Protein 2DEY (pdb70)

Radius of gyration: 33.56 Å; Cα contacts (8 Å, |Δi|>4): 1581; chains: 2; bounding box: 72×55×105 Å

Structure (mmCIF, N/CA/C/O backbone):
data_2DEY
#
_entry.id   2DEY
#
_cell.length_a   146.192
_cell.length_b   60.611
_cell.length_c   115.203
_cell.angle_alpha   90.00
_cell.angle_beta   124.18
_cell.angle_gamma   90.00
#
_symmetry.space_group_name_H-M   'C 1 2 1'
#
loop_
_entity.id
_entity.type
_entity.pdbx_description
1 polymer 'Protein-arginine deiminase type IV'
2 polymer '10-mer peptide from histone H4'
3 non-polymer 'CALCIUM ION'
4 non-polymer 'SULFATE ION'
5 water water
#
loop_
_atom_site.group_PDB
_atom_site.id
_atom_site.type_symbol
_atom_site.label_atom_id
_atom_site.label_alt_id
_atom_site.label_comp_id
_atom_site.label_asym_id
_atom_site.label_entity_id
_atom_site.label_seq_id
_atom_site.pdbx_PDB_ins_code
_atom_site.Cartn_x
_atom_site.Cartn_y
_atom_site.Cartn_z
_atom_site.occupancy
_atom_site.B_iso_or_equiv
_atom_site.auth_seq_id
_atom_site.auth_comp_id
_atom_site.auth_asym_id
_atom_site.auth_atom_id
_atom_site.pdbx_PDB_model_num
ATOM 1 N N . GLY A 1 12 ? -4.669 23.250 -27.189 1.00 74.58 4 GLY X N 1
ATOM 2 C CA . GLY A 1 12 ? -5.940 22.692 -27.782 1.00 74.80 4 GLY X CA 1
ATOM 3 C C . GLY A 1 12 ? -6.659 23.562 -28.823 1.00 74.49 4 GLY X C 1
ATOM 4 O O . GLY A 1 12 ? -7.069 24.700 -28.501 1.00 74.89 4 GLY X O 1
ATOM 5 N N . THR A 1 13 ? -6.833 23.030 -30.047 1.00 73.67 5 THR X N 1
ATOM 6 C CA . THR A 1 13 ? -7.591 23.713 -31.122 1.00 73.00 5 THR X CA 1
ATOM 7 C C . THR A 1 13 ? -8.553 22.811 -31.902 1.00 72.68 5 THR X C 1
ATOM 8 O O . THR A 1 13 ? -8.211 21.693 -32.296 1.00 72.35 5 THR X O 1
ATOM 12 N N . LEU A 1 14 ? -9.765 23.323 -32.116 1.00 72.43 6 LEU X N 1
ATOM 13 C CA . LEU A 1 14 ? -10.775 22.666 -32.957 1.00 72.39 6 LEU X CA 1
ATOM 14 C C . LEU A 1 14 ? -10.841 23.419 -34.298 1.00 72.14 6 LEU X C 1
ATOM 15 O O . LEU A 1 14 ? -11.135 24.624 -34.338 1.00 72.32 6 LEU X O 1
ATOM 20 N N . ILE A 1 15 ? -10.494 22.713 -35.372 1.00 71.68 7 ILE X N 1
ATOM 21 C CA . ILE A 1 15 ? -10.596 23.239 -36.719 1.00 71.28 7 ILE X CA 1
ATOM 22 C C . ILE A 1 15 ? -11.877 22.680 -37.317 1.00 71.70 7 ILE X C 1
ATOM 23 O O . ILE A 1 15 ? -12.149 21.472 -37.240 1.00 70.45 7 ILE X O 1
ATOM 28 N N . ARG A 1 16 ? -12.675 23.584 -37.878 1.00 72.51 8 ARG X N 1
ATOM 29 C CA . ARG A 1 16 ? -13.908 23.205 -38.533 1.00 73.93 8 ARG X CA 1
ATOM 30 C C . ARG A 1 16 ? -13.683 23.182 -40.024 1.00 73.69 8 ARG X C 1
ATOM 31 O O . ARG A 1 16 ? -13.273 24.177 -40.622 1.00 73.18 8 ARG X O 1
ATOM 39 N N . VAL A 1 17 ? -13.966 22.027 -40.603 1.00 74.21 9 VAL X N 1
ATOM 40 C CA . VAL A 1 17 ? -13.759 21.785 -42.022 1.00 74.77 9 VAL X CA 1
ATOM 41 C C . VAL A 1 17 ? -15.106 21.830 -42.742 1.00 75.38 9 VAL X C 1
ATOM 42 O O . VAL A 1 17 ? -16.155 21.551 -42.140 1.00 75.02 9 VAL X O 1
ATOM 46 N N . THR A 1 18 ? -15.066 22.167 -44.034 1.00 76.33 10 THR X N 1
ATOM 47 C CA . THR A 1 18 ? -16.275 22.474 -44.807 1.00 77.02 10 THR X CA 1
ATOM 48 C C . THR A 1 18 ? -16.166 22.058 -46.271 1.00 77.18 10 THR X C 1
ATOM 49 O O . THR A 1 18 ? -15.223 22.437 -46.941 1.00 77.58 10 THR X O 1
ATOM 53 N N . PRO A 1 19 ? -17.125 21.277 -46.782 1.00 77.57 11 PRO X N 1
ATOM 54 C CA . PRO A 1 19 ? -17.085 21.056 -48.231 1.00 78.10 11 PRO X CA 1
ATOM 55 C C . PRO A 1 19 ? -17.324 22.347 -49.026 1.00 78.49 11 PRO X C 1
ATOM 56 O O . PRO A 1 19 ? -16.796 22.499 -50.131 1.00 78.78 11 PRO X O 1
ATOM 60 N N . GLU A 1 20 ? -18.107 23.266 -48.468 1.00 78.92 12 GLU X N 1
ATOM 61 C CA . GLU A 1 20 ? -18.316 24.572 -49.101 1.00 79.30 12 GLU X CA 1
ATOM 62 C C . GLU A 1 20 ? -16.979 25.270 -49.436 1.00 79.07 12 GLU X C 1
ATOM 63 O O . GLU A 1 20 ? -16.772 25.725 -50.561 1.00 79.13 12 GLU X O 1
ATOM 69 N N . GLN A 1 21 ? -16.059 25.283 -48.477 1.00 79.13 13 GLN X N 1
ATOM 70 C CA . GLN A 1 21 ? -14.805 26.051 -48.567 1.00 78.89 13 GLN X CA 1
ATOM 71 C C . GLN A 1 21 ? -13.555 25.245 -48.132 1.00 77.99 13 GLN X C 1
ATOM 72 O O . GLN A 1 21 ? -13.621 24.489 -47.156 1.00 78.05 13 GLN X O 1
ATOM 78 N N . PRO A 1 22 ? -12.403 25.430 -48.817 1.00 76.79 14 PRO X N 1
ATOM 79 C CA . PRO A 1 22 ? -11.151 24.982 -48.195 1.00 75.78 14 PRO X CA 1
ATOM 80 C C . PRO A 1 22 ? -10.815 25.763 -46.905 1.00 74.55 14 PRO X C 1
ATOM 81 O O . PRO A 1 22 ? -11.119 26.958 -46.775 1.00 74.64 14 PRO X O 1
ATOM 85 N N . THR A 1 23 ? -10.210 25.078 -45.948 1.00 72.78 15 THR X N 1
ATOM 86 C CA . THR A 1 23 ? -9.764 25.720 -44.723 1.00 71.02 15 THR X CA 1
ATOM 87 C C . THR A 1 23 ? -8.236 25.775 -44.724 1.00 69.24 15 THR X C 1
ATOM 88 O O . THR A 1 23 ? -7.572 24.855 -45.196 1.00 68.92 15 THR X O 1
ATOM 92 N N . HIS A 1 24 ? -7.714 26.905 -44.256 1.00 67.92 16 HIS X N 1
ATOM 93 C CA . HIS A 1 24 ? -6.292 27.119 -44.011 1.00 66.94 16 HIS X CA 1
ATOM 94 C C . HIS A 1 24 ? -6.057 27.318 -42.516 1.00 65.80 16 HIS X C 1
ATOM 95 O O . HIS A 1 24 ? -6.824 27.997 -41.849 1.00 64.99 16 HIS X O 1
ATOM 102 N N . ALA A 1 25 ? -4.983 26.727 -42.002 1.00 64.47 17 ALA X N 1
ATOM 103 C CA . ALA A 1 25 ? -4.718 26.726 -40.580 1.00 63.33 17 ALA X CA 1
ATOM 104 C C . ALA A 1 25 ? -3.237 26.457 -40.265 1.00 62.54 17 ALA X C 1
ATOM 105 O O . ALA A 1 25 ? -2.574 25.712 -40.970 1.00 61.55 17 ALA X O 1
ATOM 107 N N . VAL A 1 26 ? -2.749 27.078 -39.189 1.00 62.13 18 VAL X N 1
ATOM 108 C CA . VAL A 1 26 ? -1.416 26.858 -38.630 1.00 61.49 18 VAL X CA 1
ATOM 109 C C . VAL A 1 26 ? -1.489 25.821 -37.502 1.00 61.26 18 VAL X C 1
ATOM 110 O O . VAL A 1 26 ? -2.448 25.792 -36.753 1.00 60.20 18 VAL X O 1
ATOM 114 N N . CYS A 1 27 ? -0.458 24.982 -37.385 1.00 61.22 19 CYS X N 1
ATOM 115 C CA . CYS A 1 27 ? -0.343 24.010 -36.297 1.00 61.09 19 CYS X CA 1
ATOM 116 C C . CYS A 1 27 ? 1.009 24.107 -35.622 1.00 60.59 19 CYS X C 1
ATOM 117 O O . CYS A 1 27 ? 2.016 23.735 -36.194 1.00 60.15 19 CYS X O 1
ATOM 120 N N . VAL A 1 28 ? 1.012 24.588 -34.384 1.00 60.31 20 VAL X N 1
ATOM 121 C CA . VAL A 1 28 ? 2.241 24.721 -33.617 1.00 60.13 20 VAL X CA 1
ATOM 122 C C . VAL A 1 28 ? 2.557 23.355 -33.046 1.00 60.32 20 VAL X C 1
ATOM 123 O O . VAL A 1 28 ? 1.698 22.729 -32.432 1.00 60.77 20 VAL X O 1
ATOM 127 N N . LEU A 1 29 ? 3.784 22.898 -33.247 1.00 60.44 21 LEU X N 1
ATOM 128 C CA . LEU A 1 29 ? 4.177 21.569 -32.829 1.00 60.51 21 LEU X CA 1
ATOM 129 C C . LEU A 1 29 ? 4.159 21.422 -31.324 1.00 61.29 21 LEU X C 1
ATOM 130 O O . LEU A 1 29 ? 4.602 22.321 -30.604 1.00 61.66 21 LEU X O 1
ATOM 135 N N . GLY A 1 30 ? 3.674 20.268 -30.860 1.00 61.95 22 GLY X N 1
ATOM 136 C CA . GLY A 1 30 ? 3.498 19.982 -29.434 1.00 62.35 22 GLY X CA 1
ATOM 137 C C . GLY A 1 30 ? 2.139 20.448 -28.934 1.00 62.85 22 GLY X C 1
ATOM 138 O O . GLY A 1 30 ? 1.929 20.663 -27.739 1.00 63.66 22 GLY X O 1
ATOM 139 N N . THR A 1 31 ? 1.201 20.573 -29.847 1.00 62.74 23 THR X N 1
ATOM 140 C CA . THR A 1 31 ? -0.092 21.122 -29.546 1.00 63.10 23 THR X CA 1
ATOM 141 C C . THR A 1 31 ? -1.116 20.076 -29.990 1.00 63.01 23 THR X C 1
ATOM 142 O O . THR A 1 31 ? -0.826 19.242 -30.839 1.00 63.05 23 THR X O 1
ATOM 146 N N . LEU A 1 32 ? -2.288 20.094 -29.378 1.00 63.34 24 LEU X N 1
ATOM 147 C CA . LEU A 1 32 ? -3.391 19.201 -29.744 1.00 63.32 24 LEU X CA 1
ATOM 148 C C . LEU A 1 32 ? -4.291 19.937 -30.725 1.00 63.22 24 LEU X C 1
ATOM 149 O O . LEU A 1 32 ? -4.857 20.987 -30.393 1.00 62.88 24 LEU X O 1
ATOM 154 N N . THR A 1 33 ? -4.381 19.408 -31.943 1.00 63.31 25 THR X N 1
ATOM 155 C CA . THR A 1 33 ? -5.281 19.934 -32.952 1.00 62.96 25 THR X CA 1
ATOM 156 C C . THR A 1 33 ? -6.320 18.856 -33.250 1.00 63.50 25 THR X C 1
ATOM 157 O O . THR A 1 33 ? -5.980 17.690 -33.368 1.00 62.53 25 THR X O 1
ATOM 161 N N . GLN A 1 34 ? -7.591 19.250 -33.310 1.00 64.55 26 GLN X N 1
ATOM 162 C CA . GLN A 1 34 ? -8.680 18.347 -33.697 1.00 65.33 26 GLN X CA 1
ATOM 163 C C . GLN A 1 34 ? -9.572 18.923 -34.782 1.00 65.55 26 GLN X C 1
ATOM 164 O O . GLN A 1 34 ? -9.606 20.133 -35.015 1.00 64.89 26 GLN X O 1
ATOM 170 N N . LEU A 1 35 ? -10.329 18.026 -35.406 1.00 66.21 27 LEU X N 1
ATOM 171 C CA . LEU A 1 35 ? -11.254 18.391 -36.454 1.00 66.75 27 LEU X CA 1
ATOM 172 C C . LEU A 1 35 ? -12.700 18.262 -36.048 1.00 67.38 27 LEU X C 1
ATOM 173 O O . LEU A 1 35 ? -13.124 17.234 -35.524 1.00 66.91 27 LEU X O 1
ATOM 178 N N . ASP A 1 36 ? -13.453 19.311 -36.343 1.00 68.51 28 ASP X N 1
ATOM 179 C CA . ASP A 1 36 ? -14.893 19.216 -36.389 1.00 69.76 28 ASP X CA 1
ATOM 180 C C . ASP A 1 36 ? -15.294 18.917 -37.825 1.00 70.17 28 ASP X C 1
ATOM 181 O O . ASP A 1 36 ? -15.198 19.769 -38.701 1.00 69.92 28 ASP X O 1
ATOM 186 N N . ILE A 1 37 ? -15.763 17.696 -38.022 1.00 71.10 29 ILE X N 1
ATOM 187 C CA . ILE A 1 37 ? -16.102 17.167 -39.324 1.00 72.17 29 ILE X CA 1
ATOM 188 C C . ILE A 1 37 ? -17.620 17.138 -39.501 1.00 73.14 29 ILE X C 1
ATOM 189 O O . ILE A 1 37 ? -18.112 17.084 -40.638 1.00 72.92 29 ILE X O 1
ATOM 194 N N . CYS A 1 38 ? -18.363 17.211 -38.391 1.00 73.97 30 CYS X N 1
ATOM 195 C CA . CYS A 1 38 ? -19.826 17.110 -38.456 1.00 74.81 30 CYS X CA 1
ATOM 196 C C . CYS A 1 38 ? -20.553 18.432 -38.704 1.00 75.31 30 CYS X C 1
ATOM 197 O O . CYS A 1 38 ? -21.448 18.492 -39.538 1.00 75.65 30 CYS X O 1
ATOM 200 N N . SER A 1 39 ? -20.146 19.491 -38.013 1.00 76.05 31 SER X N 1
ATOM 201 C CA . SER A 1 39 ? -20.883 20.769 -38.012 1.00 76.55 31 SER X CA 1
ATOM 202 C C . SER A 1 39 ? -21.261 21.330 -39.381 1.00 77.18 31 SER X C 1
ATOM 203 O O . SER A 1 39 ? -22.282 22.010 -39.502 1.00 77.73 31 SER X O 1
ATOM 206 N N . SER A 1 40 ? -20.453 21.052 -40.401 1.00 77.51 32 SER X N 1
ATOM 207 C CA . SER A 1 40 ? -20.698 21.569 -41.746 1.00 77.59 32 SER X CA 1
ATOM 208 C C . SER A 1 40 ? -20.740 20.464 -42.804 1.00 77.58 32 SER X C 1
ATOM 209 O O . SER A 1 40 ? -20.542 20.727 -43.988 1.00 77.15 32 SER X O 1
ATOM 212 N N . ALA A 1 41 ? -21.026 19.239 -42.368 1.00 77.90 33 ALA X N 1
ATOM 213 C CA . ALA A 1 41 ? -21.107 18.082 -43.261 1.00 78.27 33 ALA X CA 1
ATOM 214 C C . ALA A 1 41 ? -22.328 18.157 -44.184 1.00 78.78 33 ALA X C 1
ATOM 215 O O . ALA A 1 41 ? -23.364 18.709 -43.794 1.00 79.16 33 ALA X O 1
ATOM 217 N N . PRO A 1 42 ? -22.219 17.597 -45.406 1.00 78.94 34 PRO X N 1
ATOM 218 C CA . PRO A 1 42 ? -23.363 17.552 -46.314 1.00 79.10 34 PRO X CA 1
ATOM 219 C C . PRO A 1 42 ? -24.160 16.246 -46.184 1.00 79.05 34 PRO X C 1
ATOM 220 O O . PRO A 1 42 ? -25.269 16.237 -45.636 1.00 79.02 34 PRO X O 1
ATOM 224 N N . CYS A 1 45 ? -25.486 12.094 -47.026 1.00 72.27 37 CYS X N 1
ATOM 225 C CA . CYS A 1 45 ? -24.180 11.767 -46.438 1.00 72.26 37 CYS X CA 1
ATOM 226 C C . CYS A 1 45 ? -24.222 11.336 -44.975 1.00 71.76 37 CYS X C 1
ATOM 227 O O . CYS A 1 45 ? -24.616 12.101 -44.097 1.00 71.64 37 CYS X O 1
ATOM 230 N N . THR A 1 46 ? -23.757 10.108 -44.751 1.00 71.41 38 THR X N 1
ATOM 231 C CA . THR A 1 46 ? -23.819 9.411 -43.465 1.00 71.09 38 THR X CA 1
ATOM 232 C C . THR A 1 46 ? -22.448 8.977 -42.911 1.00 70.50 38 THR X C 1
ATOM 233 O O . THR A 1 46 ? -22.334 8.656 -41.721 1.00 70.69 38 THR X O 1
ATOM 237 N N . SER A 1 47 ? -21.428 8.954 -43.778 1.00 69.70 39 SER X N 1
ATOM 238 C CA . SER A 1 47 ? -20.085 8.446 -43.451 1.00 68.75 39 SER X CA 1
ATOM 239 C C . SER A 1 47 ? -19.017 9.359 -44.039 1.00 68.01 39 SER X C 1
ATOM 240 O O . SER A 1 47 ? -19.301 10.154 -44.948 1.00 67.81 39 SER X O 1
ATOM 243 N N . PHE A 1 48 ? -17.794 9.238 -43.521 1.00 67.07 40 PHE X N 1
ATOM 244 C CA . PHE A 1 48 ? -16.644 9.964 -44.070 1.00 66.35 40 PHE X CA 1
ATOM 245 C C . PHE A 1 48 ? -15.348 9.154 -44.005 1.00 65.83 40 PHE X C 1
ATOM 246 O O . PHE A 1 48 ? -15.221 8.221 -43.201 1.00 65.66 40 PHE X O 1
ATOM 254 N N . SER A 1 49 ? -14.389 9.541 -44.849 1.00 65.17 41 SER X N 1
ATOM 255 C CA . SER A 1 49 ? -13.018 9.021 -44.796 1.00 64.54 41 SER X CA 1
ATOM 256 C C . SER A 1 49 ? -12.032 10.184 -44.765 1.00 64.13 41 SER X C 1
ATOM 257 O O . SER A 1 49 ? -12.307 11.251 -45.301 1.00 63.64 41 SER X O 1
ATOM 260 N N . ILE A 1 50 ? -10.897 9.981 -44.105 1.00 63.89 42 ILE X N 1
ATOM 261 C CA . ILE A 1 50 ? -9.836 10.981 -44.084 1.00 63.85 42 ILE X CA 1
ATOM 262 C C . ILE A 1 50 ? -8.585 10.456 -44.774 1.00 63.35 42 ILE X C 1
ATOM 263 O O . ILE A 1 50 ? -8.184 9.317 -44.577 1.00 62.61 42 ILE X O 1
ATOM 268 N N . ASN A 1 51 ? -7.996 11.324 -45.590 1.00 63.05 43 ASN X N 1
ATOM 269 C CA . ASN A 1 51 ? -6.765 11.056 -46.297 1.00 62.92 43 ASN X CA 1
ATOM 270 C C . ASN A 1 51 ? -5.898 12.300 -46.154 1.00 62.54 43 ASN X C 1
ATOM 271 O O . ASN A 1 51 ? -6.348 13.402 -46.450 1.00 62.77 43 ASN X O 1
ATOM 276 N N . ALA A 1 52 ? -4.669 12.127 -45.685 1.00 62.15 44 ALA X N 1
ATOM 277 C CA . ALA A 1 52 ? -3.782 13.249 -45.418 1.00 61.90 44 ALA X CA 1
ATOM 278 C C . ALA A 1 52 ? -2.400 12.982 -45.977 1.00 61.88 44 ALA X C 1
ATOM 279 O O . ALA A 1 52 ? -2.033 11.833 -46.194 1.00 61.72 44 ALA X O 1
ATOM 281 N N . SER A 1 53 ? -1.633 14.056 -46.174 1.00 62.06 45 SER X N 1
ATOM 282 C CA . SER A 1 53 ? -0.244 13.962 -46.610 1.00 61.72 45 SER X CA 1
ATOM 283 C C . SER A 1 53 ? 0.669 13.388 -45.509 1.00 62.39 45 SER X C 1
ATOM 284 O O . SER A 1 53 ? 0.310 13.409 -44.320 1.00 61.61 45 SER X O 1
ATOM 287 N N . PRO A 1 54 ? 1.842 12.840 -45.913 1.00 63.29 46 PRO X N 1
ATOM 288 C CA . PRO A 1 54 ? 2.691 12.042 -45.017 1.00 64.08 46 PRO X CA 1
ATOM 289 C C . PRO A 1 54 ? 3.190 12.715 -43.736 1.00 64.92 46 PRO X C 1
ATOM 290 O O . PRO A 1 54 ? 3.583 12.014 -42.795 1.00 65.29 46 PRO X O 1
ATOM 294 N N . GLY A 1 55 ? 3.192 14.045 -43.695 1.00 66.15 47 GLY X N 1
ATOM 295 C CA . GLY A 1 55 ? 3.651 14.772 -42.500 1.00 67.13 47 GLY X CA 1
ATOM 296 C C . GLY A 1 55 ? 2.585 14.985 -41.433 1.00 68.06 47 GLY X C 1
ATOM 297 O O . GLY A 1 55 ? 2.888 15.413 -40.318 1.00 67.82 47 GLY X O 1
ATOM 298 N N . VAL A 1 56 ? 1.333 14.716 -41.806 1.00 69.34 48 VAL X N 1
ATOM 299 C CA . VAL A 1 56 ? 0.185 14.767 -40.901 1.00 69.84 48 VAL X CA 1
ATOM 300 C C . VAL A 1 56 ? -0.090 13.342 -40.389 1.00 70.78 48 VAL X C 1
ATOM 301 O O . VAL A 1 56 ? -0.182 12.406 -41.178 1.00 70.57 48 VAL X O 1
ATOM 305 N N . VAL A 1 57 ? -0.203 13.183 -39.075 1.00 72.16 49 VAL X N 1
ATOM 306 C CA . VAL A 1 57 ? -0.670 11.922 -38.500 1.00 73.38 49 VAL X CA 1
ATOM 307 C C . VAL A 1 57 ? -2.092 12.075 -37.980 1.00 74.10 49 VAL X C 1
ATOM 308 O O . VAL A 1 57 ? -2.327 12.688 -36.943 1.00 74.18 49 VAL X O 1
ATOM 312 N N . VAL A 1 58 ? -3.032 11.508 -38.725 1.00 75.16 50 VAL X N 1
ATOM 313 C CA . VAL A 1 58 ? -4.432 11.512 -38.349 1.00 75.89 50 VAL X CA 1
ATOM 314 C C . VAL A 1 58 ? -4.652 10.351 -37.398 1.00 76.49 50 VAL X C 1
ATOM 315 O O . VAL A 1 58 ? -4.478 9.198 -37.787 1.00 76.69 50 VAL X O 1
ATOM 319 N N . ASP A 1 59 ? -5.026 10.665 -36.161 1.00 77.11 51 ASP X N 1
ATOM 320 C CA . ASP A 1 59 ? -5.317 9.662 -35.146 1.00 77.75 51 ASP X CA 1
ATOM 321 C C . ASP A 1 59 ? -6.814 9.758 -34.808 1.00 78.03 51 ASP X C 1
ATOM 322 O O . ASP A 1 59 ? -7.370 10.861 -34.676 1.00 77.87 51 ASP X O 1
ATOM 327 N N . ILE A 1 60 ? -7.456 8.597 -34.661 1.00 78.23 52 ILE X N 1
ATOM 328 C CA . ILE A 1 60 ? -8.913 8.504 -34.775 1.00 78.24 52 ILE X CA 1
ATOM 329 C C . ILE A 1 60 ? -9.501 7.279 -34.085 1.00 78.35 52 ILE X C 1
ATOM 330 O O . ILE A 1 60 ? -10.377 7.407 -33.232 1.00 78.55 52 ILE X O 1
ATOM 335 N N . THR A 1 75 ? -14.521 5.008 -44.244 1.00 84.30 67 THR X N 1
ATOM 336 C CA . THR A 1 75 ? -14.603 3.935 -43.247 1.00 84.44 67 THR X CA 1
ATOM 337 C C . THR A 1 75 ? -14.901 4.425 -41.819 1.00 84.48 67 THR X C 1
ATOM 338 O O . THR A 1 75 ? -14.500 3.776 -40.852 1.00 84.49 67 THR X O 1
ATOM 342 N N . TRP A 1 76 ? -15.589 5.560 -41.685 1.00 84.48 68 TRP X N 1
ATOM 343 C CA . TRP A 1 76 ? -16.089 6.006 -40.382 1.00 84.46 68 TRP X CA 1
ATOM 344 C C . TRP A 1 76 ? -17.471 6.656 -40.481 1.00 84.30 68 TRP X C 1
ATOM 345 O O . TRP A 1 76 ? -17.756 7.369 -41.449 1.00 84.03 68 TRP X O 1
ATOM 356 N N . PRO A 1 77 ? -18.329 6.418 -39.467 1.00 84.25 69 PRO X N 1
ATOM 357 C CA . PRO A 1 77 ? -19.661 7.014 -39.419 1.00 84.18 69 PRO X CA 1
ATOM 358 C C . PRO A 1 77 ? -19.599 8.495 -39.062 1.00 84.18 69 PRO X C 1
ATOM 359 O O . PRO A 1 77 ? -18.711 8.913 -38.318 1.00 83.93 69 PRO X O 1
ATOM 363 N N . LEU A 1 78 ? -20.558 9.267 -39.568 1.00 84.22 70 LEU X N 1
ATOM 364 C CA . LEU A 1 78 ? -20.556 10.726 -39.425 1.00 84.18 70 LEU X CA 1
ATOM 365 C C . LEU A 1 78 ? -21.176 11.210 -38.094 1.00 84.34 70 LEU X C 1
ATOM 366 O O . LEU A 1 78 ? -21.959 12.164 -38.081 1.00 84.69 70 LEU X O 1
ATOM 371 N N . ASP A 1 79 ? -20.792 10.567 -36.984 1.00 84.14 71 ASP X N 1
ATOM 372 C CA . ASP A 1 79 ? -21.325 10.853 -35.642 1.00 83.89 71 ASP X CA 1
ATOM 373 C C . ASP A 1 79 ? -20.363 11.781 -34.878 1.00 83.81 71 ASP X C 1
ATOM 374 O O . ASP A 1 79 ? -19.164 11.513 -34.858 1.00 83.86 71 ASP X O 1
ATOM 379 N N . PRO A 1 80 ? -20.882 12.865 -34.244 1.00 83.63 72 PRO X N 1
ATOM 380 C CA . PRO A 1 80 ? -20.063 13.866 -33.534 1.00 83.41 72 PRO X CA 1
ATOM 381 C C . PRO A 1 80 ? -19.146 13.347 -32.436 1.00 83.04 72 PRO X C 1
ATOM 382 O O . PRO A 1 80 ? -18.168 14.007 -32.107 1.00 82.88 72 PRO X O 1
ATOM 386 N N . GLY A 1 81 ? -19.462 12.187 -31.868 1.00 82.84 73 GLY X N 1
ATOM 387 C CA . GLY A 1 81 ? -18.599 11.557 -30.871 1.00 82.65 73 GLY X CA 1
ATOM 388 C C . GLY A 1 81 ? -17.259 11.054 -31.391 1.00 82.40 73 GLY X C 1
ATOM 389 O O . GLY A 1 81 ? -16.438 10.576 -30.611 1.00 82.35 73 GLY X O 1
ATOM 390 N N . VAL A 1 82 ? -17.034 11.152 -32.702 1.00 82.16 74 VAL X N 1
ATOM 391 C CA . VAL A 1 82 ? -15.771 10.723 -33.318 1.00 81.79 74 VAL X CA 1
ATOM 392 C C . VAL A 1 82 ? -14.657 11.748 -33.099 1.00 81.11 74 VAL X C 1
ATOM 393 O O . VAL A 1 82 ? -14.683 12.821 -33.698 1.00 81.25 74 VAL X O 1
ATOM 397 N N . GLU A 1 83 ? -13.695 11.416 -32.233 1.00 80.29 75 GLU X N 1
ATOM 398 C CA . GLU A 1 83 ? -12.498 12.251 -32.024 1.00 79.47 75 GLU X CA 1
ATOM 399 C C . GLU A 1 83 ? -11.530 12.044 -33.196 1.00 78.19 75 GLU X C 1
ATOM 400 O O . GLU A 1 83 ? -11.047 10.928 -33.431 1.00 77.80 75 GLU X O 1
ATOM 406 N N . VAL A 1 84 ? -11.272 13.123 -33.932 1.00 76.75 76 VAL X N 1
ATOM 407 C CA . VAL A 1 84 ? -10.300 13.119 -35.009 1.00 75.55 76 VAL X CA 1
ATOM 408 C C . VAL A 1 84 ? -9.268 14.156 -34.646 1.00 74.51 76 VAL X C 1
ATOM 409 O O . VAL A 1 84 ? -9.592 15.330 -34.504 1.00 74.21 76 VAL X O 1
ATOM 413 N N . THR A 1 85 ? -8.028 13.702 -34.491 1.00 73.47 77 THR X N 1
ATOM 414 C CA . THR A 1 85 ? -6.940 14.533 -34.007 1.00 72.64 77 THR X CA 1
ATOM 415 C C . THR A 1 85 ? -5.773 14.460 -34.995 1.00 72.00 77 THR X C 1
ATOM 416 O O . THR A 1 85 ? -5.452 13.400 -35.518 1.00 71.91 77 THR X O 1
ATOM 420 N N . LEU A 1 86 ? -5.183 15.611 -35.286 1.00 71.38 78 LEU X N 1
ATOM 421 C CA . LEU A 1 86 ? -4.115 15.715 -36.266 1.00 70.95 78 LEU X CA 1
ATOM 422 C C . LEU A 1 86 ? -2.829 16.031 -35.548 1.00 70.81 78 LEU X C 1
ATOM 423 O O . LEU A 1 86 ? -2.821 16.848 -34.637 1.00 69.82 78 LEU X O 1
ATOM 428 N N . THR A 1 87 ? -1.741 15.398 -35.978 1.00 70.72 79 THR X N 1
ATOM 429 C CA . THR A 1 87 ? -0.427 15.717 -35.449 1.00 70.68 79 THR X CA 1
ATOM 430 C C . THR A 1 87 ? 0.550 15.941 -36.596 1.00 70.22 79 THR X C 1
ATOM 431 O O . THR A 1 87 ? 0.582 15.164 -37.539 1.00 70.10 79 THR X O 1
ATOM 435 N N . MET A 1 88 ? 1.337 17.011 -36.510 1.00 70.02 80 MET X N 1
ATOM 436 C CA . MET A 1 88 ? 2.377 17.287 -37.502 1.00 69.83 80 MET X CA 1
ATOM 437 C C . MET A 1 88 ? 3.695 16.782 -36.962 1.00 69.40 80 MET X C 1
ATOM 438 O O . MET A 1 88 ? 4.010 16.996 -35.790 1.00 68.98 80 MET X O 1
ATOM 443 N N . LYS A 1 89 ? 4.482 16.160 -37.834 1.00 68.79 81 LYS X N 1
ATOM 444 C CA . LYS A 1 89 ? 5.790 15.636 -37.457 1.00 68.44 81 LYS X CA 1
ATOM 445 C C . LYS A 1 89 ? 6.846 16.740 -37.337 1.00 67.56 81 LYS X C 1
ATOM 446 O O . LYS A 1 89 ? 7.667 16.709 -36.425 1.00 67.49 81 LYS X O 1
ATOM 452 N N . ALA A 1 90 ? 6.823 17.708 -38.257 1.00 66.66 82 ALA X N 1
ATOM 453 C CA . ALA A 1 90 ? 7.840 18.771 -38.306 1.00 65.74 82 ALA X CA 1
ATOM 454 C C . ALA A 1 90 ? 7.359 20.077 -38.970 1.00 65.09 82 ALA X C 1
ATOM 455 O O . ALA A 1 90 ? 6.322 20.114 -39.634 1.00 64.90 82 ALA X O 1
ATOM 457 N N . ALA A 1 91 ? 8.144 21.136 -38.790 1.00 64.22 83 ALA X N 1
ATOM 458 C CA . ALA A 1 91 ? 7.832 22.458 -39.329 1.00 64.00 83 ALA X CA 1
ATOM 459 C C . ALA A 1 91 ? 7.605 22.425 -40.825 1.00 63.63 83 ALA X C 1
ATOM 460 O O . ALA A 1 91 ? 8.253 21.680 -41.521 1.00 63.69 83 ALA X O 1
ATOM 462 N N . SER A 1 92 ? 6.672 23.234 -41.309 1.00 63.36 84 SER X N 1
ATOM 463 C CA . SER A 1 92 ? 6.465 23.406 -42.738 1.00 62.98 84 SER X CA 1
ATOM 464 C C . SER A 1 92 ? 7.647 24.140 -43.330 1.00 63.26 84 SER X C 1
ATOM 465 O O . SER A 1 92 ? 8.227 25.011 -42.674 1.00 63.71 84 SER X O 1
ATOM 468 N N . GLY A 1 93 ? 8.022 23.761 -44.552 1.00 63.03 85 GLY X N 1
ATOM 469 C CA . GLY A 1 93 ? 9.001 24.506 -45.346 1.00 62.89 85 GLY X CA 1
ATOM 470 C C . GLY A 1 93 ? 8.315 25.582 -46.171 1.00 62.74 85 GLY X C 1
ATOM 471 O O . GLY A 1 93 ? 8.910 26.607 -46.503 1.00 62.59 85 GLY X O 1
ATOM 472 N N . SER A 1 94 ? 7.055 25.343 -46.506 1.00 62.57 86 SER X N 1
ATOM 473 C CA . SER A 1 94 ? 6.222 26.376 -47.096 1.00 62.78 86 SER X CA 1
ATOM 474 C C . SER A 1 94 ? 4.790 26.320 -46.561 1.00 62.64 86 SER X C 1
ATOM 475 O O . SER A 1 94 ? 4.296 25.277 -46.133 1.00 62.63 86 SER X O 1
ATOM 478 N N . THR A 1 95 ? 4.143 27.473 -46.570 1.00 62.55 87 THR X N 1
ATOM 479 C CA . THR A 1 95 ? 2.742 27.583 -46.257 1.00 62.49 87 THR X CA 1
ATOM 480 C C . THR A 1 95 ? 1.872 26.530 -46.940 1.00 62.45 87 THR X C 1
ATOM 481 O O . THR A 1 95 ? 1.967 26.314 -48.141 1.00 63.12 87 THR X O 1
ATOM 485 N N . GLY A 1 96 ? 1.007 25.891 -46.160 1.00 62.34 88 GLY X N 1
ATOM 486 C CA . GLY A 1 96 ? 0.049 24.927 -46.679 1.00 61.77 88 GLY X CA 1
ATOM 487 C C . GLY A 1 96 ? 0.665 23.664 -47.253 1.00 61.20 88 GLY X C 1
ATOM 488 O O . GLY A 1 96 ? -0.030 22.909 -47.916 1.00 61.10 88 GLY X O 1
ATOM 489 N N . ASP A 1 97 ? 1.946 23.417 -46.983 1.00 60.60 89 ASP X N 1
ATOM 490 C CA . ASP A 1 97 ? 2.659 22.280 -47.598 1.00 60.52 89 ASP X CA 1
ATOM 491 C C . ASP A 1 97 ? 2.184 20.925 -47.101 1.00 60.41 89 ASP X C 1
ATOM 492 O O . ASP A 1 97 ? 2.593 19.911 -47.642 1.00 60.67 89 ASP X O 1
ATOM 497 N N . GLN A 1 98 ? 1.353 20.915 -46.061 1.00 60.38 90 GLN X N 1
ATOM 498 C CA . GLN A 1 98 ? 0.666 19.709 -45.623 1.00 60.51 90 GLN X CA 1
ATOM 499 C C . GLN A 1 98 ? -0.813 19.935 -45.889 1.00 60.28 90 GLN X C 1
ATOM 500 O O . GLN A 1 98 ? -1.267 21.084 -46.027 1.00 60.17 90 GLN X O 1
ATOM 506 N N . LYS A 1 99 ? -1.562 18.837 -45.957 1.00 59.93 91 LYS X N 1
ATOM 507 C CA . LYS A 1 99 ? -2.933 18.878 -46.423 1.00 59.93 91 LYS X CA 1
ATOM 508 C C . LYS A 1 99 ? -3.754 17.687 -45.944 1.00 58.91 91 LYS X C 1
ATOM 509 O O . LYS A 1 99 ? -3.246 16.571 -45.775 1.00 57.79 91 LYS X O 1
ATOM 515 N N . VAL A 1 100 ? -5.042 17.949 -45.743 1.00 58.59 92 VAL X N 1
ATOM 516 C CA . VAL A 1 100 ? -5.982 16.937 -45.279 1.00 58.47 92 VAL X CA 1
ATOM 517 C C . VAL A 1 100 ? -7.239 16.984 -46.130 1.00 58.45 92 VAL X C 1
ATOM 518 O O . VAL A 1 100 ? -7.836 18.051 -46.348 1.00 58.63 92 VAL X O 1
ATOM 522 N N . GLN A 1 101 ? -7.629 15.807 -46.594 1.00 58.04 93 GLN X N 1
ATOM 523 C CA . GLN A 1 101 ? -8.812 15.651 -47.391 1.00 58.10 93 GLN X CA 1
ATOM 524 C C . GLN A 1 101 ? -9.782 14.809 -46.612 1.00 58.39 93 GLN X C 1
ATOM 525 O O . GLN A 1 101 ? -9.448 13.694 -46.218 1.00 57.52 93 GLN X O 1
ATOM 531 N N . ILE A 1 102 ? -10.966 15.374 -46.383 1.00 59.74 94 ILE X N 1
ATOM 532 C CA . ILE A 1 102 ? -12.080 14.676 -45.751 1.00 60.95 94 ILE X CA 1
ATOM 533 C C . ILE A 1 102 ? -13.092 14.391 -46.839 1.00 61.76 94 ILE X C 1
ATOM 534 O O . ILE A 1 102 ? -13.668 15.311 -47.419 1.00 62.00 94 ILE X O 1
ATOM 539 N N . SER A 1 103 ? -13.277 13.110 -47.130 1.00 62.87 95 SER X N 1
ATOM 540 C CA . SER A 1 103 ? -14.267 12.653 -48.104 1.00 63.39 95 SER X CA 1
ATOM 541 C C . SER A 1 103 ? -15.538 12.261 -47.348 1.00 63.84 95 SER X C 1
ATOM 542 O O . SER A 1 103 ? -15.514 11.291 -46.589 1.00 64.02 95 SER X O 1
ATOM 545 N N . TYR A 1 104 ? -16.619 13.032 -47.522 1.00 64.51 96 TYR X N 1
ATOM 546 C CA . TYR A 1 104 ? -17.960 12.642 -47.038 1.00 65.22 96 TYR X CA 1
ATOM 547 C C . TYR A 1 104 ? -18.671 11.774 -48.081 1.00 66.08 96 TYR X C 1
ATOM 548 O O . TYR A 1 104 ? -18.845 12.197 -49.237 1.00 66.58 96 TYR X O 1
ATOM 557 N N . TYR A 1 105 ? -19.107 10.581 -47.691 1.00 66.54 97 TYR X N 1
ATOM 558 C CA . TYR A 1 105 ? -19.791 9.713 -48.641 1.00 67.23 97 TYR X CA 1
ATOM 559 C C . TYR A 1 105 ? -21.018 9.042 -48.009 1.00 67.94 97 TYR X C 1
ATOM 560 O O . TYR A 1 105 ? -21.090 8.867 -46.784 1.00 67.88 97 TYR X O 1
ATOM 569 N N . GLY A 1 106 ? -21.975 8.676 -48.867 1.00 68.67 98 GLY X N 1
ATOM 570 C CA . GLY A 1 106 ? -23.241 8.084 -48.434 1.00 69.06 98 GLY X CA 1
ATOM 571 C C . GLY A 1 106 ? -23.709 6.889 -49.259 1.00 69.42 98 GLY X C 1
ATOM 572 O O . GLY A 1 106 ? -23.047 6.477 -50.226 1.00 69.01 98 GLY X O 1
ATOM 573 N N . PRO A 1 107 ? -24.868 6.321 -48.874 1.00 69.91 99 PRO X N 1
ATOM 574 C CA . PRO A 1 107 ? -25.372 5.087 -49.473 1.00 70.06 99 PRO X CA 1
ATOM 575 C C . PRO A 1 107 ? -25.604 5.143 -50.986 1.00 70.39 99 PRO X C 1
ATOM 576 O O . PRO A 1 107 ? -25.556 4.097 -51.646 1.00 70.78 99 PRO X O 1
ATOM 580 N N . LYS A 1 108 ? -25.858 6.327 -51.543 1.00 70.45 100 LYS X N 1
ATOM 581 C CA . LYS A 1 108 ? -25.982 6.452 -53.008 1.00 70.54 100 LYS X CA 1
ATOM 582 C C . LYS A 1 108 ? -25.475 7.791 -53.543 1.00 70.15 100 LYS X C 1
ATOM 583 O O . LYS A 1 108 ? -25.859 8.223 -54.625 1.00 69.82 100 LYS X O 1
ATOM 589 N N . THR A 1 109 ? -24.591 8.432 -52.789 1.00 70.07 101 THR X N 1
ATOM 590 C CA . THR A 1 109 ? -24.081 9.743 -53.150 1.00 70.09 101 THR X CA 1
ATOM 591 C C . THR A 1 109 ? -22.567 9.633 -53.424 1.00 70.38 101 THR X C 1
ATOM 592 O O . THR A 1 109 ? -21.808 9.151 -52.563 1.00 70.21 101 THR X O 1
ATOM 596 N N . PRO A 1 110 ? -22.124 10.050 -54.632 1.00 70.59 102 PRO X N 1
ATOM 597 C CA . PRO A 1 110 ? -20.689 10.178 -54.900 1.00 70.91 102 PRO X CA 1
ATOM 598 C C . PRO A 1 110 ? -19.983 11.088 -53.881 1.00 71.44 102 PRO X C 1
ATOM 599 O O . PRO A 1 110 ? -20.592 12.052 -53.390 1.00 71.35 102 PRO X O 1
ATOM 603 N N . PRO A 1 111 ? -18.703 10.795 -53.573 1.00 72.04 103 PRO X N 1
ATOM 604 C CA . PRO A 1 111 ? -18.064 11.423 -52.399 1.00 72.37 103 PRO X CA 1
ATOM 605 C C . PRO A 1 111 ? -17.854 12.930 -52.538 1.00 72.43 103 PRO X C 1
ATOM 606 O O . PRO A 1 111 ? -17.381 13.395 -53.571 1.00 72.55 103 PRO X O 1
ATOM 610 N N . VAL A 1 112 ? -18.231 13.674 -51.498 1.00 72.59 104 VAL X N 1
ATOM 611 C CA . VAL A 1 112 ? -18.012 15.122 -51.434 1.00 72.48 104 VAL X CA 1
ATOM 612 C C . VAL A 1 112 ? -16.840 15.391 -50.491 1.00 72.09 104 VAL X C 1
ATOM 613 O O . VAL A 1 112 ? -16.932 15.137 -49.283 1.00 72.33 104 VAL X O 1
ATOM 617 N N . LYS A 1 113 ? -15.738 15.894 -51.046 1.00 71.57 105 LYS X N 1
ATOM 618 C CA . LYS A 1 113 ? -14.530 16.112 -50.254 1.00 71.38 105 LYS X CA 1
ATOM 619 C C . LYS A 1 113 ? -14.400 17.560 -49.740 1.00 70.44 105 LYS X C 1
ATOM 620 O O . LYS A 1 113 ? -14.869 18.523 -50.369 1.00 70.04 105 LYS X O 1
ATOM 626 N N . ALA A 1 114 ? -13.812 17.665 -48.551 1.00 69.39 106 ALA X N 1
ATOM 627 C CA . ALA A 1 114 ? -13.487 18.935 -47.918 1.00 68.72 106 ALA X CA 1
ATOM 628 C C . ALA A 1 114 ? -11.975 19.014 -47.769 1.00 68.02 106 ALA X C 1
ATOM 629 O O . ALA A 1 114 ? -11.323 18.011 -47.433 1.00 67.58 106 ALA X O 1
ATOM 631 N N . LEU A 1 115 ? -11.431 20.209 -48.017 1.00 67.24 107 LEU X N 1
ATOM 632 C CA . LEU A 1 115 ? -9.989 20.448 -47.965 1.00 66.64 107 LEU X CA 1
ATOM 633 C C . LEU A 1 115 ? -9.553 21.246 -46.740 1.00 65.65 107 LEU X C 1
ATOM 634 O O . LEU A 1 115 ? -10.237 22.162 -46.302 1.00 65.26 107 LEU X O 1
ATOM 639 N N . LEU A 1 116 ? -8.377 20.894 -46.231 1.00 64.74 108 LEU X N 1
ATOM 640 C CA . LEU A 1 116 ? -7.731 21.626 -45.163 1.00 63.95 108 LEU X CA 1
ATOM 641 C C . LEU A 1 116 ? -6.245 21.779 -45.517 1.00 63.12 108 LEU X C 1
ATOM 642 O O . LEU A 1 116 ? -5.565 20.785 -45.747 1.00 62.51 108 LEU X O 1
ATOM 647 N N . TYR A 1 117 ? -5.757 23.017 -45.610 1.00 62.38 109 TYR X N 1
ATOM 648 C CA . TYR A 1 117 ? -4.317 23.259 -45.847 1.00 61.98 109 TYR X CA 1
ATOM 649 C C . TYR A 1 117 ? -3.600 23.668 -44.551 1.00 61.10 109 TYR X C 1
ATOM 650 O O . TYR A 1 117 ? -3.966 24.660 -43.916 1.00 61.10 109 TYR X O 1
ATOM 659 N N . LEU A 1 118 ? -2.558 22.930 -44.193 1.00 59.55 110 LEU X N 1
ATOM 660 C CA . LEU A 1 118 ? -1.891 23.123 -42.913 1.00 58.83 110 LEU X CA 1
ATOM 661 C C . LEU A 1 118 ? -0.483 23.662 -43.075 1.00 57.77 110 LEU X C 1
ATOM 662 O O . LEU A 1 118 ? 0.215 23.330 -44.030 1.00 58.04 110 LEU X O 1
ATOM 667 N N . THR A 1 119 ? -0.084 24.484 -42.111 1.00 56.49 111 THR X N 1
ATOM 668 C CA . THR A 1 119 ? 1.259 24.971 -41.990 1.00 55.67 111 THR X CA 1
ATOM 669 C C . THR A 1 119 ? 1.723 24.718 -40.558 1.00 55.93 111 THR X C 1
ATOM 670 O O . THR A 1 119 ? 1.142 25.210 -39.611 1.00 54.77 111 THR X O 1
ATOM 674 N N . ALA A 1 120 ? 2.781 23.928 -40.421 1.00 57.06 112 ALA X N 1
ATOM 675 C CA . ALA A 1 120 ? 3.344 23.597 -39.118 1.00 57.47 112 ALA X CA 1
ATOM 676 C C . ALA A 1 120 ? 4.465 24.575 -38.778 1.00 58.23 112 ALA X C 1
ATOM 677 O O . ALA A 1 120 ? 5.238 24.981 -39.654 1.00 58.25 112 ALA X O 1
ATOM 679 N N . VAL A 1 121 ? 4.555 24.953 -37.509 1.00 58.87 113 VAL X N 1
ATOM 680 C CA . VAL A 1 121 ? 5.675 25.768 -37.044 1.00 59.64 113 VAL X CA 1
ATOM 681 C C . VAL A 1 121 ? 6.130 25.318 -35.662 1.00 60.63 113 VAL X C 1
ATOM 682 O O . VAL A 1 121 ? 5.351 24.777 -34.885 1.00 60.18 113 VAL X O 1
ATOM 686 N N . GLU A 1 122 ? 7.404 25.539 -35.384 1.00 61.88 114 GLU X N 1
ATOM 687 C CA . GLU A 1 122 ? 7.953 25.356 -34.056 1.00 63.58 114 GLU X CA 1
ATOM 688 C C . GLU A 1 122 ? 8.011 26.734 -33.379 1.00 63.26 114 GLU X C 1
ATOM 689 O O . GLU A 1 122 ? 8.561 27.668 -33.931 1.00 63.39 114 GLU X O 1
ATOM 695 N N . ILE A 1 123 ? 7.399 26.855 -32.208 1.00 63.56 115 ILE X N 1
ATOM 696 C CA . ILE A 1 123 ? 7.446 28.066 -31.387 1.00 63.38 115 ILE X CA 1
ATOM 697 C C . ILE A 1 123 ? 7.740 27.645 -29.933 1.00 63.58 115 ILE X C 1
ATOM 698 O O . ILE A 1 123 ? 6.816 27.242 -29.208 1.00 63.48 115 ILE X O 1
ATOM 703 N N . SER A 1 124 ? 8.999 27.740 -29.498 1.00 63.32 116 SER X N 1
ATOM 704 C CA . SER A 1 124 ? 9.338 27.359 -28.108 1.00 63.12 116 SER X CA 1
ATOM 705 C C . SER A 1 124 ? 10.063 28.438 -27.309 1.00 62.48 116 SER X C 1
ATOM 706 O O . SER A 1 124 ? 11.144 28.887 -27.648 1.00 61.81 116 SER X O 1
ATOM 709 N N . LEU A 1 125 ? 9.421 28.839 -26.231 1.00 62.71 117 LEU X N 1
ATOM 710 C CA . LEU A 1 125 ? 9.973 29.757 -25.256 1.00 62.72 117 LEU X CA 1
ATOM 711 C C . LEU A 1 125 ? 10.646 28.816 -24.280 1.00 63.17 117 LEU X C 1
ATOM 712 O O . LEU A 1 125 ? 9.952 28.000 -23.663 1.00 62.80 117 LEU X O 1
ATOM 717 N N . CYS A 1 126 ? 11.970 28.933 -24.135 1.00 63.43 118 CYS X N 1
ATOM 718 C CA . CYS A 1 126 ? 12.721 28.107 -23.198 1.00 64.09 118 CYS X CA 1
ATOM 719 C C . CYS A 1 126 ? 13.444 28.896 -22.132 1.00 63.35 118 CYS X C 1
ATOM 720 O O . CYS A 1 126 ? 13.828 30.043 -22.343 1.00 63.06 118 CYS X O 1
ATOM 723 N N . ALA A 1 127 ? 13.619 28.229 -20.991 1.00 63.11 119 ALA X N 1
ATOM 724 C CA . ALA A 1 127 ? 14.269 28.773 -19.792 1.00 62.73 119 ALA X CA 1
ATOM 725 C C . ALA A 1 127 ? 14.837 27.576 -19.033 1.00 62.29 119 ALA X C 1
ATOM 726 O O . ALA A 1 127 ? 14.613 26.447 -19.453 1.00 61.60 119 ALA X O 1
ATOM 728 N N . ASP A 1 128 ? 15.570 27.813 -17.940 1.00 62.14 120 ASP X N 1
ATOM 729 C CA . ASP A 1 128 ? 16.191 26.723 -17.160 1.00 62.01 120 ASP X CA 1
ATOM 730 C C . ASP A 1 128 ? 15.242 26.182 -16.090 1.00 62.62 120 ASP X C 1
ATOM 731 O O . ASP A 1 128 ? 15.347 26.493 -14.890 1.00 63.00 120 ASP X O 1
ATOM 736 N N . ILE A 1 129 ? 14.307 25.358 -16.547 1.00 63.18 121 ILE X N 1
ATOM 737 C CA . ILE A 1 129 ? 13.183 24.921 -15.720 1.00 63.67 121 ILE X CA 1
ATOM 738 C C . ILE A 1 129 ? 13.505 23.659 -14.915 1.00 63.77 121 ILE X C 1
ATOM 739 O O . ILE A 1 129 ? 12.791 23.315 -13.974 1.00 63.18 121 ILE X O 1
ATOM 744 N N . THR A 1 130 ? 14.587 22.989 -15.293 1.00 64.28 122 THR X N 1
ATOM 745 C CA . THR A 1 130 ? 15.139 21.909 -14.491 1.00 65.25 122 THR X CA 1
ATOM 746 C C . THR A 1 130 ? 16.236 22.386 -13.512 1.00 65.70 122 THR X C 1
ATOM 747 O O . THR A 1 130 ? 16.766 21.597 -12.739 1.00 66.10 122 THR X O 1
ATOM 751 N N . ARG A 1 131 ? 16.569 23.672 -13.561 1.00 66.23 123 ARG X N 1
ATOM 752 C CA . ARG A 1 131 ? 17.484 24.305 -12.612 1.00 66.67 123 ARG X CA 1
ATOM 753 C C . ARG A 1 131 ? 18.899 23.768 -12.683 1.00 67.30 123 ARG X C 1
ATOM 754 O O . ARG A 1 131 ? 19.506 23.502 -11.645 1.00 67.46 123 ARG X O 1
ATOM 762 N N . THR A 1 132 ? 19.411 23.642 -13.904 1.00 67.69 124 THR X N 1
ATOM 763 C CA . THR A 1 132 ? 20.763 23.187 -14.165 1.00 68.12 124 THR X CA 1
ATOM 764 C C . THR A 1 132 ? 21.435 24.144 -15.167 1.00 69.49 124 THR X C 1
ATOM 765 O O . THR A 1 132 ? 22.241 24.990 -14.763 1.00 69.48 124 THR X O 1
ATOM 769 N N . GLY A 1 133 ? 21.089 24.019 -16.463 1.00 70.90 125 GLY X N 1
ATOM 770 C CA . GLY A 1 133 ? 21.560 24.951 -17.512 1.00 71.49 125 GLY X CA 1
ATOM 771 C C . GLY A 1 133 ? 20.933 24.847 -18.905 1.00 72.48 125 GLY X C 1
ATOM 772 O O . GLY A 1 133 ? 21.315 23.981 -19.700 1.00 72.89 125 GLY X O 1
ATOM 773 N N . LYS A 1 134 ? 19.990 25.747 -19.198 1.00 73.48 126 LYS X N 1
ATOM 774 C CA . LYS A 1 134 ? 19.453 25.973 -20.566 1.00 74.47 126 LYS X CA 1
ATOM 775 C C . LYS A 1 134 ? 20.568 26.217 -21.599 1.00 75.19 126 LYS X C 1
ATOM 776 O O . LYS A 1 134 ? 20.658 25.528 -22.634 1.00 75.76 126 LYS X O 1
ATOM 782 N N . GLN A 1 144 ? 4.297 21.907 -18.283 1.00 91.21 136 GLN X N 1
ATOM 783 C CA . GLN A 1 144 ? 3.389 22.522 -17.309 1.00 91.13 136 GLN X CA 1
ATOM 784 C C . GLN A 1 144 ? 3.795 23.947 -16.882 1.00 90.08 136 GLN X C 1
ATOM 785 O O . GLN A 1 144 ? 4.690 24.106 -16.060 1.00 90.72 136 GLN X O 1
ATOM 791 N N . ARG A 1 145 ? 3.116 24.965 -17.429 1.00 88.65 137 ARG X N 1
ATOM 792 C CA . ARG A 1 145 ? 3.317 26.390 -17.053 1.00 87.41 137 ARG X CA 1
ATOM 793 C C . ARG A 1 145 ? 2.989 26.646 -15.565 1.00 84.51 137 ARG X C 1
ATOM 794 O O . ARG A 1 145 ? 2.131 27.464 -15.226 1.00 84.64 137 ARG X O 1
ATOM 802 N N . THR A 1 146 ? 3.715 25.956 -14.686 1.00 80.99 138 THR X N 1
ATOM 803 C CA . THR A 1 146 ? 3.496 26.014 -13.242 1.00 77.96 138 THR X CA 1
ATOM 804 C C . THR A 1 146 ? 4.838 25.842 -12.551 1.00 74.61 138 THR X C 1
ATOM 805 O O . THR A 1 146 ? 5.649 24.998 -12.962 1.00 74.11 138 THR X O 1
ATOM 809 N N . TRP A 1 147 ? 5.076 26.642 -11.513 1.00 70.24 139 TRP X N 1
ATOM 810 C CA . TRP A 1 147 ? 6.311 26.516 -10.705 1.00 67.30 139 TRP X CA 1
ATOM 811 C C . TRP A 1 147 ? 6.101 25.623 -9.480 1.00 65.37 139 TRP X C 1
ATOM 812 O O . TRP A 1 147 ? 5.329 25.979 -8.600 1.00 65.47 139 TRP X O 1
ATOM 823 N N . THR A 1 148 ? 6.817 24.508 -9.397 1.00 62.91 140 THR X N 1
ATOM 824 C CA . THR A 1 148 ? 6.768 23.661 -8.225 1.00 61.84 140 THR X CA 1
ATOM 825 C C . THR A 1 148 ? 8.087 23.523 -7.423 1.00 61.51 140 THR X C 1
ATOM 826 O O . THR A 1 148 ? 9.152 23.333 -7.994 1.00 61.47 140 THR X O 1
ATOM 830 N N . TRP A 1 149 ? 7.974 23.551 -6.088 1.00 60.80 141 TRP X N 1
ATOM 831 C CA . TRP A 1 149 ? 9.113 23.355 -5.146 1.00 60.26 141 TRP X CA 1
ATOM 832 C C . TRP A 1 149 ? 9.577 21.909 -5.112 1.00 60.01 141 TRP X C 1
ATOM 833 O O . TRP A 1 149 ? 8.784 21.044 -5.395 1.00 59.76 141 TRP X O 1
ATOM 844 N N . GLY A 1 150 ? 10.845 21.673 -4.769 1.00 60.72 142 GLY X N 1
ATOM 845 C CA . GLY A 1 150 ? 11.347 20.346 -4.407 1.00 61.89 142 GLY X CA 1
ATOM 846 C C . GLY A 1 150 ? 12.243 19.690 -5.435 1.00 62.76 142 GLY X C 1
ATOM 847 O O . GLY A 1 150 ? 12.279 20.117 -6.591 1.00 62.95 142 GLY X O 1
ATOM 848 N N . PRO A 1 151 ? 12.972 18.623 -5.031 1.00 64.15 143 PRO X N 1
ATOM 849 C CA . PRO A 1 151 ? 13.934 18.006 -5.947 1.00 64.55 143 PRO X CA 1
ATOM 850 C C . PRO A 1 151 ? 13.317 17.492 -7.235 1.00 64.92 143 PRO X C 1
ATOM 851 O O . PRO A 1 151 ? 14.008 17.397 -8.241 1.00 64.97 143 PRO X O 1
ATOM 855 N N . CYS A 1 152 ? 12.031 17.163 -7.216 1.00 65.60 144 CYS X N 1
ATOM 856 C CA . CYS A 1 152 ? 11.386 16.647 -8.424 1.00 66.39 144 CYS X CA 1
ATOM 857 C C . CYS A 1 152 ? 10.524 17.691 -9.082 1.00 66.39 144 CYS X C 1
ATOM 858 O O . CYS A 1 152 ? 9.690 17.356 -9.932 1.00 66.25 144 CYS X O 1
ATOM 861 N N . GLY A 1 153 ? 10.726 18.954 -8.705 1.00 66.11 145 GLY X N 1
ATOM 862 C CA . GLY A 1 153 ? 9.861 20.018 -9.177 1.00 66.12 145 GLY X CA 1
ATOM 863 C C . GLY A 1 153 ? 10.418 20.649 -10.425 1.00 66.03 145 GLY X C 1
ATOM 864 O O . GLY A 1 153 ? 11.419 20.195 -10.951 1.00 66.21 145 GLY X O 1
ATOM 865 N N . GLN A 1 154 ? 9.781 21.732 -10.855 1.00 66.04 146 GLN X N 1
ATOM 866 C CA . GLN A 1 154 ? 10.085 22.394 -12.121 1.00 66.35 146 GLN X CA 1
ATOM 867 C C . GLN A 1 154 ? 9.800 23.895 -12.065 1.00 64.18 146 GLN X C 1
ATOM 868 O O . GLN A 1 154 ? 8.834 24.328 -11.454 1.00 63.73 146 GLN X O 1
ATOM 874 N N . GLY A 1 155 ? 10.634 24.673 -12.738 1.00 62.66 147 GLY X N 1
ATOM 875 C CA . GLY A 1 155 ? 10.464 26.117 -12.793 1.00 61.65 147 GLY X CA 1
ATOM 876 C C . GLY A 1 155 ? 11.800 26.793 -12.650 1.00 60.25 147 GLY X C 1
ATOM 877 O O . GLY A 1 155 ? 12.572 26.435 -11.774 1.00 60.45 147 GLY X O 1
ATOM 878 N N . ALA A 1 156 ? 12.060 27.764 -13.518 1.00 58.72 148 ALA X N 1
ATOM 879 C CA . ALA A 1 156 ? 13.323 28.478 -13.554 1.00 57.89 148 ALA X CA 1
ATOM 880 C C . ALA A 1 156 ? 13.377 29.550 -12.476 1.00 57.39 148 ALA X C 1
ATOM 881 O O . ALA A 1 156 ? 12.316 30.016 -11.999 1.00 56.23 148 ALA X O 1
ATOM 883 N N . ILE A 1 157 ? 14.614 29.954 -12.133 1.00 56.09 149 ILE X N 1
ATOM 884 C CA . ILE A 1 157 ? 14.852 30.900 -11.062 1.00 55.94 149 ILE X CA 1
ATOM 885 C C . ILE A 1 157 ? 15.329 32.247 -11.599 1.00 55.26 149 ILE X C 1
ATOM 886 O O . ILE A 1 157 ? 16.072 32.342 -12.554 1.00 55.29 149 ILE X O 1
ATOM 891 N N . LEU A 1 158 ? 14.917 33.292 -10.918 1.00 55.12 150 LEU X N 1
ATOM 892 C CA . LEU A 1 158 ? 15.279 34.652 -11.265 1.00 54.64 150 LEU X CA 1
ATOM 893 C C . LEU A 1 158 ? 15.892 35.287 -10.016 1.00 53.68 150 LEU X C 1
ATOM 894 O O . LEU A 1 158 ? 15.353 35.128 -8.900 1.00 53.76 150 LEU X O 1
ATOM 899 N N . LEU A 1 159 ? 17.014 35.969 -10.193 1.00 52.08 151 LEU X N 1
ATOM 900 C CA . LEU A 1 159 ? 17.673 36.710 -9.146 1.00 51.62 151 LEU X CA 1
ATOM 901 C C . LEU A 1 159 ? 17.192 38.125 -9.175 1.00 50.88 151 LEU X C 1
ATOM 902 O O . LEU A 1 159 ? 17.015 38.653 -10.268 1.00 51.27 151 LEU X O 1
ATOM 907 N N . VAL A 1 160 ? 17.046 38.777 -8.012 1.00 50.53 152 VAL X N 1
ATOM 908 C CA . VAL A 1 160 ? 16.925 40.271 -8.005 1.00 49.73 152 VAL X CA 1
ATOM 909 C C . VAL A 1 160 ? 18.305 40.905 -8.260 1.00 50.29 152 VAL X C 1
ATOM 910 O O . VAL A 1 160 ? 19.275 40.621 -7.541 1.00 49.61 152 VAL X O 1
ATOM 914 N N . ASN A 1 161 ? 18.388 41.813 -9.227 1.00 51.12 153 ASN X N 1
ATOM 915 C CA . ASN A 1 161 ? 19.683 42.321 -9.680 1.00 51.60 153 ASN X CA 1
ATOM 916 C C . ASN A 1 161 ? 20.094 43.517 -8.815 1.00 52.54 153 ASN X C 1
ATOM 917 O O . ASN A 1 161 ? 20.178 44.650 -9.286 1.00 52.66 153 ASN X O 1
ATOM 922 N N . CYS A 1 162 ? 20.360 43.219 -7.544 1.00 52.84 154 CYS X N 1
ATOM 923 C CA . CYS A 1 162 ? 20.482 44.214 -6.464 1.00 53.71 154 CYS X CA 1
ATOM 924 C C . CYS A 1 162 ? 21.914 44.570 -6.065 1.00 54.53 154 CYS X C 1
ATOM 925 O O . CYS A 1 162 ? 22.112 45.224 -5.046 1.00 54.89 154 CYS X O 1
ATOM 928 N N . ASP A 1 163 ? 22.896 44.087 -6.827 1.00 55.88 155 ASP X N 1
ATOM 929 C CA . ASP A 1 163 ? 24.295 44.477 -6.656 1.00 56.85 155 ASP X CA 1
ATOM 930 C C . ASP A 1 163 ? 24.625 45.588 -7.651 1.00 57.55 155 ASP X C 1
ATOM 931 O O . ASP A 1 163 ? 23.726 46.192 -8.259 1.00 56.82 155 ASP X O 1
ATOM 936 N N . ARG A 1 164 ? 25.911 45.867 -7.804 1.00 58.60 156 ARG X N 1
ATOM 937 C CA . ARG A 1 164 ? 26.351 47.006 -8.626 1.00 59.48 156 ARG X CA 1
ATOM 938 C C . ARG A 1 164 ? 27.680 46.673 -9.270 1.00 59.28 156 ARG X C 1
ATOM 939 O O . ARG A 1 164 ? 28.747 46.974 -8.737 1.00 58.77 156 ARG X O 1
ATOM 947 N N . ASP A 1 165 ? 27.588 45.994 -10.404 1.00 59.92 157 ASP X N 1
ATOM 948 C CA . ASP A 1 165 ? 28.745 45.708 -11.229 1.00 60.51 157 ASP X CA 1
ATOM 949 C C . ASP A 1 165 ? 29.216 46.982 -11.959 1.00 61.10 157 ASP X C 1
ATOM 950 O O . ASP A 1 165 ? 30.399 47.093 -12.283 1.00 61.21 157 ASP X O 1
ATOM 955 N N . ASN A 1 166 ? 28.314 47.944 -12.188 1.00 61.97 158 ASN X N 1
ATOM 956 C CA . ASN A 1 166 ? 28.711 49.214 -12.817 1.00 63.01 158 ASN X CA 1
ATOM 957 C C . ASN A 1 166 ? 29.713 50.010 -11.945 1.00 64.16 158 ASN X C 1
ATOM 958 O O . ASN A 1 166 ? 29.423 50.456 -10.826 1.00 63.03 158 ASN X O 1
ATOM 963 N N . LEU A 1 167 ? 30.899 50.177 -12.513 1.00 66.20 159 LEU X N 1
ATOM 964 C CA . LEU A 1 167 ? 31.988 50.857 -11.850 1.00 68.05 159 LEU X CA 1
ATOM 965 C C . LEU A 1 167 ? 31.674 52.340 -11.621 1.00 68.46 159 LEU X C 1
ATOM 966 O O . LEU A 1 167 ? 31.143 53.030 -12.515 1.00 68.28 159 LEU X O 1
ATOM 971 N N . GLU A 1 168 ? 32.005 52.799 -10.414 1.00 69.24 160 GLU X N 1
ATOM 972 C CA . GLU A 1 168 ? 31.958 54.218 -10.027 1.00 70.07 160 GLU X CA 1
ATOM 973 C C . GLU A 1 168 ? 30.524 54.767 -9.915 1.00 70.27 160 GLU X C 1
ATOM 974 O O . GLU A 1 168 ? 30.328 55.976 -9.825 1.00 70.50 160 GLU X O 1
ATOM 980 N N . SER A 1 169 ? 29.538 53.872 -9.863 1.00 70.37 161 SER X N 1
ATOM 981 C CA . SER A 1 169 ? 28.127 54.261 -9.786 1.00 70.51 161 SER X CA 1
ATOM 982 C C . SER A 1 169 ? 27.605 54.068 -8.368 1.00 69.92 161 SER X C 1
ATOM 983 O O . SER A 1 169 ? 28.222 53.370 -7.576 1.00 70.00 161 SER X O 1
ATOM 986 N N . SER A 1 170 ? 26.473 54.700 -8.061 1.00 69.37 162 SER X N 1
ATOM 987 C CA . SER A 1 170 ? 25.849 54.611 -6.730 1.00 69.25 162 SER X CA 1
ATOM 988 C C . SER A 1 170 ? 24.675 53.623 -6.701 1.00 68.10 162 SER X C 1
ATOM 989 O O . SER A 1 170 ? 24.430 52.960 -5.681 1.00 68.29 162 SER X O 1
ATOM 992 N N . ALA A 1 171 ? 23.946 53.563 -7.816 1.00 66.69 163 ALA X N 1
ATOM 993 C CA . ALA A 1 171 ? 22.698 52.813 -7.918 1.00 65.84 163 ALA X CA 1
ATOM 994 C C . ALA A 1 171 ? 22.930 51.324 -8.182 1.00 64.97 163 ALA X C 1
ATOM 995 O O . ALA A 1 171 ? 23.916 50.952 -8.831 1.00 64.75 163 ALA X O 1
ATOM 997 N N . MET A 1 172 ? 22.003 50.493 -7.697 1.00 63.88 164 MET X N 1
ATOM 998 C CA . MET A 1 172 ? 21.925 49.073 -8.073 1.00 63.61 164 MET X CA 1
ATOM 999 C C . MET A 1 172 ? 21.729 48.903 -9.582 1.00 62.53 164 MET X C 1
ATOM 1000 O O . MET A 1 172 ? 21.133 49.756 -10.236 1.00 61.34 164 MET X O 1
ATOM 1005 N N . ASP A 1 173 ? 22.199 47.784 -10.124 1.00 61.93 165 ASP X N 1
ATOM 1006 C CA . ASP A 1 173 ? 22.158 47.567 -11.570 1.00 61.63 165 ASP X CA 1
ATOM 1007 C C . ASP A 1 173 ? 20.726 47.580 -12.148 1.00 61.79 165 ASP X C 1
ATOM 1008 O O . ASP A 1 173 ? 20.514 48.077 -13.252 1.00 61.43 165 ASP X O 1
ATOM 1013 N N . CYS A 1 174 ? 19.746 47.060 -11.400 1.00 61.52 166 CYS X N 1
ATOM 1014 C CA . CYS A 1 174 ? 18.352 46.968 -11.880 1.00 61.56 166 CYS X CA 1
ATOM 1015 C C . CYS A 1 174 ? 17.523 48.257 -11.810 1.00 62.02 166 CYS X C 1
ATOM 1016 O O . CYS A 1 174 ? 16.330 48.246 -12.146 1.00 61.92 166 CYS X O 1
ATOM 1019 N N . GLU A 1 175 ? 18.134 49.364 -11.405 1.00 62.72 167 GLU X N 1
ATOM 1020 C CA . GLU A 1 175 ? 17.434 50.648 -11.336 1.00 63.27 167 GLU X CA 1
ATOM 1021 C C . GLU A 1 175 ? 17.252 51.370 -12.693 1.00 63.09 167 GLU X C 1
ATOM 1022 O O . GLU A 1 175 ? 16.301 52.145 -12.849 1.00 62.98 167 GLU X O 1
ATOM 1028 N N . ASP A 1 176 ? 18.128 51.128 -13.666 1.00 62.57 168 ASP X N 1
ATOM 1029 C CA . ASP A 1 176 ? 17.943 51.718 -15.006 1.00 62.71 168 ASP X CA 1
ATOM 1030 C C . ASP A 1 176 ? 17.342 50.701 -15.974 1.00 62.62 168 ASP X C 1
ATOM 1031 O O . ASP A 1 176 ? 17.130 49.533 -15.614 1.00 63.00 168 ASP X O 1
ATOM 1036 N N . ASP A 1 177 ? 17.061 51.155 -17.195 1.00 62.49 169 ASP X N 1
ATOM 1037 C CA . ASP A 1 177 ? 16.546 50.290 -18.266 1.00 62.65 169 ASP X CA 1
ATOM 1038 C C . ASP A 1 177 ? 17.648 49.893 -19.285 1.00 61.77 169 ASP X C 1
ATOM 1039 O O . ASP A 1 177 ? 17.367 49.717 -20.471 1.00 61.66 169 ASP X O 1
ATOM 1044 N N . GLU A 1 178 ? 18.891 49.729 -18.811 1.00 61.00 170 GLU X N 1
ATOM 1045 C CA . GLU A 1 178 ? 20.046 49.390 -19.666 1.00 60.33 170 GLU X CA 1
ATOM 1046 C C . GLU A 1 178 ? 20.942 48.297 -19.087 1.00 59.90 170 GLU X C 1
ATOM 1047 O O . GLU A 1 178 ? 21.041 48.163 -17.876 1.00 59.86 170 GLU X O 1
ATOM 1053 N N . VAL A 1 179 ? 21.602 47.522 -19.946 1.00 59.51 171 VAL X N 1
ATOM 1054 C CA . VAL A 1 179 ? 22.653 46.609 -19.500 1.00 59.43 171 VAL X CA 1
ATOM 1055 C C . VAL A 1 179 ? 23.945 47.340 -19.776 1.00 59.73 171 VAL X C 1
ATOM 1056 O O . VAL A 1 179 ? 24.317 47.505 -20.947 1.00 59.16 171 VAL X O 1
ATOM 1060 N N . LEU A 1 180 ? 24.616 47.792 -18.711 1.00 59.94 172 LEU X N 1
ATOM 1061 C CA . LEU A 1 180 ? 25.789 48.668 -18.858 1.00 60.36 172 LEU X CA 1
ATOM 1062 C C . LEU A 1 180 ? 27.111 47.922 -18.761 1.00 60.76 172 LEU X C 1
ATOM 1063 O O . LEU A 1 180 ? 28.141 48.478 -19.095 1.00 60.56 172 LEU X O 1
ATOM 1068 N N . ASP A 1 181 ? 27.077 46.676 -18.293 1.00 61.27 173 ASP X N 1
ATOM 1069 C CA . ASP A 1 181 ? 28.285 45.865 -18.133 1.00 61.61 173 ASP X CA 1
ATOM 1070 C C . ASP A 1 181 ? 27.996 44.431 -18.577 1.00 61.56 173 ASP X C 1
ATOM 1071 O O . ASP A 1 181 ? 26.947 43.870 -18.235 1.00 61.49 173 ASP X O 1
ATOM 1076 N N . SER A 1 182 ? 28.923 43.848 -19.334 1.00 61.22 174 SER X N 1
ATOM 1077 C CA . SER A 1 182 ? 28.755 42.505 -19.897 1.00 61.28 174 SER X CA 1
ATOM 1078 C C . SER A 1 182 ? 28.649 41.449 -18.810 1.00 61.14 174 SER X C 1
ATOM 1079 O O . SER A 1 182 ? 27.942 40.451 -18.968 1.00 60.59 174 SER X O 1
ATOM 1082 N N . GLU A 1 183 ? 29.385 41.670 -17.722 1.00 61.33 175 GLU X N 1
ATOM 1083 C CA . GLU A 1 183 ? 29.341 40.787 -16.543 1.00 61.50 175 GLU X CA 1
ATOM 1084 C C . GLU A 1 183 ? 28.049 40.871 -15.732 1.00 60.70 175 GLU X C 1
ATOM 1085 O O . GLU A 1 183 ? 27.739 39.933 -14.999 1.00 60.69 175 GLU X O 1
ATOM 1091 N N . ASP A 1 184 ? 27.318 41.984 -15.846 1.00 59.89 176 ASP X N 1
ATOM 1092 C CA . ASP A 1 184 ? 25.967 42.112 -15.269 1.00 59.22 176 ASP X CA 1
ATOM 1093 C C . ASP A 1 184 ? 25.025 40.982 -15.788 1.00 59.11 176 ASP X C 1
ATOM 1094 O O . ASP A 1 184 ? 24.194 40.444 -15.011 1.00 58.32 176 ASP X O 1
ATOM 1099 N N . LEU A 1 185 ? 25.186 40.620 -17.073 1.00 58.53 177 LEU X N 1
ATOM 1100 C CA . LEU A 1 185 ? 24.436 39.524 -17.689 1.00 58.83 177 LEU X CA 1
ATOM 1101 C C . LEU A 1 185 ? 24.567 38.175 -16.963 1.00 58.93 177 LEU X C 1
ATOM 1102 O O . LEU A 1 185 ? 23.680 37.302 -17.079 1.00 59.21 177 LEU X O 1
ATOM 1107 N N . GLN A 1 186 ? 25.660 37.999 -16.231 1.00 58.38 178 GLN X N 1
ATOM 1108 C CA . GLN A 1 186 ? 25.825 36.821 -15.373 1.00 58.50 178 GLN X CA 1
ATOM 1109 C C . GLN A 1 186 ? 24.768 36.721 -14.280 1.00 57.87 178 GLN X C 1
ATOM 1110 O O . GLN A 1 186 ? 24.419 35.622 -13.830 1.00 58.03 178 GLN X O 1
ATOM 1116 N N . ASP A 1 187 ? 24.264 37.866 -13.836 1.00 57.15 179 ASP X N 1
ATOM 1117 C CA . ASP A 1 187 ? 23.241 37.851 -12.813 1.00 56.77 179 ASP X CA 1
ATOM 1118 C C . ASP A 1 187 ? 21.906 37.496 -13.394 1.00 55.79 179 ASP X C 1
ATOM 1119 O O . ASP A 1 187 ? 21.048 37.017 -12.674 1.00 56.06 179 ASP X O 1
ATOM 1124 N N . MET A 1 188 ? 21.739 37.708 -14.697 1.00 55.32 180 MET X N 1
ATOM 1125 C CA . MET A 1 188 ? 20.428 37.591 -15.361 1.00 54.92 180 MET X CA 1
ATOM 1126 C C . MET A 1 188 ? 20.172 36.173 -15.837 1.00 54.41 180 MET X C 1
ATOM 1127 O O . MET A 1 188 ? 21.096 35.397 -16.041 1.00 54.42 180 MET X O 1
ATOM 1132 N N . SER A 1 189 ? 18.898 35.841 -15.969 1.00 54.49 181 SER X N 1
ATOM 1133 C CA . SER A 1 189 ? 18.464 34.513 -16.400 1.00 54.82 181 SER X CA 1
ATOM 1134 C C . SER A 1 189 ? 18.232 34.506 -17.930 1.00 54.56 181 SER X C 1
ATOM 1135 O O . SER A 1 189 ? 17.576 35.393 -18.469 1.00 53.92 181 SER X O 1
ATOM 1138 N N . LEU A 1 190 ? 18.775 33.510 -18.616 1.00 55.04 182 LEU X N 1
ATOM 1139 C CA . LEU A 1 190 ? 18.606 33.403 -20.062 1.00 55.68 182 LEU X CA 1
ATOM 1140 C C . LEU A 1 190 ? 17.249 32.773 -20.356 1.00 56.27 182 LEU X C 1
ATOM 1141 O O . LEU A 1 190 ? 16.861 31.792 -19.713 1.00 56.58 182 LEU X O 1
ATOM 1146 N N . MET A 1 191 ? 16.533 33.370 -21.311 1.00 56.99 183 MET X N 1
ATOM 1147 C CA . MET A 1 191 ? 15.320 32.806 -21.905 1.00 56.96 183 MET X CA 1
ATOM 1148 C C . MET A 1 191 ? 15.504 32.881 -23.418 1.00 57.44 183 MET X C 1
ATOM 1149 O O . MET A 1 191 ? 16.025 33.865 -23.929 1.00 57.12 183 MET X O 1
ATOM 1154 N N . THR A 1 192 ? 15.125 31.824 -24.129 1.00 57.96 184 THR X N 1
ATOM 1155 C CA . THR A 1 192 ? 15.308 31.765 -25.586 1.00 58.40 184 THR X CA 1
ATOM 1156 C C . THR A 1 192 ? 14.020 31.388 -26.323 1.00 57.92 184 THR X C 1
ATOM 1157 O O . THR A 1 192 ? 13.238 30.560 -25.865 1.00 57.72 184 THR X O 1
ATOM 1161 N N . LEU A 1 193 ? 13.825 32.016 -27.473 1.00 57.98 185 LEU X N 1
ATOM 1162 C CA . LEU A 1 193 ? 12.698 31.741 -28.348 1.00 58.15 185 LEU X CA 1
ATOM 1163 C C . LEU A 1 193 ? 13.307 31.044 -29.541 1.00 58.03 185 LEU X C 1
ATOM 1164 O O . LEU A 1 193 ? 14.124 31.629 -30.222 1.00 57.74 185 LEU X O 1
ATOM 1169 N N . SER A 1 194 ? 12.948 29.786 -29.755 1.00 58.24 186 SER X N 1
ATOM 1170 C CA . SER A 1 194 ? 13.316 29.065 -30.963 1.00 58.67 186 SER X CA 1
ATOM 1171 C C . SER A 1 194 ? 12.088 28.968 -31.805 1.00 58.46 186 SER X C 1
ATOM 1172 O O . SER A 1 194 ? 11.036 28.521 -31.346 1.00 58.30 186 SER X O 1
ATOM 1175 N N . THR A 1 195 ? 12.228 29.409 -33.042 1.00 59.11 187 THR X N 1
ATOM 1176 C CA . THR A 1 195 ? 11.176 29.282 -34.019 1.00 59.08 187 THR X CA 1
ATOM 1177 C C . THR A 1 195 ? 11.721 28.566 -35.233 1.00 59.26 187 THR X C 1
ATOM 1178 O O . THR A 1 195 ? 12.875 28.729 -35.598 1.00 59.29 187 THR X O 1
ATOM 1182 N N . LYS A 1 196 ? 10.882 27.742 -35.835 1.00 60.02 188 LYS X N 1
ATOM 1183 C CA . LYS A 1 196 ? 11.176 27.142 -37.130 1.00 60.61 188 LYS X CA 1
ATOM 1184 C C . LYS A 1 196 ? 9.895 27.257 -37.993 1.00 59.94 188 LYS X C 1
ATOM 1185 O O . LYS A 1 196 ? 8.851 26.654 -37.680 1.00 60.05 188 LYS X O 1
ATOM 1191 N N . THR A 1 197 ? 9.974 28.087 -39.038 1.00 59.20 189 THR X N 1
ATOM 1192 C CA . THR A 1 197 ? 8.829 28.430 -39.870 1.00 58.76 189 THR X CA 1
ATOM 1193 C C . THR A 1 197 ? 9.231 28.558 -41.351 1.00 58.66 189 THR X C 1
ATOM 1194 O O . THR A 1 197 ? 10.408 28.611 -41.663 1.00 58.30 189 THR X O 1
ATOM 1198 N N . PRO A 1 198 ? 8.249 28.592 -42.267 1.00 58.98 190 PRO X N 1
ATOM 1199 C CA . PRO A 1 198 ? 8.545 29.007 -43.641 1.00 59.33 190 PRO X CA 1
ATOM 1200 C C . PRO A 1 198 ? 9.182 30.394 -43.724 1.00 59.82 190 PRO X C 1
ATOM 1201 O O . PRO A 1 198 ? 8.955 31.247 -42.860 1.00 59.88 190 PRO X O 1
ATOM 1205 N N . LYS A 1 199 ? 9.963 30.601 -44.776 1.00 60.29 191 LYS X N 1
ATOM 1206 C CA . LYS A 1 199 ? 10.621 31.875 -45.040 1.00 60.99 191 LYS X CA 1
ATOM 1207 C C . LYS A 1 199 ? 9.646 33.052 -45.077 1.00 60.42 191 LYS X C 1
ATOM 1208 O O . LYS A 1 199 ? 10.004 34.150 -44.695 1.00 60.73 191 LYS X O 1
ATOM 1214 N N . ASP A 1 200 ? 8.417 32.823 -45.520 1.00 60.23 192 ASP X N 1
ATOM 1215 C CA . ASP A 1 200 ? 7.439 33.907 -45.656 1.00 60.10 192 ASP X CA 1
ATOM 1216 C C . ASP A 1 200 ? 6.435 34.023 -44.500 1.00 59.51 192 ASP X C 1
ATOM 1217 O O . ASP A 1 200 ? 5.482 34.799 -44.591 1.00 59.55 192 ASP X O 1
ATOM 1222 N N . PHE A 1 201 ? 6.651 33.276 -43.416 1.00 58.79 193 PHE X N 1
ATOM 1223 C CA . PHE A 1 201 ? 5.603 33.073 -42.384 1.00 58.14 193 PHE X CA 1
ATOM 1224 C C . PHE A 1 201 ? 5.142 34.344 -41.656 1.00 57.34 193 PHE X C 1
ATOM 1225 O O . PHE A 1 201 ? 3.949 34.489 -41.370 1.00 57.09 193 PHE X O 1
ATOM 1233 N N . PHE A 1 202 ? 6.083 35.245 -41.361 1.00 56.80 194 PHE X N 1
ATOM 1234 C CA . PHE A 1 202 ? 5.799 36.479 -40.603 1.00 56.54 194 PHE X CA 1
ATOM 1235 C C . PHE A 1 202 ? 5.407 37.677 -41.481 1.00 56.80 194 PHE X C 1
ATOM 1236 O O . PHE A 1 202 ? 5.313 38.822 -41.011 1.00 57.00 194 PHE X O 1
ATOM 1244 N N . THR A 1 203 ? 5.186 37.392 -42.757 1.00 56.28 195 THR X N 1
ATOM 1245 C CA . THR A 1 203 ? 4.381 38.223 -43.620 1.00 56.59 195 THR X CA 1
ATOM 1246 C C . THR A 1 203 ? 2.987 38.365 -43.010 1.00 56.57 195 THR X C 1
ATOM 1247 O O . THR A 1 203 ? 2.450 39.465 -42.929 1.00 56.36 195 THR X O 1
ATOM 1251 N N . ASN A 1 204 ? 2.424 37.238 -42.565 1.00 56.79 196 ASN X N 1
ATOM 1252 C CA . ASN A 1 204 ? 1.050 37.168 -42.083 1.00 56.77 196 ASN X CA 1
ATOM 1253 C C . ASN A 1 204 ? 0.883 36.765 -40.629 1.00 55.84 196 ASN X C 1
ATOM 1254 O O . ASN A 1 204 ? -0.214 36.496 -40.175 1.00 55.93 196 ASN X O 1
ATOM 1259 N N . HIS A 1 205 ? 1.959 36.715 -39.885 1.00 55.56 197 HIS X N 1
ATOM 1260 C CA . HIS A 1 205 ? 1.837 36.444 -38.460 1.00 55.35 197 HIS X CA 1
ATOM 1261 C C . HIS A 1 205 ? 2.837 37.319 -37.731 1.00 54.61 197 HIS X C 1
ATOM 1262 O O . HIS A 1 205 ? 3.797 37.787 -38.323 1.00 54.33 197 HIS X O 1
ATOM 1269 N N . THR A 1 206 ? 2.580 37.561 -36.457 1.00 54.26 198 THR X N 1
ATOM 1270 C CA . THR A 1 206 ? 3.465 38.346 -35.621 1.00 54.25 198 THR X CA 1
ATOM 1271 C C . THR A 1 206 ? 3.555 37.656 -34.277 1.00 53.99 198 THR X C 1
ATOM 1272 O O . THR A 1 206 ? 2.577 37.028 -33.808 1.00 53.60 198 THR X O 1
ATOM 1276 N N . LEU A 1 207 ? 4.716 37.798 -33.651 1.00 53.12 199 LEU X N 1
ATOM 1277 C CA . LEU A 1 207 ? 4.925 37.344 -32.304 1.00 53.29 199 LEU X CA 1
ATOM 1278 C C . LEU A 1 207 ? 5.053 38.518 -31.345 1.00 53.27 199 LEU X C 1
ATOM 1279 O O . LEU A 1 207 ? 5.771 39.511 -31.611 1.00 53.86 199 LEU X O 1
ATOM 1284 N N . VAL A 1 208 ? 4.395 38.380 -30.205 1.00 52.64 200 VAL X N 1
ATOM 1285 C CA . VAL A 1 208 ? 4.484 39.365 -29.154 1.00 52.89 200 VAL X CA 1
ATOM 1286 C C . VAL A 1 208 ? 4.874 38.691 -27.850 1.00 52.44 200 VAL X C 1
ATOM 1287 O O . VAL A 1 208 ? 4.390 37.611 -27.524 1.00 52.72 200 VAL X O 1
ATOM 1291 N N . LEU A 1 209 ? 5.824 39.309 -27.160 1.00 52.02 201 LEU X N 1
ATOM 1292 C CA . LEU A 1 209 ? 6.263 38.867 -25.860 1.00 51.90 201 LEU X CA 1
ATOM 1293 C C . LEU A 1 209 ? 5.574 39.799 -24.875 1.00 51.33 201 LEU X C 1
ATOM 1294 O O . LEU A 1 209 ? 5.507 41.008 -25.115 1.00 50.78 201 LEU X O 1
ATOM 1299 N N . HIS A 1 210 ? 5.026 39.232 -23.802 1.00 51.62 202 HIS X N 1
ATOM 1300 C CA . HIS A 1 210 ? 4.356 40.026 -22.774 1.00 52.03 202 HIS X CA 1
ATOM 1301 C C . HIS A 1 210 ? 4.477 39.468 -21.373 1.00 52.51 202 HIS X C 1
ATOM 1302 O O . HIS A 1 210 ? 4.797 38.276 -21.189 1.00 52.48 202 HIS X O 1
ATOM 1309 N N . VAL A 1 211 ? 4.200 40.362 -20.412 1.00 52.94 203 VAL X N 1
ATOM 1310 C CA . VAL A 1 211 ? 4.091 40.112 -18.976 1.00 53.14 203 VAL X CA 1
ATOM 1311 C C . VAL A 1 211 ? 2.835 40.822 -18.492 1.00 53.38 203 VAL X C 1
ATOM 1312 O O . VAL A 1 211 ? 2.570 41.976 -18.903 1.00 52.89 203 VAL X O 1
ATOM 1316 N N . ALA A 1 212 ? 2.158 40.245 -17.502 1.00 52.84 204 ALA X N 1
ATOM 1317 C CA . ALA A 1 212 ? 0.992 40.908 -16.939 1.00 52.96 204 ALA X CA 1
ATOM 1318 C C . ALA A 1 212 ? 1.378 42.280 -16.405 1.00 52.61 204 ALA X C 1
ATOM 1319 O O . ALA A 1 212 ? 2.494 42.497 -15.943 1.00 53.03 204 ALA X O 1
ATOM 1321 N N . ARG A 1 213 ? 0.444 43.199 -16.445 1.00 52.32 205 ARG X N 1
ATOM 1322 C CA . ARG A 1 213 ? 0.699 44.529 -15.911 1.00 52.33 205 ARG X CA 1
ATOM 1323 C C . ARG A 1 213 ? 0.929 44.507 -14.420 1.00 52.34 205 ARG X C 1
ATOM 1324 O O . ARG A 1 213 ? 1.581 45.426 -13.860 1.00 50.21 205 ARG X O 1
ATOM 1332 N N . SER A 1 214 ? 0.376 43.450 -13.788 1.00 51.57 206 SER X N 1
ATOM 1333 C CA . SER A 1 214 ? 0.412 43.293 -12.361 1.00 51.27 206 SER X CA 1
ATOM 1334 C C . SER A 1 214 ? 1.825 42.967 -11.958 1.00 51.65 206 SER X C 1
ATOM 1335 O O . SER A 1 214 ? 2.210 43.200 -10.839 1.00 52.47 206 SER X O 1
ATOM 1338 N N . GLU A 1 215 ? 2.612 42.477 -12.902 1.00 51.85 207 GLU X N 1
ATOM 1339 C CA . GLU A 1 215 ? 3.953 41.987 -12.635 1.00 51.94 207 GLU X CA 1
ATOM 1340 C C . GLU A 1 215 ? 5.052 42.784 -13.344 1.00 51.36 207 GLU X C 1
ATOM 1341 O O . GLU A 1 215 ? 6.208 42.617 -13.040 1.00 51.46 207 GLU X O 1
ATOM 1347 N N . MET A 1 216 ? 4.691 43.630 -14.296 1.00 51.78 208 MET X N 1
ATOM 1348 C CA . MET A 1 216 ? 5.674 44.366 -15.106 1.00 51.68 208 MET X CA 1
ATOM 1349 C C . MET A 1 216 ? 6.642 45.192 -14.289 1.00 52.15 208 MET X C 1
ATOM 1350 O O . MET A 1 216 ? 7.743 45.413 -14.733 1.00 52.13 208 MET X O 1
ATOM 1355 N N . ASP A 1 217 ? 6.261 45.590 -13.080 1.00 53.62 209 ASP X N 1
ATOM 1356 C CA . ASP A 1 217 ? 7.106 46.467 -12.255 1.00 54.52 209 ASP X CA 1
ATOM 1357 C C . ASP A 1 217 ? 8.173 45.679 -11.484 1.00 54.28 209 ASP X C 1
ATOM 1358 O O . ASP A 1 217 ? 9.096 46.255 -10.879 1.00 55.42 209 ASP X O 1
ATOM 1363 N N . LYS A 1 218 ? 8.106 44.361 -11.598 1.00 53.44 210 LYS X N 1
ATOM 1364 C CA . LYS A 1 218 ? 8.978 43.486 -10.855 1.00 52.75 210 LYS X CA 1
ATOM 1365 C C . LYS A 1 218 ? 9.968 42.766 -11.727 1.00 52.24 210 LYS X C 1
ATOM 1366 O O . LYS A 1 218 ? 10.755 41.957 -11.243 1.00 50.60 210 LYS X O 1
ATOM 1372 N N . VAL A 1 219 ? 9.965 43.080 -13.019 1.00 51.89 211 VAL X N 1
ATOM 1373 C CA . VAL A 1 219 ? 10.825 42.350 -13.927 1.00 51.56 211 VAL X CA 1
ATOM 1374 C C . VAL A 1 219 ? 11.289 43.286 -15.034 1.00 50.48 211 VAL X C 1
ATOM 1375 O O . VAL A 1 219 ? 10.616 44.240 -15.330 1.00 50.50 211 VAL X O 1
ATOM 1379 N N . ARG A 1 220 ? 12.463 43.033 -15.590 1.00 50.33 212 ARG X N 1
ATOM 1380 C CA . ARG A 1 220 ? 12.894 43.653 -16.849 1.00 50.90 212 ARG X CA 1
ATOM 1381 C C . ARG A 1 220 ? 13.509 42.570 -17.767 1.00 51.28 212 ARG X C 1
ATOM 1382 O O . ARG A 1 220 ? 14.219 41.665 -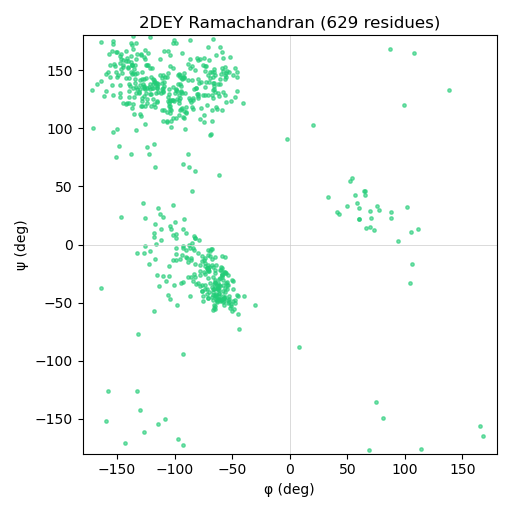17.293 1.00 50.46 212 ARG X O 1
ATOM 1390 N N . VAL A 1 221 ? 13.182 42.648 -19.060 1.00 51.68 213 VAL X N 1
ATOM 1391 C CA . VAL A 1 221 ? 13.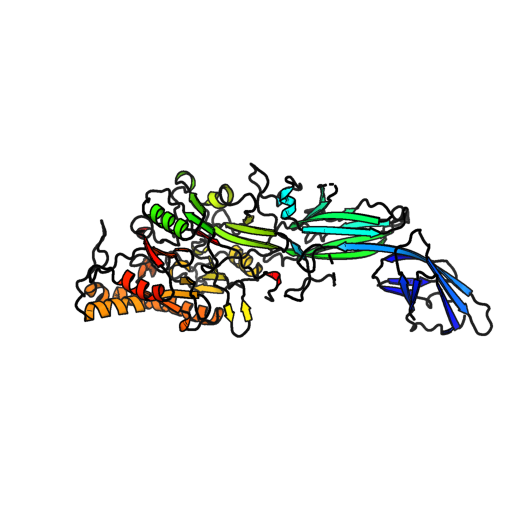647 41.681 -20.067 1.00 52.28 213 VAL X CA 1
ATOM 1392 C C . VAL A 1 221 ? 14.413 42.423 -21.149 1.00 52.90 213 VAL X C 1
ATOM 1393 O O . VAL A 1 221 ? 13.960 43.452 -21.633 1.00 52.69 213 VAL X O 1
ATOM 1397 N N . PHE A 1 222 ? 15.567 41.873 -21.515 1.00 54.02 214 PHE X N 1
ATOM 1398 C CA . PHE A 1 222 ? 16.462 42.446 -22.524 1.00 55.04 214 PHE X CA 1
ATOM 1399 C C . PHE A 1 222 ? 16.608 41.487 -23.686 1.00 56.05 214 PHE X C 1
ATOM 1400 O O . PHE A 1 222 ? 16.737 40.272 -23.490 1.00 55.90 214 PHE X O 1
ATOM 1408 N N . GLN A 1 223 ? 16.619 42.039 -24.890 1.00 57.34 215 GLN X N 1
ATOM 1409 C CA . GLN A 1 223 ? 16.837 41.242 -26.075 1.00 58.98 215 GLN X CA 1
ATOM 1410 C C . GLN A 1 223 ? 18.308 41.307 -26.461 1.00 60.11 215 GLN X C 1
ATOM 1411 O O . GLN A 1 223 ? 18.853 42.393 -26.700 1.00 59.55 215 GLN X O 1
ATOM 1417 N N . ALA A 1 224 ? 18.933 40.128 -26.512 1.00 61.74 216 ALA X N 1
ATOM 1418 C CA . ALA A 1 224 ? 20.326 39.973 -26.920 1.00 62.78 216 ALA X CA 1
ATOM 1419 C C . ALA A 1 224 ? 20.478 39.809 -28.428 1.00 63.87 216 ALA X C 1
ATOM 1420 O O . ALA A 1 224 ? 19.837 38.937 -29.048 1.00 63.94 216 ALA X O 1
ATOM 1422 N N . THR A 1 225 ? 21.322 40.673 -29.001 1.00 64.95 217 THR X N 1
ATOM 1423 C CA . THR A 1 225 ? 21.817 40.559 -30.380 1.00 65.43 217 THR X CA 1
ATOM 1424 C C . THR A 1 225 ? 23.266 40.105 -30.357 1.00 65.64 217 THR X C 1
ATOM 1425 O O . THR A 1 225 ? 23.608 39.121 -30.997 1.00 66.35 217 THR X O 1
ATOM 1429 N N . CYS A 1 233 ? 22.407 44.680 -25.798 1.00 61.67 225 CYS X N 1
ATOM 1430 C CA . CYS A 1 233 ? 21.092 44.448 -25.233 1.00 62.05 225 CYS X CA 1
ATOM 1431 C C . CYS A 1 233 ? 20.244 45.669 -25.264 1.00 61.48 225 CYS X C 1
ATOM 1432 O O . CYS A 1 233 ? 20.729 46.769 -25.030 1.00 61.34 225 CYS X O 1
ATOM 1435 N N . SER A 1 234 ? 18.962 45.471 -25.535 1.00 60.86 226 SER X N 1
ATOM 1436 C CA . SER A 1 234 ? 18.007 46.551 -25.392 1.00 60.28 226 SER X CA 1
ATOM 1437 C C . SER A 1 234 ? 16.734 45.971 -24.781 1.00 59.40 226 SER X C 1
ATOM 1438 O O . SER A 1 234 ? 16.355 44.825 -25.053 1.00 58.43 226 SER X O 1
ATOM 1441 N N . VAL A 1 235 ? 16.128 46.782 -23.922 1.00 58.50 227 VAL X N 1
ATOM 1442 C CA . VAL A 1 235 ? 14.982 46.401 -23.132 1.00 57.88 227 VAL X CA 1
ATOM 1443 C C . VAL A 1 235 ? 13.817 46.154 -24.081 1.00 57.25 227 VAL X C 1
ATOM 1444 O O . VAL A 1 235 ? 13.594 46.916 -25.040 1.00 56.24 227 VAL X O 1
ATOM 1448 N N . VAL A 1 236 ? 13.129 45.033 -23.838 1.00 56.61 228 VAL X N 1
ATOM 1449 C CA . VAL A 1 236 ? 11.876 44.724 -24.521 1.00 55.67 228 VAL X CA 1
ATOM 1450 C C . VAL A 1 236 ? 10.696 44.735 -23.574 1.00 55.20 228 VAL X C 1
ATOM 1451 O O . VAL A 1 236 ? 9.609 45.157 -23.984 1.00 55.16 228 VAL X O 1
ATOM 1455 N N . LEU A 1 237 ? 10.896 44.289 -22.328 1.00 54.04 229 LEU X N 1
ATOM 1456 C CA . LEU A 1 237 ? 9.798 44.271 -21.346 1.00 53.20 229 LEU X CA 1
ATOM 1457 C C . LEU A 1 237 ? 10.231 44.849 -20.036 1.00 52.20 229 LEU X C 1
ATOM 1458 O O . LEU A 1 237 ? 11.368 44.682 -19.652 1.00 51.72 229 LEU X O 1
ATOM 1463 N N . GLY A 1 238 ? 9.301 45.488 -19.331 1.00 51.64 230 GLY X N 1
ATOM 1464 C CA . GLY A 1 238 ? 9.598 46.015 -18.004 1.00 51.65 230 GLY X CA 1
ATOM 1465 C C . GLY A 1 238 ? 8.512 46.944 -17.497 1.00 52.05 230 GLY X C 1
ATOM 1466 O O . GLY A 1 238 ? 7.398 46.934 -18.026 1.00 50.38 230 GLY X O 1
ATOM 1467 N N . PRO A 1 239 ? 8.821 47.721 -16.441 1.00 52.72 231 PRO X N 1
ATOM 1468 C CA . PRO A 1 239 ? 7.906 48.684 -15.869 1.00 54.06 231 PRO X CA 1
ATOM 1469 C C . PRO A 1 239 ? 7.259 49.536 -16.915 1.00 54.86 231 PRO X C 1
ATOM 1470 O O . PRO A 1 239 ? 7.937 50.084 -17.750 1.00 56.72 231 PRO X O 1
ATOM 1474 N N . LYS A 1 240 ? 5.939 49.601 -16.906 1.00 56.83 232 LYS X N 1
ATOM 1475 C CA . LYS A 1 240 ? 5.174 50.350 -17.942 1.00 58.41 232 LYS X CA 1
ATOM 1476 C C . LYS A 1 240 ? 5.565 50.032 -19.400 1.00 58.00 232 LYS X C 1
ATOM 1477 O O . LYS A 1 240 ? 5.492 50.887 -20.276 1.00 57.43 232 LYS X O 1
ATOM 1483 N N . TRP A 1 241 ? 5.948 48.782 -19.628 1.00 57.59 233 TRP X N 1
ATOM 1484 C CA . TRP A 1 241 ? 6.267 48.265 -20.946 1.00 56.89 233 TRP X CA 1
ATOM 1485 C C . TRP A 1 241 ? 5.921 46.780 -20.868 1.00 54.82 233 TRP X C 1
ATOM 1486 O O . TRP A 1 241 ? 6.809 45.940 -20.704 1.00 54.06 233 TRP X O 1
ATOM 1497 N N . PRO A 1 242 ? 4.616 46.458 -20.901 1.00 52.94 234 PRO X N 1
ATOM 1498 C CA . PRO A 1 242 ? 4.155 45.069 -20.676 1.00 52.30 234 PRO X CA 1
ATOM 1499 C C . PRO A 1 242 ? 4.130 44.151 -21.892 1.00 51.66 234 PRO X C 1
ATOM 1500 O O . PRO A 1 242 ? 3.958 42.945 -21.725 1.00 51.46 234 PRO X O 1
ATOM 1504 N N . SER A 1 243 ? 4.262 44.711 -23.093 1.00 50.95 235 SER X N 1
ATOM 1505 C CA . SER A 1 243 ? 4.341 43.925 -24.343 1.00 50.65 235 SER X CA 1
ATOM 1506 C C . SER A 1 243 ? 5.280 44.544 -25.404 1.00 50.56 235 SER X C 1
ATOM 1507 O O . SER A 1 243 ? 5.495 45.769 -25.438 1.00 50.03 235 SER X O 1
ATOM 1510 N N . HIS A 1 244 ? 5.820 43.671 -26.257 1.00 50.63 236 HIS X N 1
ATOM 1511 C CA . HIS A 1 244 ? 6.734 44.038 -27.322 1.00 50.90 236 HIS X CA 1
ATOM 1512 C C . HIS A 1 244 ? 6.583 43.131 -28.530 1.00 50.61 236 HIS X C 1
ATOM 1513 O O . HIS A 1 244 ? 6.605 41.913 -28.408 1.00 50.32 236 HIS X O 1
ATOM 1520 N N . TYR A 1 245 ? 6.452 43.729 -29.705 1.00 50.52 237 TYR X N 1
ATOM 1521 C CA . TYR A 1 245 ? 6.376 42.970 -30.926 1.00 51.35 237 TYR X CA 1
ATOM 1522 C C . TYR A 1 245 ? 7.783 42.572 -31.292 1.00 52.12 237 TYR X C 1
ATOM 1523 O O . TYR A 1 245 ? 8.651 43.431 -31.354 1.00 53.28 237 TYR X O 1
ATOM 1532 N N . LEU A 1 246 ? 8.002 41.297 -31.571 1.00 53.32 238 LEU X N 1
ATOM 1533 C CA . LEU A 1 246 ? 9.330 40.804 -31.923 1.00 54.62 238 LEU X CA 1
ATOM 1534 C C . LEU A 1 246 ? 9.514 40.758 -33.424 1.00 56.04 238 LEU X C 1
ATOM 1535 O O . LEU A 1 246 ? 8.561 40.495 -34.166 1.00 55.97 238 LEU X O 1
ATOM 1540 N N . MET A 1 247 ? 10.745 41.027 -33.857 1.00 57.54 239 MET X N 1
ATOM 1541 C CA . MET A 1 247 ? 11.119 41.010 -35.265 1.00 59.20 239 MET X CA 1
ATOM 1542 C C . MET A 1 247 ? 11.881 39.719 -35.498 1.00 59.03 239 MET X C 1
ATOM 1543 O O . MET A 1 247 ? 13.025 39.560 -35.065 1.00 58.39 239 MET X O 1
ATOM 1548 N N . VAL A 1 248 ? 11.204 38.792 -36.162 1.00 59.34 240 VAL X N 1
ATOM 1549 C CA . VAL A 1 248 ? 11.652 37.413 -36.299 1.00 59.43 240 VAL X CA 1
ATOM 1550 C C . VAL A 1 248 ? 11.602 37.077 -37.790 1.00 59.52 240 VAL X C 1
ATOM 1551 O O . VAL A 1 248 ? 10.567 37.272 -38.446 1.00 59.18 240 VAL X O 1
ATOM 1555 N N . PRO A 1 249 ? 12.722 36.596 -38.344 1.00 59.62 241 PRO X N 1
ATOM 1556 C CA . PRO A 1 249 ? 12.676 36.111 -39.704 1.00 59.67 241 PRO X CA 1
ATOM 1557 C C . PRO A 1 249 ? 12.207 34.654 -39.761 1.00 59.98 241 PRO X C 1
ATOM 1558 O O . PRO A 1 249 ? 12.367 33.898 -38.788 1.00 60.24 241 PRO X O 1
ATOM 1562 N N . GLY A 1 250 ? 11.611 34.285 -40.888 1.00 60.04 242 GLY X N 1
ATOM 1563 C CA . GLY A 1 250 ? 11.222 32.912 -41.149 1.00 60.59 242 GLY X CA 1
ATOM 1564 C C . GLY A 1 250 ? 12.413 31.979 -41.288 1.00 60.74 242 GLY X C 1
ATOM 1565 O O . GLY A 1 250 ? 13.560 32.420 -41.262 1.00 61.14 242 GLY X O 1
ATOM 1566 N N . GLY A 1 251 ? 12.135 30.688 -41.466 1.00 60.99 243 GLY X N 1
ATOM 1567 C CA . GLY A 1 251 ? 13.156 29.647 -41.366 1.00 60.86 243 GLY X CA 1
ATOM 1568 C C . GLY A 1 251 ? 13.369 29.343 -39.896 1.00 61.05 243 GLY X C 1
ATOM 1569 O O . GLY A 1 251 ? 12.436 29.472 -39.093 1.00 61.28 243 GLY X O 1
ATOM 1570 N N . LYS A 1 252 ? 14.592 28.954 -39.544 1.00 60.94 244 LYS X N 1
ATOM 1571 C CA . LYS A 1 252 ? 14.953 28.677 -38.163 1.00 61.26 244 LYS X CA 1
ATOM 1572 C C . LYS A 1 252 ? 15.656 29.890 -37.583 1.00 60.97 244 LYS X C 1
ATOM 1573 O O . LYS A 1 252 ? 16.549 30.471 -38.206 1.00 60.43 244 LYS X O 1
ATOM 1579 N N . HIS A 1 253 ? 15.239 30.259 -36.376 1.00 60.79 245 HIS X N 1
ATOM 1580 C CA . HIS A 1 253 ? 15.807 31.404 -35.678 1.00 60.61 245 HIS X CA 1
ATOM 1581 C C . HIS A 1 253 ? 15.852 31.143 -34.178 1.00 60.24 245 HIS X C 1
ATOM 1582 O O . HIS A 1 253 ? 15.094 30.347 -33.638 1.00 60.16 245 HIS X O 1
ATOM 1589 N N . ASN A 1 254 ? 16.775 31.806 -33.508 1.00 60.12 246 ASN X N 1
ATOM 1590 C CA . ASN A 1 254 ? 16.891 31.689 -32.081 1.00 60.16 246 ASN X CA 1
ATOM 1591 C C . ASN A 1 254 ? 17.220 33.043 -31.507 1.00 59.17 246 ASN X C 1
ATOM 1592 O O . ASN A 1 254 ? 18.216 33.659 -31.870 1.00 59.18 246 ASN X O 1
ATOM 1597 N N . MET A 1 255 ? 16.360 33.494 -30.612 1.00 58.10 247 MET X N 1
ATOM 1598 C CA . MET A 1 255 ? 16.429 34.810 -30.037 1.00 57.83 247 MET X CA 1
ATOM 1599 C C . MET A 1 255 ? 16.637 34.695 -28.538 1.00 57.13 247 MET X C 1
ATOM 1600 O O . MET A 1 255 ? 15.828 34.085 -27.836 1.00 57.40 247 MET X O 1
ATOM 1605 N N . ASP A 1 256 ? 17.730 35.258 -28.049 1.00 56.28 248 ASP X N 1
ATOM 1606 C CA . ASP A 1 256 ? 18.076 35.144 -26.640 1.00 55.93 248 ASP X CA 1
ATOM 1607 C C . ASP A 1 256 ? 17.563 36.366 -25.903 1.00 55.25 248 ASP X C 1
ATOM 1608 O O . ASP A 1 256 ? 17.642 37.474 -26.424 1.00 54.85 248 ASP X O 1
ATOM 1613 N N . PHE A 1 257 ? 17.004 36.135 -24.710 1.00 54.88 249 PHE X N 1
ATOM 1614 C CA . PHE A 1 257 ? 16.642 37.188 -23.788 1.00 54.65 249 PHE X CA 1
ATOM 1615 C C . PHE A 1 257 ? 17.310 37.022 -22.437 1.00 55.28 249 PHE X C 1
ATOM 1616 O O . PHE A 1 257 ? 17.612 35.910 -21.985 1.00 55.36 249 PHE X O 1
ATOM 1624 N N . TYR A 1 258 ? 17.473 38.148 -21.763 1.00 55.75 250 TYR X N 1
ATOM 1625 C CA . TYR A 1 258 ? 18.064 38.181 -20.438 1.00 55.73 250 TYR X CA 1
ATOM 1626 C C . TYR A 1 258 ? 17.093 38.878 -19.538 1.00 55.21 250 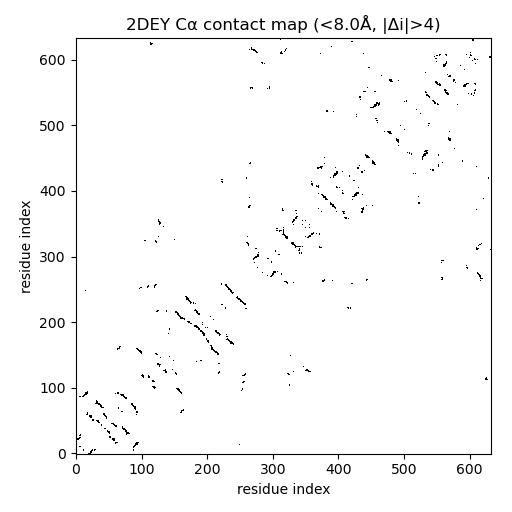TYR X C 1
ATOM 1627 O O . TYR A 1 258 ? 16.615 39.950 -19.864 1.00 54.79 250 TYR X O 1
ATOM 1636 N N . VAL A 1 259 ? 16.808 38.254 -18.402 1.00 55.10 251 VAL X N 1
ATOM 1637 C CA . VAL A 1 259 ? 15.730 38.665 -17.500 1.00 54.46 251 VAL X CA 1
ATOM 1638 C C . VAL A 1 259 ? 16.358 38.998 -16.150 1.00 53.41 251 VAL X C 1
ATOM 1639 O O . VAL A 1 259 ? 17.169 38.220 -15.652 1.00 52.55 251 VAL X O 1
ATOM 1643 N N . GLU A 1 260 ? 16.030 40.169 -15.596 1.00 52.35 252 GLU X N 1
ATOM 1644 C CA . GLU A 1 260 ? 16.414 40.529 -14.205 1.00 51.38 252 GLU X CA 1
ATOM 1645 C C . GLU A 1 260 ? 15.138 40.736 -13.394 1.00 50.79 252 GLU X C 1
ATOM 1646 O O . GLU A 1 260 ? 14.166 41.254 -13.935 1.00 48.93 252 GLU X O 1
ATOM 1652 N N . ALA A 1 261 ? 15.129 40.300 -12.126 1.00 51.07 253 ALA X N 1
ATOM 1653 C CA . ALA A 1 261 ? 14.023 40.678 -11.209 1.00 51.16 253 ALA X CA 1
ATOM 1654 C C . ALA A 1 261 ? 14.364 42.013 -10.554 1.00 51.42 253 ALA X C 1
ATOM 1655 O O . ALA A 1 261 ? 15.553 42.341 -10.414 1.00 51.95 253 ALA X O 1
ATOM 1657 N N . LEU A 1 262 ? 13.332 42.781 -10.193 1.00 51.16 254 LEU X N 1
ATOM 1658 C CA . LEU A 1 262 ? 13.499 44.130 -9.599 1.00 50.57 254 LEU X CA 1
ATOM 1659 C C . LEU A 1 262 ? 12.979 44.265 -8.151 1.00 50.07 254 LEU X C 1
ATOM 1660 O O . LEU A 1 262 ? 13.043 45.335 -7.525 1.00 48.88 254 LEU X O 1
ATOM 1665 N N . ALA A 1 263 ? 12.468 43.168 -7.624 1.00 49.73 255 ALA X N 1
ATOM 1666 C CA . ALA A 1 263 ? 11.811 43.163 -6.337 1.00 49.86 255 ALA X CA 1
ATOM 1667 C C . ALA A 1 263 ? 11.887 41.781 -5.684 1.00 50.23 255 ALA X C 1
ATOM 1668 O O . ALA A 1 263 ? 11.655 40.765 -6.339 1.00 49.99 255 ALA X O 1
ATOM 1670 N N . PHE A 1 264 ? 12.170 41.760 -4.380 1.00 49.87 256 PHE X N 1
ATOM 1671 C CA . PHE A 1 264 ? 12.147 40.535 -3.627 1.00 49.15 256 PHE X CA 1
ATOM 1672 C C . PHE A 1 264 ? 10.708 40.091 -3.344 1.00 49.02 256 PHE X C 1
ATOM 1673 O O . PHE A 1 264 ? 9.769 40.948 -3.268 1.00 47.79 256 PHE X O 1
ATOM 1681 N N . PRO A 1 265 ? 10.519 38.769 -3.140 1.00 47.69 257 PRO X N 1
ATOM 1682 C CA . PRO A 1 265 ? 9.217 38.339 -2.699 1.00 48.71 257 PRO X CA 1
ATOM 1683 C C . PRO A 1 265 ? 8.862 39.150 -1.476 1.00 49.51 257 PRO X C 1
ATOM 1684 O O . PRO A 1 265 ? 9.756 39.480 -0.723 1.00 51.16 257 PRO X O 1
ATOM 1688 N N . ASP A 1 266 ? 7.589 39.439 -1.252 1.00 51.22 258 ASP X N 1
ATOM 1689 C CA . ASP A 1 266 ? 7.164 40.260 -0.114 1.00 52.75 258 ASP X CA 1
ATOM 1690 C C . ASP A 1 266 ? 5.676 40.063 0.089 1.00 54.39 258 ASP X C 1
ATOM 1691 O O . ASP A 1 266 ? 5.015 39.471 -0.725 1.00 53.51 258 ASP X O 1
ATOM 1696 N N . THR A 1 267 ? 5.128 40.642 1.147 1.00 57.77 259 THR X N 1
ATOM 1697 C CA . THR A 1 267 ? 3.685 40.532 1.420 1.00 59.75 259 THR X CA 1
ATOM 1698 C C . THR A 1 267 ? 2.773 40.864 0.199 1.00 61.16 259 THR X C 1
ATOM 1699 O O . THR A 1 267 ? 1.673 40.278 0.052 1.00 61.62 259 THR X O 1
ATOM 1703 N N . ASP A 1 268 ? 3.242 41.769 -0.666 1.00 61.37 260 ASP X N 1
ATOM 1704 C CA . ASP A 1 268 ? 2.537 42.168 -1.872 1.00 62.33 260 ASP X CA 1
ATOM 1705 C C . ASP A 1 268 ? 2.866 41.327 -3.111 1.00 61.93 260 ASP X C 1
ATOM 1706 O O . ASP A 1 268 ? 2.230 41.526 -4.174 1.00 62.26 260 ASP X O 1
ATOM 1711 N N . PHE A 1 269 ? 3.820 40.396 -2.983 1.00 60.57 261 PHE X N 1
ATOM 1712 C CA . PHE A 1 269 ? 4.428 39.716 -4.117 1.00 58.96 261 PHE X CA 1
ATOM 1713 C C . PHE A 1 269 ? 4.878 38.325 -3.753 1.00 58.68 261 PHE X C 1
ATOM 1714 O O . PHE A 1 269 ? 5.932 38.178 -3.152 1.00 58.65 261 PHE X O 1
ATOM 1722 N N . PRO A 1 270 ? 4.079 37.291 -4.092 1.00 58.07 262 PRO X N 1
ATOM 1723 C CA . PRO A 1 270 ? 4.466 35.917 -3.795 1.00 58.26 262 PRO X CA 1
ATOM 1724 C C . PRO A 1 270 ? 5.799 35.494 -4.380 1.00 57.93 262 PRO X C 1
ATOM 1725 O O . PRO A 1 270 ? 6.426 34.591 -3.845 1.00 58.99 262 PRO X O 1
ATOM 1729 N N . GLY A 1 271 ? 6.243 36.147 -5.442 1.00 57.11 263 GLY X N 1
ATOM 1730 C CA . GLY A 1 271 ? 7.555 35.873 -5.992 1.00 56.17 263 GLY X CA 1
ATOM 1731 C C . GLY A 1 271 ? 7.575 35.220 -7.339 1.00 55.28 263 GLY X C 1
ATOM 1732 O O . GLY A 1 271 ? 8.638 34.777 -7.777 1.00 55.25 263 GLY X O 1
ATOM 1733 N N . LEU A 1 272 ? 6.435 35.198 -8.026 1.00 54.08 264 LEU X N 1
ATOM 1734 C CA . LEU A 1 272 ? 6.342 34.517 -9.338 1.00 53.61 264 LEU X CA 1
ATOM 1735 C C . LEU A 1 272 ? 6.177 35.519 -10.460 1.00 52.26 264 LEU X C 1
ATOM 1736 O O . LEU A 1 272 ? 5.373 36.414 -10.356 1.00 51.94 264 LEU X O 1
ATOM 1741 N N . ILE A 1 273 ? 6.935 35.343 -11.538 1.00 51.28 265 ILE X N 1
ATOM 1742 C CA . ILE A 1 273 ? 6.832 36.198 -12.715 1.00 51.61 265 ILE X CA 1
ATOM 1743 C C . ILE A 1 273 ? 6.620 35.309 -13.921 1.00 51.41 265 ILE X C 1
ATOM 1744 O O . ILE A 1 273 ? 7.356 34.347 -14.102 1.00 49.80 265 ILE X O 1
ATOM 1749 N N . THR A 1 274 ? 5.570 35.611 -14.703 1.00 52.15 266 THR X N 1
ATOM 1750 C CA . THR A 1 274 ? 5.211 34.871 -15.914 1.00 51.52 266 THR X CA 1
ATOM 1751 C C . THR A 1 274 ? 5.450 35.783 -17.126 1.00 51.85 266 THR X C 1
ATOM 1752 O O . THR A 1 274 ? 5.060 36.973 -17.146 1.00 50.58 266 THR X O 1
ATOM 1756 N N . LEU A 1 275 ? 6.160 35.215 -18.088 1.00 52.07 267 LEU X N 1
ATOM 1757 C CA . LEU A 1 275 ? 6.419 35.804 -19.379 1.00 52.49 267 LEU X CA 1
ATOM 1758 C C . LEU A 1 275 ? 5.801 34.874 -20.393 1.00 52.54 267 LEU X C 1
ATOM 1759 O O . LEU A 1 275 ? 5.992 33.624 -20.341 1.00 51.68 267 LEU X O 1
ATOM 1764 N N . THR A 1 276 ? 5.103 35.483 -21.337 1.00 52.37 268 THR X N 1
ATOM 1765 C CA . THR A 1 276 ? 4.327 34.759 -22.329 1.00 53.30 268 THR X CA 1
ATOM 1766 C C . THR A 1 276 ? 4.716 35.228 -23.750 1.00 53.70 268 THR X C 1
ATOM 1767 O O . THR A 1 276 ? 4.929 36.427 -23.997 1.00 53.63 268 THR X O 1
ATOM 1771 N N . ILE A 1 277 ? 4.829 34.268 -24.657 1.00 54.27 269 ILE X N 1
ATOM 1772 C CA . ILE A 1 277 ? 4.922 34.523 -26.099 1.00 54.84 269 ILE X CA 1
ATOM 1773 C C . ILE A 1 277 ? 3.565 34.198 -26.720 1.00 55.02 269 ILE X C 1
ATOM 1774 O O . ILE A 1 277 ? 3.053 33.091 -26.526 1.00 54.87 269 ILE X O 1
ATOM 1779 N N . SER A 1 278 ? 2.980 35.177 -27.428 1.00 55.54 270 SER X N 1
ATOM 1780 C CA . SER A 1 278 ? 1.769 34.967 -28.235 1.00 55.32 270 SER X CA 1
ATOM 1781 C C . SER A 1 278 ? 2.083 35.072 -29.736 1.00 55.88 270 SER X C 1
ATOM 1782 O O . SER A 1 278 ? 2.755 36.002 -30.184 1.00 55.90 270 SER X O 1
ATOM 1785 N N . LEU A 1 279 ? 1.559 34.114 -30.490 1.00 56.21 271 LEU X N 1
ATOM 1786 C CA . LEU A 1 279 ? 1.529 34.128 -31.942 1.00 56.63 271 LEU X CA 1
ATOM 1787 C C . LEU A 1 279 ? 0.201 34.673 -32.484 1.00 56.82 271 LEU X C 1
ATOM 1788 O O . LEU A 1 279 ? -0.877 34.189 -32.142 1.00 55.60 271 LEU X O 1
ATOM 1793 N N . LEU A 1 280 ? 0.305 35.682 -33.343 1.00 57.76 272 LEU X N 1
ATOM 1794 C CA . LEU A 1 280 ? -0.848 36.411 -33.865 1.00 58.46 272 LEU X CA 1
ATOM 1795 C C . LEU A 1 280 ? -0.949 36.286 -35.374 1.00 58.29 272 LEU X C 1
ATOM 1796 O O . LEU A 1 280 ? 0.048 36.335 -36.069 1.00 58.22 272 LEU X O 1
ATOM 1801 N N . ASP A 1 281 ? -2.173 36.098 -35.840 1.00 58.73 273 ASP X N 1
ATOM 1802 C CA . ASP A 1 281 ? -2.518 36.060 -37.235 1.00 58.94 273 ASP X CA 1
ATOM 1803 C C . ASP A 1 281 ? -2.844 37.496 -37.593 1.00 59.54 273 ASP X C 1
ATOM 1804 O O . ASP A 1 281 ? -3.806 38.066 -37.085 1.00 58.53 273 ASP X O 1
ATOM 1809 N N . THR A 1 282 ? -2.004 38.078 -38.442 1.00 60.21 274 THR X N 1
ATOM 1810 C CA . THR A 1 282 ? -2.137 39.446 -38.872 1.00 61.18 274 THR X CA 1
ATOM 1811 C C . THR A 1 282 ? -2.444 39.444 -40.363 1.00 62.22 274 THR X C 1
ATOM 1812 O O . THR A 1 282 ? -2.084 40.364 -41.072 1.00 62.89 274 THR X O 1
ATOM 1816 N N . SER A 1 283 ? -3.139 38.408 -40.822 1.00 63.38 275 SER X N 1
ATOM 1817 C CA . SER A 1 283 ? -3.424 38.205 -42.231 1.00 64.23 275 SER X CA 1
ATOM 1818 C C . SER A 1 283 ? -4.380 39.202 -42.811 1.00 65.43 275 SER X C 1
ATOM 1819 O O . SER A 1 283 ? -4.296 39.518 -43.990 1.00 66.65 275 SER X O 1
ATOM 1822 N N . ASN A 1 284 ? -5.327 39.653 -42.009 1.00 66.50 276 ASN X N 1
ATOM 1823 C CA . ASN A 1 284 ? -6.451 40.403 -42.513 1.00 67.18 276 ASN X CA 1
ATOM 1824 C C . ASN A 1 284 ? -6.256 41.855 -42.164 1.00 67.00 276 ASN X C 1
ATOM 1825 O O . ASN A 1 284 ? -6.176 42.208 -40.993 1.00 66.85 276 ASN X O 1
ATOM 1830 N N . LEU A 1 285 ? -6.176 42.693 -43.192 1.00 66.63 277 LEU X N 1
ATOM 1831 C CA . LEU A 1 285 ? -5.975 44.119 -43.008 1.00 66.43 277 LEU X CA 1
ATOM 1832 C C . LEU A 1 285 ? -7.244 44.754 -42.433 1.00 65.80 277 LEU X C 1
ATOM 1833 O O . LEU A 1 285 ? -7.153 45.735 -41.723 1.00 65.28 277 LEU X O 1
ATOM 1838 N N . GLU A 1 286 ? -8.409 44.167 -42.727 1.00 65.60 278 GLU X N 1
ATOM 1839 C CA . GLU A 1 286 ? -9.712 44.686 -42.262 1.00 65.75 278 GLU X CA 1
ATOM 1840 C C . GLU A 1 286 ? -10.157 44.059 -40.923 1.00 64.80 278 GLU X C 1
ATOM 1841 O O . GLU A 1 286 ? -11.348 44.042 -40.580 1.00 65.26 278 GLU X O 1
ATOM 1847 N N . LEU A 1 287 ? -9.218 43.538 -40.160 1.00 63.07 279 LEU X N 1
ATOM 1848 C CA . LEU A 1 287 ? -9.591 42.848 -38.938 1.00 61.82 279 LEU X CA 1
ATOM 1849 C C . LEU A 1 287 ? -8.474 42.950 -37.898 1.00 60.17 279 LEU X C 1
ATOM 1850 O O . LEU A 1 287 ? -7.294 42.991 -38.256 1.00 60.12 279 LEU X O 1
ATOM 1855 N N . PRO A 1 288 ? -8.846 42.975 -36.610 1.00 58.20 280 PRO X N 1
ATOM 1856 C CA . PRO A 1 288 ? -7.875 42.908 -35.540 1.00 57.31 280 PRO X CA 1
ATOM 1857 C C . PRO A 1 288 ? -7.025 41.657 -35.610 1.00 56.61 280 PRO X C 1
ATOM 1858 O O . PRO A 1 288 ? -7.392 40.701 -36.256 1.00 55.34 280 PRO X O 1
ATOM 1862 N N . GLU A 1 289 ? -5.887 41.685 -34.943 1.00 56.86 281 GLU X N 1
ATOM 1863 C CA . GLU A 1 289 ? -5.038 40.512 -34.833 1.00 57.56 281 GLU X CA 1
ATOM 1864 C C . GLU A 1 289 ? -5.749 39.436 -34.024 1.00 57.71 281 GLU X C 1
ATOM 1865 O O . GLU A 1 289 ? -6.563 39.734 -33.162 1.00 57.10 281 GLU X O 1
ATOM 1871 N N . ALA A 1 290 ? -5.426 38.178 -34.318 1.00 58.55 282 ALA X N 1
ATOM 1872 C CA . ALA A 1 290 ? -6.118 37.021 -33.729 1.00 58.40 282 ALA X CA 1
ATOM 1873 C C . ALA A 1 290 ? -5.084 36.080 -33.149 1.00 58.26 282 ALA X C 1
ATOM 1874 O O . ALA A 1 290 ? -4.163 35.637 -33.836 1.00 57.17 282 ALA X O 1
ATOM 1876 N N . VAL A 1 291 ? -5.227 35.791 -31.868 1.00 58.79 283 VAL X N 1
ATOM 1877 C CA . VAL A 1 291 ? -4.255 34.934 -31.190 1.00 59.33 283 VAL X CA 1
ATOM 1878 C C . VAL A 1 291 ? -4.483 33.521 -31.660 1.00 59.20 283 VAL X C 1
ATOM 1879 O O . VAL A 1 291 ? -5.586 33.040 -31.657 1.00 60.68 283 VAL X O 1
ATOM 1883 N N . VAL A 1 292 ? -3.411 32.900 -32.088 1.00 59.67 284 VAL X N 1
ATOM 1884 C CA . VAL A 1 292 ? -3.398 31.544 -32.584 1.00 60.36 284 VAL X CA 1
ATOM 1885 C C . VAL A 1 292 ? -2.782 30.594 -31.536 1.00 59.89 284 VAL X C 1
ATOM 1886 O O . VAL A 1 292 ? -3.074 29.401 -31.545 1.00 60.83 284 VAL X O 1
ATOM 1890 N N . PHE A 1 293 ? -1.898 31.104 -30.670 1.00 58.69 285 PHE X N 1
ATOM 1891 C CA . PHE A 1 293 ? -1.104 30.249 -29.788 1.00 57.51 285 PHE X CA 1
ATOM 1892 C C . PHE A 1 293 ? -0.443 31.097 -28.717 1.00 57.56 285 PHE X C 1
ATOM 1893 O O . PHE A 1 293 ? 0.000 32.203 -29.012 1.00 57.01 285 PHE X O 1
ATOM 1901 N N . GLN A 1 294 ? -0.441 30.603 -27.472 1.00 57.19 286 GLN X N 1
ATOM 1902 C CA . GLN A 1 294 ? 0.308 31.204 -26.373 1.00 57.04 286 GLN X CA 1
ATOM 1903 C C . GLN A 1 294 ? 1.105 30.144 -25.678 1.00 57.83 286 GLN X C 1
ATOM 1904 O O . GLN A 1 294 ? 0.650 29.010 -25.543 1.00 58.08 286 GLN X O 1
ATOM 1910 N N . ASP A 1 295 ? 2.314 30.490 -25.270 1.00 58.34 287 ASP X N 1
ATOM 1911 C CA . ASP A 1 295 ? 3.117 29.626 -24.412 1.00 58.52 287 ASP X CA 1
ATOM 1912 C C . ASP A 1 295 ? 3.840 30.542 -23.434 1.00 58.94 287 ASP X C 1
ATOM 1913 O O . ASP A 1 295 ? 4.052 31.746 -23.741 1.00 58.22 287 ASP X O 1
ATOM 1918 N N . SER A 1 296 ? 4.257 29.978 -22.285 1.00 59.03 288 SER X N 1
ATOM 1919 C CA . SER A 1 296 ? 4.919 30.792 -21.263 1.00 59.11 288 SER X CA 1
ATOM 1920 C C . SER A 1 296 ? 5.932 30.120 -20.372 1.00 58.46 288 SER X C 1
ATOM 1921 O O . SER A 1 296 ? 6.082 28.912 -20.364 1.00 59.44 288 SER X O 1
ATOM 1924 N N . VAL A 1 297 ? 6.708 30.942 -19.679 1.00 58.11 289 VAL X N 1
ATOM 1925 C CA . VAL A 1 297 ? 7.607 30.468 -18.649 1.00 57.49 289 VAL X CA 1
ATOM 1926 C C . VAL A 1 297 ? 7.324 31.242 -17.369 1.00 56.25 289 VAL X C 1
ATOM 1927 O O . VAL A 1 297 ? 7.123 32.467 -17.363 1.00 55.86 289 VAL X O 1
ATOM 1931 N N . VAL A 1 298 ? 7.266 30.491 -16.286 1.00 54.97 290 VAL X N 1
ATOM 1932 C CA . VAL A 1 298 ? 7.113 31.029 -14.949 1.00 54.29 290 VAL X CA 1
ATOM 1933 C C . VAL A 1 298 ? 8.454 30.952 -14.216 1.00 53.75 290 VAL X C 1
ATOM 1934 O O . VAL A 1 298 ? 9.030 29.857 -14.035 1.00 52.54 290 VAL X O 1
ATOM 1938 N N . PHE A 1 299 ? 8.918 32.118 -13.783 1.00 53.06 291 PHE X N 1
ATOM 1939 C CA . PHE A 1 299 ? 10.102 32.240 -12.963 1.00 53.06 291 PHE X CA 1
ATOM 1940 C C . PHE A 1 299 ? 9.672 32.457 -11.519 1.00 52.42 291 PHE X C 1
ATOM 1941 O O . PHE A 1 299 ? 8.603 33.026 -11.236 1.00 51.07 291 PHE X O 1
ATOM 1949 N N . ARG A 1 300 ? 10.526 32.026 -10.607 1.00 52.02 292 ARG X N 1
ATOM 1950 C CA . ARG A 1 300 ? 10.349 32.386 -9.238 1.00 52.00 292 ARG X CA 1
ATOM 1951 C C . ARG A 1 300 ? 11.529 33.215 -8.831 1.00 51.62 292 ARG X C 1
ATOM 1952 O O . ARG A 1 300 ? 12.672 32.817 -9.070 1.00 51.91 292 ARG X O 1
ATOM 1960 N N . VAL A 1 301 ? 11.252 34.369 -8.206 1.00 51.52 293 VAL X N 1
ATOM 1961 C CA . VAL A 1 301 ? 12.296 35.228 -7.678 1.00 50.50 293 VAL X CA 1
ATOM 1962 C C . VAL A 1 301 ? 12.942 34.573 -6.427 1.00 50.86 293 VAL X C 1
ATOM 1963 O O . VAL A 1 301 ? 12.242 34.116 -5.487 1.00 49.33 293 VAL X O 1
ATOM 1967 N N . ALA A 1 302 ? 14.283 34.493 -6.466 1.00 50.64 294 ALA X N 1
ATOM 1968 C CA . ALA A 1 302 ? 15.099 33.945 -5.374 1.00 50.64 294 ALA X CA 1
ATOM 1969 C C . ALA A 1 302 ? 14.947 34.747 -4.094 1.00 50.54 294 ALA X C 1
ATOM 1970 O O . ALA A 1 302 ? 15.088 35.991 -4.126 1.00 49.32 294 ALA X O 1
ATOM 1972 N N . PRO A 1 303 ? 14.689 34.041 -2.959 1.00 50.44 295 PRO X N 1
ATOM 1973 C CA . PRO A 1 303 ? 14.599 34.650 -1.645 1.00 50.78 295 PRO X CA 1
ATOM 1974 C C . PRO A 1 303 ? 15.948 35.060 -1.102 1.00 51.50 295 PRO X C 1
ATOM 1975 O O . PRO A 1 303 ? 16.981 34.512 -1.518 1.00 52.11 295 PRO X O 1
ATOM 1979 N N . TRP A 1 304 ? 15.925 36.061 -0.222 1.00 51.82 296 TRP X N 1
ATOM 1980 C CA . TRP A 1 304 ? 17.095 36.473 0.563 1.00 51.85 296 TRP X CA 1
ATOM 1981 C C . TRP A 1 304 ? 17.223 35.486 1.733 1.00 51.83 296 TRP X C 1
ATOM 1982 O O . TRP A 1 304 ? 16.253 35.275 2.468 1.00 52.14 296 TRP X O 1
ATOM 1993 N N . ILE A 1 305 ? 18.413 34.885 1.873 1.00 51.13 297 ILE X N 1
ATOM 1994 C CA . ILE A 1 305 ? 18.704 33.816 2.820 1.00 51.01 297 ILE X CA 1
ATOM 1995 C C . ILE A 1 305 ? 19.852 34.188 3.775 1.00 51.40 297 ILE X C 1
ATOM 1996 O O . ILE A 1 305 ? 20.896 34.702 3.352 1.00 50.97 297 ILE X O 1
ATOM 2001 N N . MET A 1 306 ? 19.669 33.906 5.073 1.00 51.95 298 MET X N 1
ATOM 2002 C CA . MET A 1 306 ? 20.700 34.223 6.090 1.00 51.36 298 MET X CA 1
ATOM 2003 C C . MET A 1 306 ? 21.565 33.025 6.302 1.00 50.85 298 MET X C 1
ATOM 2004 O O . MET A 1 306 ? 21.175 31.909 5.935 1.00 50.85 298 MET X O 1
ATOM 2009 N N . THR A 1 307 ? 22.710 33.239 6.943 1.00 51.05 299 THR X N 1
ATOM 2010 C CA . THR A 1 307 ? 23.653 32.131 7.263 1.00 51.32 299 THR X CA 1
ATOM 2011 C C . THR A 1 307 ? 23.979 32.046 8.770 1.00 50.95 299 THR X C 1
ATOM 2012 O O . THR A 1 307 ? 24.494 33.016 9.334 1.00 50.11 299 THR X O 1
ATOM 2016 N N . PRO A 1 308 ? 23.706 30.884 9.407 1.00 50.21 300 PRO X N 1
ATOM 2017 C CA . PRO A 1 308 ? 24.028 30.672 10.821 1.00 50.50 300 PRO X CA 1
ATOM 2018 C C . PRO A 1 308 ? 25.511 30.708 11.163 1.00 50.47 300 PRO X C 1
ATOM 2019 O O . PRO A 1 308 ? 26.345 30.558 10.306 1.00 51.28 300 PRO X O 1
ATOM 2023 N N . ASN A 1 309 ? 25.812 30.873 12.442 1.00 50.93 301 ASN X N 1
ATOM 2024 C CA . ASN A 1 309 ? 27.165 30.791 12.980 1.00 50.92 301 ASN X CA 1
ATOM 2025 C C . ASN A 1 309 ? 27.881 29.468 12.683 1.00 51.40 301 ASN X C 1
ATOM 2026 O O . ASN A 1 309 ? 29.082 29.356 12.915 1.00 52.08 301 ASN X O 1
ATOM 2031 N N . THR A 1 310 ? 27.145 28.474 12.183 1.00 51.92 302 THR X N 1
ATOM 2032 C CA . THR A 1 310 ? 27.698 27.170 11.811 1.00 52.31 302 THR X CA 1
ATOM 2033 C C . THR A 1 310 ? 28.164 27.123 10.357 1.00 52.26 302 THR X C 1
ATOM 2034 O O . THR A 1 310 ? 28.824 26.159 9.935 1.00 52.28 302 THR X O 1
ATOM 2038 N N . GLN A 1 311 ? 27.819 28.142 9.576 1.00 52.55 303 GLN X N 1
ATOM 2039 C CA . GLN A 1 311 ? 28.371 28.234 8.221 1.00 52.13 303 GLN X CA 1
ATOM 2040 C C . GLN A 1 311 ? 29.756 28.829 8.291 1.00 52.04 303 GLN X C 1
ATOM 2041 O O . GLN A 1 311 ? 29.950 29.828 8.995 1.00 52.04 303 GLN X O 1
ATOM 2047 N N . PRO A 1 312 ? 30.725 28.233 7.562 1.00 52.23 304 PRO X N 1
ATOM 2048 C CA . PRO A 1 312 ? 32.116 28.723 7.598 1.00 52.46 304 PRO X CA 1
ATOM 2049 C C . PRO A 1 312 ? 32.258 30.220 7.228 1.00 52.53 304 PRO X C 1
ATOM 2050 O O . PRO A 1 312 ? 31.747 30.653 6.194 1.00 52.78 304 PRO X O 1
ATOM 2054 N N . PRO A 1 313 ? 32.952 30.993 8.073 1.00 52.60 305 PRO X N 1
ATOM 2055 C CA . PRO A 1 313 ? 33.049 32.435 7.897 1.00 52.91 305 PRO X CA 1
ATOM 2056 C C . PRO A 1 313 ? 34.040 32.829 6.797 1.00 53.20 305 PRO X C 1
ATOM 2057 O O . PRO A 1 313 ? 35.112 32.248 6.700 1.00 53.08 305 PRO X O 1
ATOM 2061 N N . GLN A 1 314 ? 33.684 33.833 6.003 1.00 53.28 306 GLN X N 1
ATOM 2062 C CA . GLN A 1 314 ? 34.531 34.304 4.922 1.00 53.15 306 GLN X CA 1
ATOM 2063 C C . GLN A 1 314 ? 35.147 35.670 5.136 1.00 53.25 306 GLN X C 1
ATOM 2064 O O . GLN A 1 314 ? 36.193 35.966 4.554 1.00 54.22 306 GLN X O 1
ATOM 2070 N N . GLU A 1 315 ? 34.496 36.517 5.918 1.00 52.99 307 GLU X N 1
ATOM 2071 C CA . GLU A 1 315 ? 34.906 37.898 6.052 1.00 53.11 307 GLU X CA 1
ATOM 2072 C C . GLU A 1 315 ? 34.341 38.485 7.318 1.00 53.00 307 GLU X C 1
ATOM 2073 O O . GLU A 1 315 ? 33.146 38.338 7.604 1.00 53.04 307 GLU X O 1
ATOM 2079 N N . VAL A 1 316 ? 35.195 39.156 8.076 1.00 53.32 308 VAL X N 1
ATOM 2080 C CA . VAL A 1 316 ? 34.783 39.780 9.325 1.00 53.75 308 VAL X CA 1
ATOM 2081 C C . VAL A 1 316 ? 34.765 41.298 9.164 1.00 54.44 308 VAL X C 1
ATOM 2082 O O . VAL A 1 316 ? 35.590 41.880 8.440 1.00 54.16 308 VAL X O 1
ATOM 2086 N N . TYR A 1 317 ? 33.803 41.933 9.822 1.00 55.28 309 TYR X N 1
ATOM 2087 C CA . TYR A 1 317 ? 33.675 43.378 9.801 1.00 56.12 309 TYR X CA 1
ATOM 2088 C C . TYR A 1 317 ? 33.791 43.901 11.224 1.00 57.00 309 TYR X C 1
ATOM 2089 O O . TYR A 1 317 ? 33.222 43.361 12.169 1.00 55.99 309 TYR X O 1
ATOM 2098 N N . ALA A 1 318 ? 34.564 44.951 11.375 1.00 58.74 310 ALA X N 1
ATOM 2099 C CA . ALA A 1 318 ? 34.481 45.747 12.562 1.00 60.24 310 ALA X CA 1
ATOM 2100 C C . ALA A 1 318 ? 34.645 47.176 12.124 1.00 62.00 310 ALA X C 1
ATOM 2101 O O . ALA A 1 318 ? 35.085 47.486 11.015 1.00 61.40 310 ALA X O 1
ATOM 2103 N N . CYS A 1 319 ? 34.206 48.045 12.995 1.00 63.97 311 CYS X N 1
ATOM 2104 C CA . CYS A 1 319 ? 34.336 49.426 12.774 1.00 65.89 311 CYS X CA 1
ATOM 2105 C C . CYS A 1 319 ? 34.740 49.746 14.153 1.00 68.23 311 CYS X C 1
ATOM 2106 O O . CYS A 1 319 ? 33.909 50.094 15.000 1.00 68.81 311 CYS X O 1
ATOM 2109 N N . SER A 1 320 ? 36.019 49.441 14.380 1.00 70.26 312 SER X N 1
ATOM 2110 C CA . SER A 1 320 ? 36.661 49.539 15.661 1.00 71.83 312 SER X CA 1
ATOM 2111 C C . SER A 1 320 ? 37.762 50.550 15.499 1.00 72.94 312 SER X C 1
ATOM 2112 O O . SER A 1 320 ? 38.576 50.751 16.413 1.00 73.20 312 SER X O 1
ATOM 2115 N N . ILE A 1 321 ? 37.794 51.191 14.331 1.00 73.57 313 ILE X N 1
ATOM 2116 C CA . ILE A 1 321 ? 38.410 52.473 14.283 1.00 74.09 313 ILE X CA 1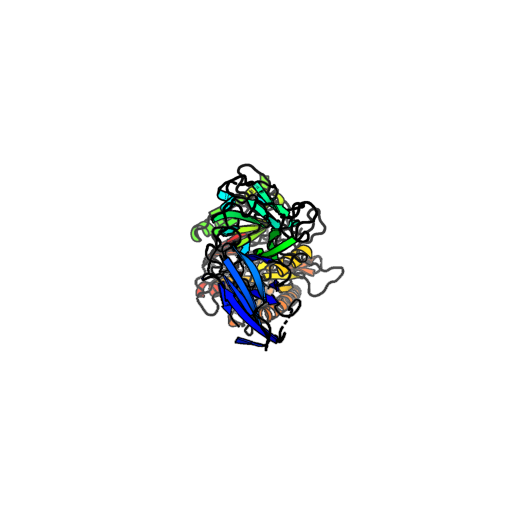
ATOM 2117 C C . ILE A 1 321 ? 37.413 53.281 15.094 1.00 74.41 313 ILE X C 1
ATOM 2118 O O . ILE A 1 321 ? 36.361 53.687 14.619 1.00 74.37 313 ILE X O 1
ATOM 2123 N N . PHE A 1 322 ? 37.724 53.371 16.370 1.00 75.03 314 PHE X N 1
ATOM 2124 C CA . PHE A 1 322 ? 37.341 54.479 17.211 1.00 75.70 314 PHE X CA 1
ATOM 2125 C C . PHE A 1 322 ? 38.373 54.328 18.342 1.00 75.54 314 PHE X C 1
ATOM 2126 O O . PHE A 1 322 ? 39.454 53.824 18.056 1.00 75.46 314 PHE X O 1
ATOM 2134 N N . GLU A 1 323 ? 38.117 54.731 19.575 1.00 75.82 315 GLU X N 1
ATOM 2135 C CA . GLU A 1 323 ? 39.208 54.750 20.579 1.00 76.15 315 GLU X CA 1
ATOM 2136 C C . GLU A 1 323 ? 39.859 53.396 21.023 1.00 75.68 315 GLU X C 1
ATOM 2137 O O . GLU A 1 323 ? 40.993 53.395 21.495 1.00 75.80 315 GLU X O 1
ATOM 2143 N N . ASN A 1 324 ? 39.174 52.265 20.854 1.00 75.10 316 ASN X N 1
ATOM 2144 C CA . ASN A 1 324 ? 39.775 50.919 21.067 1.00 74.70 316 ASN X CA 1
ATOM 2145 C C . ASN A 1 324 ? 40.957 50.643 20.134 1.00 73.69 316 ASN X C 1
ATOM 2146 O O . ASN A 1 324 ? 41.155 51.379 19.165 1.00 75.07 316 ASN X O 1
ATOM 2151 N N . GLU A 1 325 ? 41.702 49.562 20.380 1.00 72.15 317 GLU X N 1
ATOM 2152 C CA . GLU A 1 325 ? 42.743 49.102 19.427 1.00 70.61 317 GLU X CA 1
ATOM 2153 C C . GLU A 1 325 ? 43.206 47.667 19.677 1.00 69.39 317 GLU X C 1
ATOM 2154 O O . GLU A 1 325 ? 43.498 46.928 18.741 1.00 68.79 317 GLU X O 1
ATOM 2160 N N . ASP A 1 326 ? 43.297 47.295 20.946 1.00 68.24 318 ASP X N 1
ATOM 2161 C CA . ASP A 1 326 ? 43.590 45.926 21.331 1.00 67.51 318 ASP X CA 1
ATOM 2162 C C . ASP A 1 326 ? 42.362 45.037 21.084 1.00 66.35 318 ASP X C 1
ATOM 2163 O O . ASP A 1 326 ? 42.510 43.872 20.710 1.00 66.41 318 ASP X O 1
ATOM 2168 N N . PHE A 1 327 ? 41.156 45.579 21.277 1.00 64.75 319 PHE X N 1
ATOM 2169 C CA . PHE A 1 327 ? 39.941 44.892 20.806 1.00 63.55 319 PHE X CA 1
ATOM 2170 C C . PHE A 1 327 ? 40.157 44.507 19.353 1.00 62.15 319 PHE X C 1
ATOM 2171 O O . PHE A 1 327 ? 40.113 43.334 18.986 1.00 61.26 319 PHE X O 1
ATOM 2179 N N . LEU A 1 328 ? 40.449 45.516 18.546 1.00 61.26 320 LEU X N 1
ATOM 2180 C CA . LEU A 1 328 ? 40.638 45.341 17.107 1.00 60.90 320 LEU X CA 1
ATOM 2181 C C . LEU A 1 328 ? 41.799 44.397 16.752 1.00 59.85 320 LEU X C 1
ATOM 2182 O O . LEU A 1 328 ? 41.738 43.659 15.775 1.00 59.33 320 LEU X O 1
ATOM 2187 N N . LYS A 1 329 ? 42.855 44.431 17.553 1.00 59.23 321 LYS X N 1
ATOM 2188 C CA . LYS A 1 329 ? 43.982 43.536 17.369 1.00 58.69 321 LYS X CA 1
ATOM 2189 C C . LYS A 1 329 ? 43.517 42.099 17.584 1.00 57.80 321 LYS X C 1
ATOM 2190 O O . LYS A 1 329 ? 43.804 41.217 16.781 1.00 57.45 321 LYS X O 1
ATOM 2196 N N . SER A 1 330 ? 42.778 41.875 18.665 1.00 57.14 322 SER X N 1
ATOM 2197 C CA . SER A 1 330 ? 42.270 40.544 18.995 1.00 56.45 322 SER X CA 1
ATOM 2198 C C . SER A 1 330 ? 41.365 39.949 17.910 1.00 55.98 322 SER X C 1
ATOM 2199 O O . SER A 1 330 ? 41.551 38.790 17.521 1.00 54.98 322 SER X O 1
ATOM 2202 N N . VAL A 1 331 ? 40.403 40.731 17.410 1.00 55.90 323 VAL X N 1
ATOM 2203 C CA . VAL A 1 331 ? 39.540 40.233 16.320 1.00 56.10 323 VAL X CA 1
ATOM 2204 C C . VAL A 1 331 ? 40.358 39.993 15.025 1.00 55.95 323 VAL X C 1
ATOM 2205 O O . VAL A 1 331 ? 40.070 39.069 14.259 1.00 55.39 323 VAL X O 1
ATOM 2209 N N . THR A 1 332 ? 41.399 40.802 14.810 1.00 56.09 324 THR X N 1
ATOM 2210 C CA . THR A 1 332 ? 42.280 40.606 13.665 1.00 56.02 324 THR X CA 1
ATOM 2211 C C . THR A 1 332 ? 42.974 39.242 13.737 1.00 56.20 324 THR X C 1
ATOM 2212 O O . THR A 1 332 ? 43.076 38.550 12.723 1.00 56.35 324 THR X O 1
ATOM 2216 N N . THR A 1 333 ? 43.439 38.849 14.923 1.00 56.27 325 THR X N 1
ATOM 2217 C CA . THR A 1 333 ? 44.138 37.570 15.067 1.00 56.58 325 THR X CA 1
ATOM 2218 C C . THR A 1 333 ? 43.160 36.427 14.764 1.00 57.00 325 THR X C 1
ATOM 2219 O O . THR A 1 333 ? 43.483 35.488 14.036 1.00 56.72 325 THR X O 1
ATOM 2223 N N . LEU A 1 334 ? 41.950 36.540 15.298 1.00 57.76 326 LEU X N 1
ATOM 2224 C CA . LEU A 1 334 ? 40.901 35.544 15.069 1.00 58.43 326 LEU X CA 1
ATOM 2225 C C . LEU A 1 334 ? 40.558 35.386 13.607 1.00 58.81 326 LEU X C 1
ATOM 2226 O O . LEU A 1 334 ? 40.434 34.266 13.112 1.00 59.11 326 LEU X O 1
ATOM 2231 N N . ALA A 1 335 ? 40.355 36.517 12.933 1.00 59.53 327 ALA X N 1
ATOM 2232 C CA . ALA A 1 335 ? 40.112 36.531 11.490 1.00 59.86 327 ALA X CA 1
ATOM 2233 C C . ALA A 1 335 ? 41.199 35.777 10.716 1.00 60.76 327 ALA X C 1
ATOM 2234 O O . ALA A 1 335 ? 40.880 35.007 9.811 1.00 60.95 327 ALA X O 1
ATOM 2236 N N . MET A 1 336 ? 42.474 35.999 11.065 1.00 62.02 328 MET X N 1
ATOM 2237 C CA . MET A 1 336 ? 43.588 35.287 10.413 1.00 62.28 328 MET X CA 1
ATOM 2238 C C . MET A 1 336 ? 43.547 33.790 10.752 1.00 62.32 328 MET X C 1
ATOM 2239 O O . MET A 1 336 ? 43.637 32.940 9.866 1.00 61.98 328 MET X O 1
ATOM 2244 N N . LYS A 1 337 ? 43.378 33.470 12.034 1.00 62.47 329 LYS X N 1
ATOM 2245 C CA . LYS A 1 337 ? 43.228 32.076 12.453 1.00 62.55 329 LYS X CA 1
ATOM 2246 C C . LYS A 1 337 ? 42.098 31.399 11.693 1.00 62.68 329 LYS X C 1
ATOM 2247 O O . LYS A 1 337 ? 42.218 30.238 11.321 1.00 62.86 329 LYS X O 1
ATOM 2253 N N . ALA A 1 338 ? 41.016 32.139 11.457 1.00 62.63 330 ALA X N 1
ATOM 2254 C CA . ALA A 1 338 ? 39.850 31.626 10.722 1.00 63.06 330 ALA X CA 1
ATOM 2255 C C . ALA A 1 338 ? 39.943 31.709 9.190 1.00 62.86 330 ALA X C 1
ATOM 2256 O O . ALA A 1 338 ? 39.036 31.256 8.493 1.00 62.64 330 ALA X O 1
ATOM 2258 N N . LYS A 1 339 ? 41.034 32.281 8.683 1.00 63.31 331 LYS X N 1
ATOM 2259 C CA . LYS A 1 339 ? 41.283 32.430 7.231 1.00 63.45 331 LYS X CA 1
ATOM 2260 C C . LYS A 1 339 ? 40.253 33.381 6.580 1.00 62.71 331 LYS X C 1
ATOM 2261 O O . LYS A 1 339 ? 39.700 33.094 5.515 1.00 63.16 331 LYS X O 1
ATOM 2267 N N . CYS A 1 340 ? 40.013 34.522 7.222 1.00 61.93 332 CYS X N 1
ATOM 2268 C CA . CYS A 1 340 ? 38.991 35.457 6.765 1.00 61.47 332 CYS X CA 1
ATOM 2269 C C . CYS A 1 340 ? 39.545 36.784 6.309 1.00 61.45 332 CYS X C 1
ATOM 2270 O O . CYS A 1 340 ? 40.365 37.385 6.989 1.00 61.22 332 CYS X O 1
ATOM 2273 N N . LYS A 1 341 ? 39.051 37.255 5.173 1.00 61.38 333 LYS X N 1
ATOM 2274 C CA . LYS A 1 341 ? 39.163 38.660 4.815 1.00 61.65 333 LYS X CA 1
ATOM 2275 C C . LYS A 1 341 ? 38.685 39.473 6.023 1.00 61.20 333 LYS X C 1
ATOM 2276 O O . LYS A 1 341 ? 37.787 39.038 6.754 1.00 60.25 333 LYS X O 1
ATOM 2282 N N . LEU A 1 342 ? 39.292 40.636 6.240 1.00 61.02 334 LEU X N 1
ATOM 2283 C CA . LEU A 1 342 ? 38.889 41.514 7.330 1.00 61.03 334 LEU X CA 1
ATOM 2284 C C . LEU A 1 342 ? 38.623 42.928 6.837 1.00 60.73 334 LEU X C 1
ATOM 2285 O O . LEU A 1 342 ? 39.519 43.580 6.298 1.00 61.34 334 LEU X O 1
ATOM 2290 N N . THR A 1 343 ? 37.389 43.397 7.022 1.00 59.96 335 THR X N 1
ATOM 2291 C CA . THR A 1 343 ? 36.995 44.733 6.595 1.00 59.51 335 THR X CA 1
ATOM 2292 C C . THR A 1 343 ? 36.651 45.635 7.794 1.00 59.31 335 THR X C 1
ATOM 2293 O O . THR A 1 343 ? 35.898 45.245 8.676 1.00 59.53 335 THR X O 1
ATOM 2297 N N . ILE A 1 344 ? 37.207 46.842 7.811 1.00 58.93 336 ILE X N 1
ATOM 2298 C CA . ILE A 1 344 ? 37.130 47.730 8.978 1.00 58.91 336 ILE X CA 1
ATOM 2299 C C . ILE A 1 344 ? 36.759 49.164 8.614 1.00 59.02 336 ILE X C 1
ATOM 2300 O O . ILE A 1 344 ? 37.320 49.761 7.687 1.00 59.40 336 ILE X O 1
ATOM 2305 N N . CYS A 1 345 ? 35.847 49.718 9.402 1.00 59.12 337 CYS X N 1
ATOM 2306 C CA . CYS A 1 345 ? 35.236 50.991 9.112 1.00 59.37 337 CYS X CA 1
ATOM 2307 C C . CYS A 1 345 ? 35.811 52.121 10.004 1.00 59.54 337 CYS X C 1
ATOM 2308 O O . CYS A 1 345 ? 35.734 52.069 11.247 1.00 59.32 337 CYS X O 1
ATOM 2311 N N . PRO A 1 346 ? 36.416 53.132 9.356 1.00 59.89 338 PRO X N 1
ATOM 2312 C CA . PRO A 1 346 ? 37.046 54.266 10.048 1.00 60.28 338 PRO X CA 1
ATOM 2313 C C . PRO A 1 346 ? 36.053 55.149 10.810 1.00 60.53 338 PRO X C 1
ATOM 2314 O O . PRO A 1 346 ? 34.920 55.324 10.366 1.00 59.68 338 PRO X O 1
ATOM 2318 N N . GLU A 1 347 ? 36.513 55.732 11.920 1.00 61.11 339 GLU X N 1
ATOM 2319 C CA . GLU A 1 347 ? 35.719 56.666 12.737 1.00 61.94 339 GLU X CA 1
ATOM 2320 C C . GLU A 1 347 ? 35.133 57.833 11.935 1.00 62.49 339 GLU X C 1
ATOM 2321 O O . GLU A 1 347 ? 34.108 58.403 12.314 1.00 62.28 339 GLU X O 1
ATOM 2327 N N . GLU A 1 348 ? 35.800 58.180 10.833 1.00 63.20 340 GLU X N 1
ATOM 2328 C CA . GLU A 1 348 ? 35.361 59.251 9.934 1.00 63.80 340 GLU X CA 1
ATOM 2329 C C . GLU A 1 348 ? 34.136 58.812 9.159 1.00 63.52 340 GLU X C 1
ATOM 2330 O O . GLU A 1 348 ? 33.424 59.655 8.620 1.00 64.17 340 GLU X O 1
ATOM 2336 N N . GLU A 1 349 ? 33.923 57.498 9.071 1.00 63.23 341 GLU X N 1
ATOM 2337 C CA . GLU A 1 349 ? 32.743 56.937 8.425 1.00 62.71 341 GLU X CA 1
ATOM 2338 C C . GLU A 1 349 ? 31.736 56.433 9.476 1.00 62.94 341 GLU X C 1
ATOM 2339 O O . GLU A 1 349 ? 30.536 56.727 9.369 1.00 62.74 341 GLU X O 1
ATOM 2345 N N . ASN A 1 350 ? 32.241 55.677 10.469 1.00 62.87 342 ASN X N 1
ATOM 2346 C CA . ASN A 1 350 ? 31.500 55.227 11.692 1.00 62.53 342 ASN X CA 1
ATOM 2347 C C . ASN A 1 350 ? 30.589 56.264 12.288 1.00 62.33 342 ASN X C 1
ATOM 2348 O O . ASN A 1 350 ? 29.499 55.934 12.723 1.00 62.31 342 ASN X O 1
ATOM 2353 N N . MET A 1 351 ? 31.109 57.492 12.378 1.00 61.53 343 MET X N 1
ATOM 2354 C CA . MET A 1 351 ? 30.525 58.576 13.163 1.00 61.13 343 MET X CA 1
ATOM 2355 C C . MET A 1 351 ? 30.403 58.190 14.637 1.00 60.60 343 MET X C 1
ATOM 2356 O O . MET A 1 351 ? 29.450 58.592 15.290 1.00 61.53 343 MET X O 1
ATOM 2361 N N . ASP A 1 352 ? 31.378 57.432 15.152 1.00 59.23 344 ASP X N 1
ATOM 2362 C CA . ASP A 1 352 ? 31.388 56.937 16.549 1.00 58.37 344 ASP X CA 1
ATOM 2363 C C . ASP A 1 352 ? 30.390 55.831 16.782 1.00 57.23 344 ASP X C 1
ATOM 2364 O O . ASP A 1 352 ? 30.105 55.494 17.931 1.00 56.66 344 ASP X O 1
ATOM 2369 N N . ASP A 1 353 ? 29.846 55.281 15.699 1.00 56.28 345 ASP X N 1
ATOM 2370 C CA . ASP A 1 353 ? 28.946 54.139 15.778 1.00 55.85 345 ASP X CA 1
ATOM 2371 C C . ASP A 1 353 ? 29.755 52.852 15.670 1.00 54.98 345 ASP X C 1
ATOM 2372 O O . ASP A 1 353 ? 30.123 52.428 14.574 1.00 54.94 345 ASP X O 1
ATOM 2377 N N . GLN A 1 354 ? 30.024 52.246 16.819 1.00 54.31 346 GLN X N 1
ATOM 2378 C CA . GLN A 1 354 ? 30.866 51.060 16.893 1.00 53.88 346 GLN X CA 1
ATOM 2379 C C . GLN A 1 354 ? 30.129 49.719 16.689 1.00 53.07 346 GLN X C 1
ATOM 2380 O O . GLN A 1 354 ? 30.780 48.673 16.673 1.00 52.49 346 GLN X O 1
ATOM 2386 N N . TRP A 1 355 ? 28.801 49.749 16.536 1.00 52.79 347 TRP X N 1
ATOM 2387 C CA . TRP A 1 355 ? 27.962 48.493 16.599 1.00 53.02 347 TRP X CA 1
ATOM 2388 C C . TRP A 1 355 ? 27.714 47.847 15.250 1.00 52.60 347 TRP X C 1
ATOM 2389 O O . TRP A 1 355 ? 26.581 47.848 14.758 1.00 52.66 347 TRP X O 1
ATOM 2400 N N . MET A 1 356 ? 28.788 47.288 14.679 1.00 51.91 348 MET X N 1
ATOM 2401 C CA . MET A 1 356 ? 28.798 46.721 13.318 1.00 51.31 348 MET X CA 1
ATOM 2402 C C . MET A 1 356 ? 27.801 45.565 13.113 1.00 50.56 348 MET X C 1
ATOM 2403 O O . MET A 1 356 ? 27.374 45.296 11.962 1.00 49.54 348 MET X O 1
ATOM 2408 N N . GLN A 1 357 ? 27.400 44.930 14.216 1.00 49.90 349 GLN X N 1
ATOM 2409 C CA . GLN A 1 357 ? 26.368 43.877 14.190 1.00 49.57 349 GLN X CA 1
ATOM 2410 C C . GLN A 1 357 ? 24.997 44.413 13.806 1.00 49.68 349 GLN X C 1
ATOM 2411 O O . GLN A 1 357 ? 24.177 43.682 13.248 1.00 50.07 349 GLN X O 1
ATOM 2417 N N . ASP A 1 358 ? 24.742 45.682 14.094 1.00 49.22 350 ASP X N 1
ATOM 2418 C CA . ASP A 1 358 ? 23.369 46.170 14.199 1.00 48.90 350 ASP X CA 1
ATOM 2419 C C . ASP A 1 358 ? 22.717 46.818 12.938 1.00 48.69 350 ASP X C 1
ATOM 2420 O O . ASP A 1 358 ? 21.507 46.676 12.760 1.00 47.28 350 ASP X O 1
ATOM 2425 N N . GLU A 1 359 ? 23.493 47.518 12.087 1.00 48.88 351 GLU X N 1
ATOM 2426 C CA . GLU A 1 359 ? 22.979 48.103 10.842 1.00 49.04 351 GLU X CA 1
ATOM 2427 C C . GLU A 1 359 ? 22.813 47.103 9.710 1.00 48.85 351 GLU X C 1
ATOM 2428 O O . GLU A 1 359 ? 22.128 47.405 8.729 1.00 49.20 351 GLU X O 1
ATOM 2434 N N . MET A 1 360 ? 23.450 45.943 9.788 1.00 48.46 352 MET X N 1
ATOM 2435 C CA . MET A 1 360 ? 23.362 45.039 8.656 1.00 48.43 352 MET X CA 1
ATOM 2436 C C . MET A 1 360 ? 23.371 43.558 8.988 1.00 48.25 352 MET X C 1
ATOM 2437 O O . MET A 1 360 ? 23.747 43.138 10.083 1.00 47.35 352 MET X O 1
ATOM 2442 N N . GLU A 1 361 ? 22.952 42.786 8.000 1.00 47.81 353 GLU X N 1
ATOM 2443 C CA . GLU A 1 361 ? 22.970 41.346 8.085 1.00 49.01 353 GLU X CA 1
ATOM 2444 C C . GLU A 1 361 ? 23.348 40.908 6.696 1.00 49.17 353 GLU X C 1
ATOM 2445 O O . GLU A 1 361 ? 22.687 41.287 5.732 1.00 48.70 353 GLU X O 1
ATOM 2451 N N . ILE A 1 362 ? 24.456 40.176 6.585 1.00 50.03 354 ILE X N 1
ATOM 2452 C CA . ILE A 1 362 ? 24.915 39.702 5.289 1.00 50.93 354 ILE X CA 1
ATOM 2453 C C . ILE A 1 362 ? 24.290 38.330 5.041 1.00 50.21 354 ILE X C 1
ATOM 2454 O O . ILE A 1 362 ? 24.569 37.363 5.750 1.00 49.02 354 ILE X O 1
ATOM 2459 N N . GLY A 1 363 ? 23.425 38.287 4.036 1.00 50.55 355 GLY X N 1
ATOM 2460 C CA . GLY A 1 363 ? 22.813 37.047 3.546 1.00 50.93 355 GLY X CA 1
ATOM 2461 C C . GLY A 1 363 ? 23.275 36.775 2.129 1.00 50.83 355 GLY X C 1
ATOM 2462 O O . GLY A 1 363 ? 24.326 37.250 1.693 1.00 50.01 355 GLY X O 1
ATOM 2463 N N . TYR A 1 364 ? 22.465 36.041 1.384 1.00 51.23 356 TYR X N 1
ATOM 2464 C CA . TYR A 1 364 ? 22.780 35.791 -0.023 1.00 51.02 356 TYR X CA 1
ATOM 2465 C C . TYR A 1 364 ? 21.521 35.453 -0.818 1.00 50.94 356 TYR X C 1
ATOM 2466 O O . TYR A 1 364 ? 20.475 35.111 -0.238 1.00 50.24 356 TYR X O 1
ATOM 2475 N N . ILE A 1 365 ? 21.668 35.549 -2.139 1.00 50.62 357 ILE X N 1
ATOM 2476 C CA . ILE A 1 365 ? 20.736 34.991 -3.100 1.00 50.73 357 ILE X CA 1
ATOM 2477 C C . ILE A 1 365 ? 21.459 34.007 -3.987 1.00 51.14 357 ILE X C 1
ATOM 2478 O O . ILE A 1 365 ? 22.630 34.161 -4.243 1.00 51.85 357 ILE X O 1
ATOM 2483 N N . GLN A 1 366 ? 20.726 33.022 -4.485 1.00 52.09 358 GLN X N 1
ATOM 2484 C CA . GLN A 1 366 ? 21.275 31.839 -5.126 1.00 52.22 358 GLN X CA 1
ATOM 2485 C C . GLN A 1 366 ? 20.368 31.343 -6.299 1.00 53.17 358 GLN X C 1
ATOM 2486 O O . GLN A 1 366 ? 19.177 31.067 -6.124 1.00 52.33 358 GLN X O 1
ATOM 2492 N N . ALA A 1 367 ? 20.936 31.274 -7.493 1.00 53.64 359 ALA X N 1
ATOM 2493 C CA . ALA A 1 367 ? 20.269 30.645 -8.623 1.00 54.32 359 ALA X CA 1
ATOM 2494 C C . ALA A 1 367 ? 21.273 29.634 -9.225 1.00 54.85 359 ALA X C 1
ATOM 2495 O O . ALA A 1 367 ? 22.464 29.711 -8.926 1.00 54.97 359 ALA X O 1
ATOM 2497 N N . PRO A 1 368 ? 20.803 28.688 -10.072 1.00 54.90 360 PRO X N 1
ATOM 2498 C CA . PRO A 1 368 ? 21.713 27.651 -10.579 1.00 54.91 360 PRO X CA 1
ATOM 2499 C C . PRO A 1 368 ? 22.921 28.205 -11.339 1.00 55.14 360 PRO X C 1
ATOM 2500 O O . PRO A 1 368 ? 23.996 27.578 -11.371 1.00 54.09 360 PRO X O 1
ATOM 2504 N N . HIS A 1 369 ? 22.730 29.397 -11.898 1.00 55.53 361 HIS X N 1
ATOM 2505 C CA . HIS A 1 369 ? 23.745 30.078 -12.697 1.00 55.87 361 HIS X CA 1
ATOM 2506 C C . HIS A 1 369 ? 24.575 31.085 -11.901 1.00 55.98 361 HIS X C 1
ATOM 2507 O O . HIS A 1 369 ? 25.597 31.550 -12.396 1.00 56.51 361 HIS X O 1
ATOM 2514 N N . LYS A 1 370 ? 24.155 31.428 -10.685 1.00 56.10 362 LYS X N 1
ATOM 2515 C CA . LYS A 1 370 ? 24.756 32.559 -9.959 1.00 55.97 362 LYS X CA 1
ATOM 2516 C C . LYS A 1 370 ? 24.278 32.666 -8.507 1.00 55.56 362 LYS X C 1
ATOM 2517 O O . LYS A 1 370 ? 23.095 32.590 -8.226 1.00 55.30 362 LYS X O 1
ATOM 2523 N N . THR A 1 371 ? 25.239 32.851 -7.611 1.00 55.32 363 THR X N 1
ATOM 2524 C CA . THR A 1 371 ? 25.043 33.007 -6.181 1.00 54.98 363 THR X CA 1
ATOM 2525 C C . THR A 1 371 ? 25.849 34.228 -5.762 1.00 54.46 363 THR X C 1
ATOM 2526 O O . THR A 1 371 ? 27.001 34.347 -6.128 1.00 54.27 363 THR X O 1
ATOM 2530 N N . LEU A 1 372 ? 25.249 35.147 -5.022 1.00 54.37 364 LEU X N 1
ATOM 2531 C CA . LEU A 1 372 ? 26.000 36.294 -4.503 1.00 54.49 364 LEU X CA 1
ATOM 2532 C C . LEU A 1 372 ? 25.523 36.739 -3.146 1.00 54.30 364 LEU X C 1
ATOM 2533 O O . LEU A 1 372 ? 24.329 36.652 -2.835 1.00 53.65 364 LEU X O 1
ATOM 2538 N N . PRO A 1 373 ? 26.459 37.252 -2.338 1.00 54.10 365 PRO X N 1
ATOM 2539 C CA . PRO A 1 373 ? 26.062 37.801 -1.051 1.00 54.00 365 PRO X CA 1
ATOM 2540 C C . PRO A 1 373 ? 25.233 39.073 -1.230 1.00 53.48 365 PRO X C 1
ATOM 2541 O O . PRO A 1 373 ? 25.437 39.818 -2.208 1.00 53.59 365 PRO X O 1
ATOM 2545 N N . VAL A 1 374 ? 24.310 39.284 -0.294 1.00 52.81 366 VAL X N 1
ATOM 2546 C CA . VAL A 1 374 ? 23.396 40.420 -0.303 1.00 52.66 366 VAL X CA 1
ATOM 2547 C C . VAL A 1 374 ? 23.230 40.964 1.112 1.00 52.25 366 VAL X C 1
ATOM 2548 O O . VAL A 1 374 ? 22.906 40.218 2.042 1.00 51.48 366 VAL X O 1
ATOM 2552 N N . VAL A 1 375 ? 23.458 42.262 1.258 1.00 52.56 367 VAL X N 1
ATOM 2553 C CA . VAL A 1 375 ? 23.341 42.942 2.557 1.00 53.26 367 VAL X CA 1
ATOM 2554 C C . VAL A 1 375 ? 21.918 43.383 2.835 1.00 52.48 367 VAL X C 1
ATOM 2555 O O . VAL A 1 375 ? 21.356 44.195 2.101 1.00 52.16 367 VAL X O 1
ATOM 2559 N N . PHE A 1 376 ? 21.360 42.931 3.936 1.00 52.62 368 PHE X N 1
ATOM 2560 C CA . PHE A 1 376 ? 20.116 43.501 4.383 1.00 52.58 368 PHE X CA 1
ATOM 2561 C C . PHE A 1 376 ? 20.511 44.625 5.329 1.00 52.00 368 PHE X C 1
ATOM 2562 O O . PHE A 1 376 ? 21.114 44.383 6.378 1.00 52.12 368 PHE X O 1
ATOM 2570 N N . ASP A 1 377 ? 20.189 45.839 4.921 1.00 51.04 369 ASP X N 1
ATOM 2571 C CA . ASP A 1 377 ? 20.532 47.066 5.647 1.00 51.06 369 ASP X CA 1
ATOM 2572 C C . ASP A 1 377 ? 19.379 47.445 6.601 1.00 51.35 369 ASP X C 1
ATOM 2573 O O . ASP A 1 377 ? 18.276 47.822 6.166 1.00 51.30 369 ASP X O 1
ATOM 2578 N N . SER A 1 378 ? 19.609 47.292 7.908 1.00 51.11 370 SER X N 1
ATOM 2579 C CA . SER A 1 378 ? 18.582 47.665 8.892 1.00 50.44 370 SER X CA 1
ATOM 2580 C C . SER A 1 378 ? 18.271 49.171 8.730 1.00 50.01 370 SER X C 1
ATOM 2581 O O . SER A 1 378 ? 19.156 49.911 8.387 1.00 48.53 370 SER X O 1
ATOM 2584 N N . PRO A 1 379 ? 17.011 49.586 8.959 1.00 50.23 371 PRO X N 1
ATOM 2585 C CA . PRO A 1 379 ? 16.598 50.990 9.046 1.00 50.92 371 PRO X CA 1
ATOM 2586 C C . PRO A 1 379 ? 17.114 51.719 10.287 1.00 51.50 371 PRO X C 1
ATOM 2587 O O . PRO A 1 379 ? 16.894 52.938 10.422 1.00 50.45 371 PRO X O 1
ATOM 2591 N N . ARG A 1 380 ? 17.769 50.988 11.194 1.00 52.15 372 ARG X N 1
ATOM 2592 C CA . ARG A 1 380 ? 18.444 51.584 12.349 1.00 52.15 372 ARG X CA 1
ATOM 2593 C C . ARG A 1 380 ? 18.946 52.979 12.036 1.00 52.18 372 ARG X C 1
ATOM 2594 O O . ARG A 1 380 ? 18.691 53.907 12.793 1.00 52.12 372 ARG X O 1
ATOM 2602 N N . ASN A 1 381 ? 19.683 53.105 10.938 1.00 52.29 373 ASN X N 1
ATOM 2603 C CA . ASN A 1 381 ? 20.135 54.409 10.425 1.00 53.03 373 ASN X CA 1
ATOM 2604 C C . ASN A 1 381 ? 20.890 55.278 11.447 1.00 53.31 373 ASN X C 1
ATOM 2605 O O . ASN A 1 381 ? 20.525 56.427 11.708 1.00 53.37 373 ASN X O 1
ATOM 2610 N N . ARG A 1 382 ? 21.967 54.720 11.993 1.00 54.24 374 ARG X N 1
ATOM 2611 C CA . ARG A 1 382 ? 22.823 55.435 12.932 1.00 54.95 374 ARG X CA 1
ATOM 2612 C C . ARG A 1 382 ? 24.165 55.782 12.268 1.00 55.08 374 ARG X C 1
ATOM 2613 O O . ARG A 1 382 ? 24.202 56.026 11.051 1.00 55.64 374 ARG X O 1
ATOM 2621 N N . GLY A 1 383 ? 25.250 55.861 13.025 1.00 54.64 375 GLY X N 1
ATOM 2622 C CA . GLY A 1 383 ? 26.511 56.275 12.442 1.00 54.66 375 GLY X CA 1
ATOM 2623 C C . GLY A 1 383 ? 26.975 55.403 11.291 1.00 54.73 375 GLY X C 1
ATOM 2624 O O . GLY A 1 383 ? 27.654 55.898 10.390 1.00 54.27 375 GLY X O 1
ATOM 2625 N N . LEU A 1 384 ? 26.625 54.108 11.324 1.00 54.96 376 LEU X N 1
ATOM 2626 C CA . LEU A 1 384 ? 26.987 53.176 10.248 1.00 55.30 376 LEU X CA 1
ATOM 2627 C C . LEU A 1 384 ? 26.047 53.219 9.033 1.00 56.02 376 LEU X C 1
ATOM 2628 O O . LEU A 1 384 ? 26.234 52.443 8.100 1.00 55.52 376 LEU X O 1
ATOM 2633 N N . LYS A 1 385 ? 25.084 54.144 9.009 1.00 56.83 377 LYS X N 1
ATOM 2634 C CA . LYS A 1 385 ? 24.052 54.139 7.970 1.00 58.01 377 LYS X CA 1
ATOM 2635 C C . LYS A 1 385 ? 24.608 54.013 6.541 1.00 58.21 377 LYS X C 1
ATOM 2636 O O . LYS A 1 385 ? 24.038 53.325 5.723 1.00 58.03 377 LYS X O 1
ATOM 2642 N N . GLU A 1 386 ? 25.733 54.664 6.259 1.00 59.15 378 GLU X N 1
ATOM 2643 C CA . GLU A 1 386 ? 26.261 54.723 4.904 1.00 59.56 378 GLU X CA 1
ATOM 2644 C C . GLU A 1 386 ? 27.062 53.471 4.531 1.00 59.63 378 GLU X C 1
ATOM 2645 O O . GLU A 1 386 ? 27.252 53.194 3.347 1.00 59.83 378 GLU X O 1
ATOM 2651 N N . PHE A 1 387 ? 27.465 52.685 5.527 1.00 59.55 379 PHE X N 1
ATOM 2652 C CA . PHE A 1 387 ? 28.439 51.606 5.319 1.00 59.57 379 PHE X CA 1
ATOM 2653 C C . PHE A 1 387 ? 27.958 50.507 4.367 1.00 60.04 379 PHE X C 1
ATOM 2654 O O . PHE A 1 387 ? 28.693 50.123 3.453 1.00 59.54 379 PHE X O 1
ATOM 2662 N N . PRO A 1 388 ? 26.727 50.004 4.562 1.00 60.78 380 PRO X N 1
ATOM 2663 C CA . PRO A 1 388 ? 26.260 48.947 3.661 1.00 61.30 380 PRO X CA 1
ATOM 2664 C C . PRO A 1 388 ? 26.068 49.421 2.210 1.00 61.66 380 PRO X C 1
ATOM 2665 O O . PRO A 1 388 ? 26.385 48.681 1.269 1.00 60.96 380 PRO X O 1
ATOM 2669 N N . ILE A 1 389 ? 25.574 50.648 2.054 1.00 62.36 381 ILE X N 1
ATOM 2670 C CA . ILE A 1 389 ? 25.283 51.214 0.743 1.00 63.27 381 ILE X CA 1
ATOM 2671 C C . ILE A 1 389 ? 26.580 51.710 0.038 1.00 63.43 381 ILE X C 1
ATOM 2672 O O . ILE A 1 389 ? 26.721 51.566 -1.182 1.00 63.10 381 ILE X O 1
ATOM 2677 N N . LYS A 1 390 ? 27.534 52.252 0.800 1.00 63.50 382 LYS X N 1
ATOM 2678 C CA . LYS A 1 390 ? 28.775 52.773 0.223 1.00 63.92 382 LYS X CA 1
ATOM 2679 C C . LYS A 1 390 ? 29.958 51.766 0.171 1.00 63.34 382 LYS X C 1
ATOM 2680 O O . LYS A 1 390 ? 30.776 51.816 -0.751 1.00 62.84 382 LYS X O 1
ATOM 2686 N N . ARG A 1 391 ? 30.045 50.854 1.135 1.00 63.01 383 ARG X N 1
ATOM 2687 C CA . ARG A 1 391 ? 31.229 50.001 1.267 1.00 62.82 383 ARG X CA 1
ATOM 2688 C C . ARG A 1 391 ? 30.980 48.525 1.040 1.00 63.16 383 ARG X C 1
ATOM 2689 O O . ARG A 1 391 ? 31.901 47.788 0.671 1.00 62.93 383 ARG X O 1
ATOM 2697 N N . VAL A 1 392 ? 29.754 48.082 1.283 1.00 63.69 384 VAL X N 1
ATOM 2698 C CA . VAL A 1 392 ? 29.446 46.658 1.220 1.00 63.84 384 VAL X CA 1
ATOM 2699 C C . VAL A 1 392 ? 28.836 46.328 -0.135 1.00 64.31 384 VAL X C 1
ATOM 2700 O O . VAL A 1 392 ? 29.316 45.423 -0.820 1.00 64.65 384 VAL X O 1
ATOM 2704 N N . MET A 1 393 ? 27.802 47.062 -0.544 1.00 64.59 385 MET X N 1
ATOM 2705 C CA . MET A 1 393 ? 27.217 46.806 -1.858 1.00 64.72 385 MET X CA 1
ATOM 2706 C C . MET A 1 393 ? 28.220 47.175 -2.959 1.00 63.95 385 MET X C 1
ATOM 2707 O O . MET A 1 393 ? 28.993 48.142 -2.838 1.00 63.59 385 MET X O 1
ATOM 2712 N N . GLY A 1 394 ? 28.200 46.389 -4.029 1.00 63.19 386 GLY X N 1
ATOM 2713 C CA . GLY A 1 394 ? 29.144 46.570 -5.124 1.00 62.50 386 GLY X CA 1
ATOM 2714 C C . GLY A 1 394 ? 29.148 45.359 -6.036 1.00 61.70 386 GLY X C 1
ATOM 2715 O O . GLY A 1 394 ? 28.173 44.626 -6.081 1.00 62.36 386 GLY X O 1
ATOM 2716 N N . PRO A 1 395 ? 30.251 45.137 -6.767 1.00 60.81 387 PRO X N 1
ATOM 2717 C CA . PRO A 1 395 ? 30.338 44.010 -7.692 1.00 60.00 387 PRO X CA 1
ATOM 2718 C C . PRO A 1 395 ? 30.151 42.657 -7.025 1.00 59.29 387 PRO X C 1
ATOM 2719 O O . PRO A 1 395 ? 30.949 42.267 -6.193 1.00 59.05 387 PRO X O 1
ATOM 2723 N N . ASP A 1 396 ? 29.086 41.954 -7.402 1.00 59.01 388 ASP X N 1
ATOM 2724 C CA . ASP A 1 396 ? 28.708 40.677 -6.780 1.00 58.61 388 ASP X CA 1
ATOM 2725 C C . ASP A 1 396 ? 28.410 40.769 -5.267 1.00 57.82 388 ASP X C 1
ATOM 2726 O O . ASP A 1 396 ? 28.447 39.774 -4.552 1.00 56.97 388 ASP X O 1
ATOM 2731 N N . PHE A 1 397 ? 28.080 41.972 -4.811 1.00 57.11 389 PHE X N 1
ATOM 2732 C CA . PHE A 1 397 ? 27.559 42.171 -3.469 1.00 56.59 389 PHE X CA 1
ATOM 2733 C C . PHE A 1 397 ? 26.223 42.924 -3.551 1.00 55.53 389 PHE X C 1
ATOM 2734 O O . PHE A 1 397 ? 26.168 44.134 -3.768 1.00 54.38 389 PHE X O 1
ATOM 2742 N N . GLY A 1 398 ? 25.143 42.181 -3.371 1.00 55.14 390 GLY X N 1
ATOM 2743 C CA . GLY A 1 398 ? 23.799 42.745 -3.461 1.00 54.87 390 GLY X CA 1
ATOM 2744 C C . GLY A 1 398 ? 23.424 43.655 -2.300 1.00 54.50 390 GLY X C 1
ATOM 2745 O O . GLY A 1 398 ? 24.131 43.733 -1.282 1.00 53.86 390 GLY X O 1
ATOM 2746 N N . TYR A 1 399 ? 22.297 44.330 -2.466 1.00 53.83 391 TYR X N 1
ATOM 2747 C CA . TYR A 1 399 ? 21.743 45.188 -1.448 1.00 54.02 391 TYR X CA 1
ATOM 2748 C C . TYR A 1 399 ? 20.207 45.046 -1.365 1.00 54.53 391 TYR X C 1
ATOM 2749 O O . TYR A 1 399 ? 19.553 44.958 -2.384 1.00 54.61 391 TYR X O 1
ATOM 2758 N N . VAL A 1 400 ? 19.659 45.011 -0.147 1.00 55.23 392 VAL X N 1
ATOM 2759 C CA . VAL A 1 400 ? 18.254 45.324 0.134 1.00 55.57 392 VAL X CA 1
ATOM 2760 C C . VAL A 1 400 ? 18.133 46.185 1.391 1.00 55.85 392 VAL X C 1
ATOM 2761 O O . VAL A 1 400 ? 18.970 46.097 2.309 1.00 55.77 392 VAL X O 1
ATOM 2765 N N . THR A 1 401 ? 17.048 46.953 1.470 1.00 55.19 393 THR X N 1
ATOM 2766 C CA . THR A 1 401 ? 16.603 47.509 2.747 1.00 54.44 393 THR X CA 1
ATOM 2767 C C . THR A 1 401 ? 15.057 47.424 2.901 1.00 54.84 393 THR X C 1
ATOM 2768 O O . THR A 1 401 ? 14.336 47.280 1.922 1.00 55.02 393 THR X O 1
ATOM 2772 N N . ARG A 1 402 ? 14.569 47.447 4.137 1.00 54.87 394 ARG X N 1
ATOM 2773 C CA . ARG A 1 402 ? 13.134 47.533 4.419 1.00 54.92 394 ARG X CA 1
ATOM 2774 C C . ARG A 1 402 ? 12.881 48.558 5.560 1.00 55.85 394 ARG X C 1
ATOM 2775 O O . ARG A 1 402 ? 13.834 49.038 6.201 1.00 55.12 394 ARG X O 1
ATOM 2783 N N . GLY A 1 403 ? 11.607 48.914 5.757 1.00 55.86 395 GLY X N 1
ATOM 2784 C CA . GLY A 1 403 ? 11.167 49.760 6.879 1.00 56.56 395 GLY X CA 1
ATOM 2785 C C . GLY A 1 403 ? 11.252 51.249 6.582 1.00 57.06 395 GLY X C 1
ATOM 2786 O O . GLY A 1 403 ? 11.845 51.639 5.575 1.00 56.44 395 GLY X O 1
ATOM 2787 N N . PRO A 1 404 ? 10.651 52.093 7.450 1.00 58.56 396 PRO X N 1
ATOM 2788 C CA . PRO A 1 404 ? 10.790 53.534 7.284 1.00 59.72 396 PRO X CA 1
ATOM 2789 C C . PRO A 1 404 ? 12.207 53.990 7.598 1.00 61.05 396 PRO X C 1
ATOM 2790 O O . PRO A 1 404 ? 12.835 53.523 8.577 1.00 60.69 396 PRO X O 1
ATOM 2794 N N . GLN A 1 405 ? 12.688 54.918 6.782 1.00 62.57 397 GLN X N 1
ATOM 2795 C CA . GLN A 1 405 ? 14.079 55.342 6.841 1.00 63.70 397 GLN X CA 1
ATOM 2796 C C . GLN A 1 405 ? 14.310 56.631 7.625 1.00 64.86 397 GLN X C 1
ATOM 2797 O O . GLN A 1 405 ? 15.461 56.970 7.881 1.00 64.97 397 GLN X O 1
ATOM 2803 N N . THR A 1 406 ? 13.239 57.325 8.025 1.00 66.37 398 THR X N 1
ATOM 2804 C CA . THR A 1 406 ? 13.369 58.577 8.779 1.00 67.30 398 THR X CA 1
ATOM 2805 C C . THR A 1 406 ? 12.868 58.537 10.241 1.00 67.33 398 THR X C 1
ATOM 2806 O O . THR A 1 406 ? 12.551 59.572 10.832 1.00 67.60 398 THR X O 1
ATOM 2810 N N . GLY A 1 407 ? 12.881 57.357 10.850 1.00 67.66 399 GLY X N 1
ATOM 2811 C CA . GLY A 1 407 ? 12.419 57.192 12.228 1.00 67.31 399 GLY X CA 1
ATOM 2812 C C . GLY A 1 407 ? 11.187 56.333 12.138 1.00 67.28 399 GLY X C 1
ATOM 2813 O O . GLY A 1 407 ? 10.827 55.903 11.036 1.00 68.04 399 GLY X O 1
ATOM 2814 N N . GLY A 1 408 ? 10.523 56.109 13.273 1.00 66.51 400 GLY X N 1
ATOM 2815 C CA . GLY A 1 408 ? 9.370 55.190 13.355 1.00 65.33 400 GLY X CA 1
ATOM 2816 C C . GLY A 1 408 ? 9.860 53.778 13.626 1.00 64.55 400 GLY X C 1
ATOM 2817 O O . GLY A 1 408 ? 9.199 52.780 13.287 1.00 63.95 400 GLY X O 1
ATOM 2818 N N . ILE A 1 409 ? 11.018 53.719 14.283 1.00 63.89 401 ILE X N 1
ATOM 2819 C CA . ILE A 1 409 ? 11.836 52.497 14.398 1.00 63.13 401 ILE X CA 1
ATOM 2820 C C . ILE A 1 409 ? 12.064 52.168 15.877 1.00 61.42 401 ILE X C 1
ATOM 2821 O O . ILE A 1 409 ? 11.809 52.998 16.731 1.00 61.60 401 ILE X O 1
ATOM 2826 N N . SER A 1 410 ? 12.506 50.961 16.188 1.00 59.86 402 SER X N 1
ATOM 2827 C CA . SER A 1 410 ? 12.922 50.646 17.566 1.00 58.52 402 SER 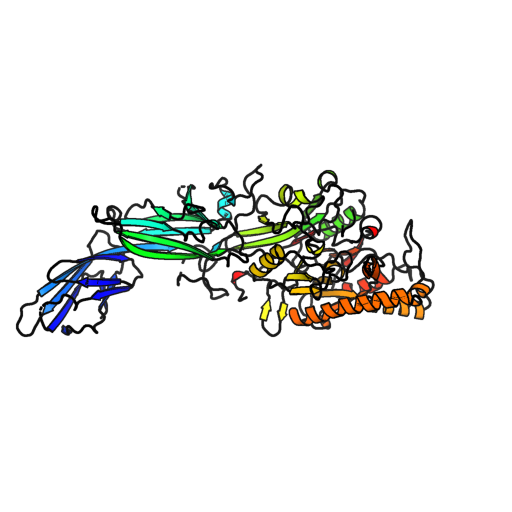X CA 1
ATOM 2828 C C . SER A 1 410 ? 14.252 49.903 17.607 1.00 57.31 402 SER X C 1
ATOM 2829 O O . SER A 1 410 ? 14.827 49.544 16.571 1.00 57.19 402 SER X O 1
ATOM 2832 N N . GLY A 1 411 ? 14.749 49.702 18.823 1.00 55.93 403 GLY X N 1
ATOM 2833 C CA . GLY A 1 411 ? 15.959 48.931 19.048 1.00 54.55 403 GLY X CA 1
ATOM 2834 C C . GLY A 1 411 ? 15.839 47.511 18.539 1.00 53.45 403 GLY X C 1
ATOM 2835 O O . GLY A 1 411 ? 16.841 46.830 18.306 1.00 52.09 403 GLY X O 1
ATOM 2836 N N . LEU A 1 412 ? 14.615 47.041 18.341 1.00 52.82 404 LEU X N 1
ATOM 2837 C CA . LEU A 1 412 ? 14.474 45.640 17.930 1.00 52.55 404 LEU X CA 1
ATOM 2838 C C . LEU A 1 412 ? 14.624 45.526 16.404 1.00 51.63 404 LEU X C 1
ATOM 2839 O O . LEU A 1 412 ? 14.551 44.430 15.873 1.00 51.91 404 LEU X O 1
ATOM 2844 N N . ASP A 1 413 ? 14.877 46.659 15.731 1.00 50.83 405 ASP X N 1
ATOM 2845 C CA . ASP A 1 413 ? 15.178 46.700 14.294 1.00 49.72 405 ASP X CA 1
ATOM 2846 C C . ASP A 1 413 ? 16.681 46.675 13.984 1.00 49.17 405 ASP X C 1
ATOM 2847 O O . ASP A 1 413 ? 17.079 46.581 12.809 1.00 48.42 405 ASP X O 1
ATOM 2852 N N . SER A 1 414 ? 17.497 46.810 15.036 1.00 48.52 406 SER X N 1
ATOM 2853 C CA . SER A 1 414 ? 18.940 46.611 14.992 1.00 48.49 406 SER X CA 1
ATOM 2854 C C . SER A 1 414 ? 19.201 45.116 14.869 1.00 48.93 406 SER X C 1
ATOM 2855 O O . SER A 1 414 ? 18.501 44.319 15.470 1.00 48.88 406 SER X O 1
ATOM 2858 N N . PHE A 1 415 ? 20.178 44.734 14.065 1.00 49.21 407 PHE X N 1
ATOM 2859 C CA . PHE A 1 415 ? 20.220 43.390 13.559 1.00 49.99 407 PHE X CA 1
ATOM 2860 C C . PHE A 1 415 ? 21.038 42.414 14.399 1.00 50.76 407 PHE X C 1
ATOM 2861 O O . PHE A 1 415 ? 21.293 41.301 13.931 1.00 51.73 407 PHE X O 1
ATOM 2869 N N . GLY A 1 416 ? 21.390 42.801 15.634 1.00 50.52 408 GLY X N 1
ATOM 2870 C CA . GLY A 1 416 ? 21.734 41.849 16.670 1.00 50.66 408 GLY X CA 1
ATOM 2871 C C . GLY A 1 416 ? 20.473 41.161 17.168 1.00 51.20 408 GLY X C 1
ATOM 2872 O O . GLY A 1 416 ? 20.535 40.106 17.854 1.00 51.07 408 GLY X O 1
ATOM 2873 N N . ASN A 1 417 ? 19.321 41.764 16.832 1.00 51.27 409 ASN X N 1
ATOM 2874 C CA . ASN A 1 417 ? 18.016 41.109 16.991 1.00 51.45 409 ASN X CA 1
ATOM 2875 C C . ASN A 1 417 ? 17.594 40.159 15.830 1.00 51.04 409 ASN X C 1
ATOM 2876 O O . ASN A 1 417 ? 16.462 39.700 15.811 1.00 51.18 409 ASN X O 1
ATOM 2881 N N . LEU A 1 418 ? 18.485 39.899 14.871 1.00 49.76 410 LEU X N 1
ATOM 2882 C CA . LEU A 1 418 ? 18.170 39.083 13.714 1.00 49.16 410 LEU X CA 1
ATOM 2883 C C . LEU A 1 418 ? 19.246 38.026 13.556 1.00 47.97 410 LEU X C 1
ATOM 2884 O O . LEU A 1 418 ? 20.403 38.326 13.317 1.00 48.54 410 LEU X O 1
ATOM 2889 N N . GLU A 1 419 ? 18.849 36.788 13.781 1.00 47.29 411 GLU X N 1
ATOM 2890 C CA . GLU A 1 419 ? 19.726 35.602 13.685 1.00 47.32 411 GLU X CA 1
ATOM 2891 C C . GLU A 1 419 ? 18.978 34.456 12.984 1.00 46.68 411 GLU X C 1
ATOM 2892 O O . GLU A 1 419 ? 17.779 34.602 12.717 1.00 44.38 411 GLU X O 1
ATOM 2898 N N . VAL A 1 420 ? 19.691 33.339 12.684 1.00 47.08 412 VAL X N 1
ATOM 2899 C CA . VAL A 1 420 ? 19.132 32.083 12.146 1.00 46.63 412 VAL X CA 1
ATOM 2900 C C . VAL A 1 420 ? 19.739 30.852 12.832 1.00 46.36 412 VAL X C 1
ATOM 2901 O O . VAL A 1 420 ? 20.935 30.818 13.119 1.00 47.12 412 VAL X O 1
ATOM 2905 N N . SER A 1 421 ? 18.945 29.810 12.988 1.00 44.75 413 SER X N 1
ATOM 2906 C CA . SER A 1 421 ? 19.453 28.576 13.534 1.00 45.78 413 SER X CA 1
ATOM 2907 C C . SER A 1 421 ? 20.232 27.777 12.504 1.00 45.35 413 SER X C 1
ATOM 2908 O O . SER A 1 421 ? 20.062 27.929 11.312 1.00 44.14 413 SER X O 1
ATOM 2911 N N . PRO A 1 422 ? 21.070 26.864 12.973 1.00 46.77 414 PRO X N 1
ATOM 2912 C CA . PRO A 1 422 ? 21.566 25.869 12.023 1.00 47.18 414 PRO X CA 1
ATOM 2913 C C . PRO A 1 422 ? 20.406 25.084 11.393 1.00 47.56 414 PRO X C 1
ATOM 2914 O O . PRO A 1 422 ? 19.284 25.148 11.899 1.00 46.48 414 PRO X O 1
ATOM 2918 N N . PRO A 1 423 ? 20.671 24.344 10.295 1.00 49.32 415 PRO X N 1
ATOM 2919 C CA . PRO A 1 423 ? 19.677 23.397 9.794 1.00 49.92 415 PRO X CA 1
ATOM 2920 C C . PRO A 1 423 ? 19.121 22.538 10.923 1.00 51.13 415 PRO X C 1
ATOM 2921 O O . PRO A 1 423 ? 19.825 22.218 11.891 1.00 51.18 415 PRO X O 1
ATOM 2925 N N . VAL A 1 424 ? 17.890 22.097 10.754 1.00 53.48 416 VAL X N 1
ATOM 2926 C CA . VAL A 1 424 ? 17.126 21.551 11.853 1.00 54.71 416 VAL X CA 1
ATOM 2927 C C . VAL A 1 424 ? 15.950 20.782 11.252 1.00 55.55 416 VAL X C 1
ATOM 2928 O O . VAL A 1 424 ? 15.415 21.181 10.223 1.00 56.13 416 VAL X O 1
ATOM 2932 N N . THR A 1 425 ? 15.611 19.642 11.826 1.00 57.26 417 THR X N 1
ATOM 2933 C CA . THR A 1 425 ? 14.420 18.891 11.451 1.00 58.03 417 THR X CA 1
ATOM 2934 C C . THR A 1 425 ? 13.572 18.770 12.718 1.00 59.59 417 THR X C 1
ATOM 2935 O O . THR A 1 425 ? 14.096 18.551 13.823 1.00 58.61 417 THR X O 1
ATOM 2939 N N . VAL A 1 426 ? 12.264 18.956 12.554 1.00 61.04 418 VAL X N 1
ATOM 2940 C CA . VAL A 1 426 ? 11.372 19.215 13.678 1.00 61.93 418 VAL X CA 1
ATOM 2941 C C . VAL A 1 426 ? 10.117 18.382 13.481 1.00 62.85 418 VAL X C 1
ATOM 2942 O O . VAL A 1 426 ? 9.397 18.575 12.501 1.00 62.89 418 VAL X O 1
ATOM 2946 N N . ARG A 1 427 ? 9.870 17.456 14.404 1.00 64.31 419 ARG X N 1
ATOM 2947 C CA . ARG A 1 427 ? 8.738 16.517 14.311 1.00 65.31 419 ARG X CA 1
ATOM 2948 C C . ARG A 1 427 ? 8.443 16.166 12.844 1.00 64.68 419 ARG X C 1
ATOM 2949 O O . ARG A 1 427 ? 7.256 16.125 12.406 1.00 65.55 419 ARG X O 1
ATOM 2957 N N . GLY A 1 428 ? 9.518 15.962 12.063 1.00 63.96 420 GLY X N 1
ATOM 2958 C CA . GLY A 1 428 ? 9.328 15.531 10.688 1.00 63.38 420 GLY X CA 1
ATOM 2959 C C . GLY A 1 428 ? 9.529 16.587 9.637 1.00 62.29 420 GLY X C 1
ATOM 2960 O O . GLY A 1 428 ? 9.974 16.282 8.546 1.00 62.12 420 GLY X O 1
ATOM 2961 N N . LYS A 1 429 ? 9.200 17.834 9.940 1.00 62.28 421 LYS X N 1
ATOM 2962 C CA . LYS A 1 429 ? 9.388 18.879 8.957 1.00 61.14 421 LYS X CA 1
ATOM 2963 C C . LYS A 1 429 ? 10.840 19.259 8.979 1.00 60.39 421 LYS X C 1
ATOM 2964 O O . LYS A 1 429 ? 11.391 19.576 10.029 1.00 61.09 421 LYS X O 1
ATOM 2970 N N . GLU A 1 430 ? 11.453 19.240 7.808 1.00 59.31 422 GLU X N 1
ATOM 2971 C CA . GLU A 1 430 ? 12.854 19.577 7.658 1.00 59.46 422 GLU X CA 1
ATOM 2972 C C . GLU A 1 430 ? 13.068 21.065 7.285 1.00 56.79 422 GLU X C 1
ATOM 2973 O O . GLU A 1 430 ? 12.349 21.625 6.471 1.00 57.47 422 GLU X O 1
ATOM 2979 N N . TYR A 1 431 ? 14.039 21.701 7.938 1.00 55.05 423 TYR X N 1
ATOM 2980 C CA . TYR A 1 431 ? 14.428 23.109 7.676 1.00 52.87 423 TYR X CA 1
ATOM 2981 C C . TYR A 1 431 ? 15.911 23.170 7.340 1.00 51.71 423 TYR X C 1
ATOM 2982 O O . TYR A 1 431 ? 16.741 23.452 8.202 1.00 49.71 423 TYR X O 1
ATOM 2991 N N . PRO A 1 432 ? 16.254 22.922 6.067 1.00 52.32 424 PRO X N 1
ATOM 2992 C CA . PRO A 1 432 ? 17.647 22.637 5.713 1.00 52.24 424 PRO X CA 1
ATOM 2993 C C . PRO A 1 432 ? 18.501 23.898 5.606 1.00 52.27 424 PRO X C 1
ATOM 2994 O O . PRO A 1 432 ? 19.711 23.783 5.457 1.00 52.11 424 PRO X O 1
ATOM 2998 N N . LEU A 1 433 ? 17.887 25.082 5.687 1.00 51.72 425 LEU X N 1
ATOM 2999 C CA . LEU A 1 433 ? 18.643 26.325 5.774 1.00 51.95 425 LEU X CA 1
ATOM 3000 C C . LEU A 1 433 ? 18.465 26.962 7.171 1.00 52.26 425 LEU X C 1
ATOM 3001 O O . LEU A 1 433 ? 18.801 28.127 7.385 1.00 51.29 425 LEU X O 1
ATOM 3006 N N . GLY A 1 434 ? 17.928 26.187 8.115 1.00 52.41 426 GLY X N 1
ATOM 3007 C CA . GLY A 1 434 ? 17.541 26.727 9.404 1.00 52.30 426 GLY X CA 1
ATOM 3008 C C . GLY A 1 434 ? 16.329 27.683 9.412 1.00 52.71 426 GLY X C 1
ATOM 3009 O O . GLY A 1 434 ? 15.649 27.966 8.409 1.00 52.39 426 GLY X O 1
ATOM 3010 N N . ARG A 1 435 ? 16.070 28.197 10.591 1.00 52.59 427 ARG X N 1
ATOM 3011 C CA . ARG A 1 435 ? 14.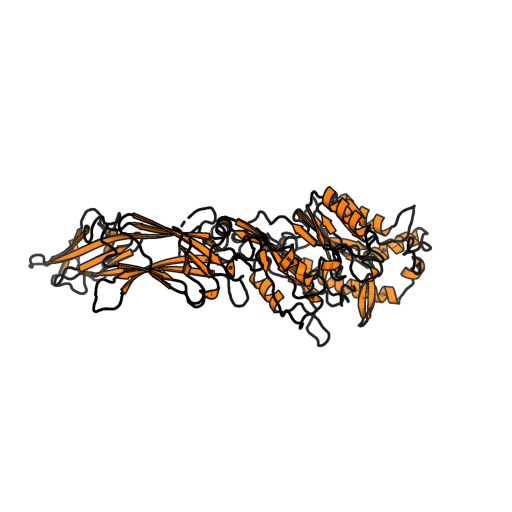871 28.972 10.833 1.00 52.47 427 ARG X CA 1
ATOM 3012 C C . ARG A 1 435 ? 15.379 30.277 11.369 1.00 50.51 427 ARG X C 1
ATOM 3013 O O . ARG A 1 435 ? 16.197 30.305 12.248 1.00 50.30 427 ARG X O 1
ATOM 3021 N N . ILE A 1 436 ? 14.988 31.367 10.742 1.00 50.61 428 ILE X N 1
ATOM 3022 C CA . ILE A 1 436 ? 15.269 32.672 11.256 1.00 48.59 428 ILE X CA 1
ATOM 3023 C C . ILE A 1 436 ? 14.614 32.849 12.641 1.00 49.32 428 ILE X C 1
ATOM 3024 O O . ILE A 1 436 ? 13.507 32.464 12.908 1.00 47.28 428 ILE X O 1
ATOM 3029 N N . LEU A 1 437 ? 15.370 33.461 13.534 1.00 50.77 429 LEU X N 1
ATOM 3030 C CA . LEU A 1 437 ? 14.996 33.675 14.907 1.00 50.50 429 LEU X CA 1
ATOM 3031 C C . LEU A 1 437 ? 15.040 35.181 15.113 1.00 49.58 429 LEU X C 1
ATOM 3032 O O . LEU A 1 437 ? 16.068 35.787 14.791 1.00 50.88 429 LEU X O 1
ATOM 3037 N N . PHE A 1 438 ? 13.993 35.784 15.652 1.00 48.12 430 PHE X N 1
ATOM 3038 C CA . PHE A 1 438 ? 14.099 37.203 16.039 1.00 47.73 430 PHE X CA 1
ATOM 3039 C C . PHE A 1 438 ? 13.293 37.592 17.245 1.00 48.98 430 PHE X C 1
ATOM 3040 O O . PHE A 1 438 ? 12.320 36.956 17.578 1.00 49.43 430 PHE X O 1
ATOM 3048 N N . GLY A 1 439 ? 13.708 38.656 17.909 1.00 50.16 431 GLY X N 1
ATOM 3049 C CA . GLY A 1 439 ? 13.154 38.973 19.199 1.00 51.01 431 GLY X CA 1
ATOM 3050 C C . GLY A 1 439 ? 11.964 39.910 19.225 1.00 51.24 431 GLY X C 1
ATOM 3051 O O . GLY A 1 439 ? 11.895 40.872 18.468 1.00 50.07 431 GLY X O 1
ATOM 3052 N N . ASP A 1 440 ? 11.056 39.618 20.147 1.00 52.48 432 ASP X N 1
ATOM 3053 C CA . ASP A 1 440 ? 9.806 40.351 20.325 1.00 53.92 432 ASP X CA 1
ATOM 3054 C C . ASP A 1 440 ? 9.434 40.465 21.830 1.00 53.35 432 ASP X C 1
ATOM 3055 O O . ASP A 1 440 ? 10.235 40.157 22.712 1.00 51.99 432 ASP X O 1
ATOM 3060 N N . SER A 1 441 ? 8.228 40.951 22.102 1.00 53.81 433 SER X N 1
ATOM 3061 C CA . SER A 1 441 ? 7.663 40.935 23.446 1.00 55.01 433 SER X CA 1
ATOM 3062 C C . SER A 1 441 ? 6.741 39.741 23.518 1.00 54.43 433 SER X C 1
ATOM 3063 O O . SER A 1 441 ? 6.532 39.084 22.524 1.00 54.40 433 SER X O 1
ATOM 3066 N N . CYS A 1 442 ? 6.198 39.433 24.682 1.00 55.19 434 CYS X N 1
ATOM 3067 C CA . CYS A 1 442 ? 5.267 38.298 24.777 1.00 55.73 434 CYS X CA 1
ATOM 3068 C C . CYS A 1 442 ? 3.846 38.656 24.387 1.00 54.66 434 CYS X C 1
ATOM 3069 O O . CYS A 1 442 ? 3.093 37.789 23.974 1.00 55.39 434 CYS X O 1
ATOM 3072 N N . TYR A 1 443 ? 3.491 39.931 24.514 1.00 53.55 435 TYR X N 1
ATOM 3073 C CA . TYR A 1 443 ? 2.247 40.453 23.958 1.00 52.87 435 TYR X CA 1
ATOM 3074 C C . TYR A 1 443 ? 2.377 41.964 23.733 1.00 52.65 435 TYR X C 1
ATOM 3075 O O . TYR A 1 443 ? 3.195 42.619 24.358 1.00 52.12 435 TYR X O 1
ATOM 3084 N N . PRO A 1 444 ? 1.601 42.521 22.800 1.00 53.20 436 PRO X N 1
ATOM 3085 C CA . PRO A 1 444 ? 1.690 43.975 22.612 1.00 53.59 436 PRO X CA 1
ATOM 3086 C C . PRO A 1 444 ? 1.074 44.805 23.751 1.00 54.12 436 PRO X C 1
ATOM 3087 O O . PRO A 1 444 ? -0.105 44.664 24.038 1.00 54.66 436 PRO X O 1
ATOM 3091 N N . SER A 1 445 ? 1.875 45.648 24.401 1.00 54.60 437 SER X N 1
ATOM 3092 C CA . SER A 1 445 ? 1.357 46.680 25.333 1.00 55.06 437 SER X CA 1
ATOM 3093 C C . SER A 1 445 ? 1.806 48.066 24.860 1.00 55.60 437 SER X C 1
ATOM 3094 O O . SER A 1 445 ? 2.497 48.177 23.836 1.00 56.15 437 SER X O 1
ATOM 3097 N N . ASN A 1 446 ? 1.403 49.119 25.570 1.00 56.08 438 ASN X N 1
ATOM 3098 C CA . ASN A 1 446 ? 1.837 50.492 25.240 1.00 56.77 438 ASN X CA 1
ATOM 3099 C C . ASN A 1 446 ? 3.332 50.656 25.483 1.00 56.80 438 ASN X C 1
ATOM 3100 O O . ASN A 1 446 ? 3.951 51.622 25.023 1.00 57.13 438 ASN X O 1
ATOM 3105 N N . ASP A 1 447 ? 3.887 49.755 26.286 1.00 56.47 439 ASP X N 1
ATOM 3106 C CA . ASP A 1 447 ? 5.278 49.833 26.676 1.00 56.57 439 ASP X CA 1
ATOM 3107 C C . ASP A 1 447 ? 6.167 48.862 25.888 1.00 55.28 439 ASP X C 1
ATOM 3108 O O . ASP A 1 447 ? 7.373 49.019 25.912 1.00 54.92 439 ASP X O 1
ATOM 3113 N N . SER A 1 448 ? 5.571 47.903 25.170 1.00 53.87 440 SER X N 1
ATOM 3114 C CA . SER A 1 448 ? 6.334 46.855 24.484 1.00 53.20 440 SER X CA 1
ATOM 3115 C C . SER A 1 448 ? 6.913 47.293 23.159 1.00 52.74 440 SER X C 1
ATOM 3116 O O . SER A 1 448 ? 6.412 48.231 22.565 1.00 53.18 440 SER X O 1
ATOM 3119 N N . ARG A 1 449 ? 7.929 46.550 22.695 1.00 52.50 441 ARG X N 1
ATOM 3120 C CA . ARG A 1 449 ? 8.585 46.752 21.416 1.00 52.13 441 ARG X CA 1
ATOM 3121 C C . ARG A 1 449 ? 8.582 45.507 20.542 1.00 52.03 441 ARG X C 1
ATOM 3122 O O . ARG A 1 449 ? 8.491 44.342 21.000 1.00 51.04 441 ARG X O 1
ATOM 3130 N N . GLN A 1 450 ? 8.660 45.780 19.254 1.00 52.43 442 GLN X N 1
ATOM 3131 C CA . GLN A 1 450 ? 8.737 44.738 18.243 1.00 53.25 442 GLN X CA 1
ATOM 3132 C C . GLN A 1 450 ? 9.604 45.283 17.137 1.00 52.93 442 GLN X C 1
ATOM 3133 O O . GLN A 1 450 ? 9.800 46.526 17.013 1.00 52.31 442 GLN X O 1
ATOM 3139 N N . MET A 1 451 ? 10.129 44.357 16.338 1.00 51.18 443 MET X N 1
ATOM 3140 C CA . MET A 1 451 ? 10.716 44.745 15.083 1.00 49.88 443 MET X CA 1
ATOM 3141 C C . MET A 1 451 ? 9.566 45.154 14.175 1.00 49.63 443 MET X C 1
ATOM 3142 O O . MET A 1 451 ? 8.444 44.578 14.231 1.00 47.87 443 MET X O 1
ATOM 3147 N N . HIS A 1 452 ? 9.865 46.146 13.339 1.00 48.93 444 HIS X N 1
ATOM 3148 C CA . HIS A 1 452 ? 8.893 46.736 12.451 1.00 49.33 444 HIS X CA 1
ATOM 3149 C C . HIS A 1 452 ? 8.272 45.709 11.568 1.00 48.93 444 HIS X C 1
ATOM 3150 O O . HIS A 1 452 ? 8.958 44.808 11.094 1.00 51.00 444 HIS X O 1
ATOM 3157 N N . GLN A 1 453 ? 6.984 45.868 11.311 1.00 49.36 445 GLN X N 1
ATOM 3158 C CA . GLN A 1 453 ? 6.203 44.869 10.595 1.00 50.04 445 GLN X CA 1
ATOM 3159 C C . GLN A 1 453 ? 6.731 44.653 9.171 1.00 50.48 445 GLN X C 1
ATOM 3160 O O . GLN A 1 453 ? 6.704 43.522 8.646 1.00 51.61 445 GLN X O 1
ATOM 3166 N N . ALA A 1 454 ? 7.257 45.721 8.566 1.00 50.14 446 ALA X N 1
ATOM 3167 C CA . ALA A 1 454 ? 7.776 45.679 7.204 1.00 50.01 446 ALA X CA 1
ATOM 3168 C C . ALA A 1 454 ? 8.947 44.693 7.097 1.00 49.88 446 ALA X C 1
ATOM 3169 O O . ALA A 1 454 ? 9.065 43.948 6.111 1.00 50.03 446 ALA X O 1
ATOM 3171 N N . LEU A 1 455 ? 9.785 44.675 8.133 1.00 49.58 447 LEU X N 1
ATOM 3172 C CA . LEU A 1 455 ? 10.912 43.763 8.224 1.00 49.44 447 LEU X CA 1
ATOM 3173 C C . LEU A 1 455 ? 10.438 42.346 8.467 1.00 49.54 447 LEU X C 1
ATOM 3174 O O . LEU A 1 455 ? 10.911 41.401 7.826 1.00 49.02 447 LEU X O 1
ATOM 3179 N N . GLN A 1 456 ? 9.496 42.199 9.405 1.00 50.24 448 GLN X N 1
ATOM 3180 C CA . GLN A 1 456 ? 8.976 40.859 9.772 1.00 49.61 448 GLN X CA 1
ATOM 3181 C C . GLN A 1 456 ? 8.341 40.228 8.569 1.00 50.82 448 GLN X C 1
ATOM 3182 O O . GLN A 1 456 ? 8.595 39.042 8.318 1.00 53.05 448 GLN X O 1
ATOM 3188 N N . ASP A 1 457 ? 7.505 41.005 7.863 1.00 51.21 449 ASP X N 1
ATOM 3189 C CA . ASP A 1 457 ? 6.772 40.576 6.645 1.00 52.35 449 ASP X CA 1
ATOM 3190 C C . ASP A 1 457 ? 7.713 40.192 5.514 1.00 52.36 449 ASP X C 1
ATOM 3191 O O . ASP A 1 457 ? 7.520 39.193 4.855 1.00 51.93 449 ASP X O 1
ATOM 3196 N N . PHE A 1 458 ? 8.724 41.026 5.254 1.00 53.11 450 PHE X N 1
ATOM 3197 C CA . PHE A 1 458 ? 9.781 40.652 4.301 1.00 53.06 450 PHE X CA 1
ATOM 3198 C C . PHE A 1 458 ? 10.401 39.292 4.662 1.00 52.27 450 PHE X C 1
ATOM 3199 O O . PHE A 1 458 ? 10.532 38.443 3.798 1.00 51.53 450 PHE X O 1
ATOM 3207 N N . LEU A 1 459 ? 10.758 39.069 5.936 1.00 52.14 451 LEU X N 1
ATOM 3208 C CA . LEU A 1 459 ? 11.446 37.809 6.342 1.00 51.28 451 LEU X CA 1
ATOM 3209 C C . LEU A 1 459 ? 10.582 36.569 6.158 1.00 50.93 451 LEU X C 1
ATOM 3210 O O . LEU A 1 459 ? 11.066 35.509 5.696 1.00 52.25 451 LEU X O 1
ATOM 3215 N N . SER A 1 460 ? 9.325 36.663 6.559 1.00 49.82 452 SER X N 1
ATOM 3216 C CA . SER A 1 460 ? 8.353 35.574 6.346 1.00 49.92 452 SER X CA 1
ATOM 3217 C C . SER A 1 460 ? 8.063 35.346 4.876 1.00 49.23 452 SER X C 1
ATOM 3218 O O . SER A 1 460 ? 7.830 34.215 4.484 1.00 46.95 452 SER X O 1
ATOM 3221 N N . ALA A 1 461 ? 8.065 36.405 4.059 1.00 47.98 453 ALA X N 1
ATOM 3222 C CA . ALA A 1 461 ? 7.862 36.222 2.600 1.00 48.39 453 ALA X CA 1
ATOM 3223 C C . ALA A 1 461 ? 9.047 35.563 1.913 1.00 49.97 453 ALA X C 1
ATOM 3224 O O . ALA A 1 461 ? 8.914 35.085 0.797 1.00 49.26 453 ALA X O 1
ATOM 3226 N N . GLN A 1 462 ? 10.221 35.541 2.545 1.00 51.85 454 GLN X N 1
ATOM 3227 C CA . GLN A 1 462 ? 11.339 34.784 1.989 1.00 53.00 454 GLN X CA 1
ATOM 3228 C C . GLN A 1 462 ? 11.108 33.264 2.078 1.00 53.82 454 GLN X C 1
ATOM 3229 O O . GLN A 1 462 ? 11.733 32.511 1.341 1.00 53.23 454 GLN X O 1
ATOM 3235 N N . GLN A 1 463 ? 10.196 32.833 2.951 1.00 55.77 455 GLN X N 1
ATOM 3236 C CA . GLN A 1 463 ? 9.712 31.423 3.057 1.00 57.24 455 GLN X CA 1
ATOM 3237 C C . GLN A 1 463 ? 10.725 30.318 2.977 1.00 58.98 455 GLN X C 1
ATOM 3238 O O . GLN A 1 463 ? 10.368 29.250 2.472 1.00 65.85 455 GLN X O 1
ATOM 3244 N N . VAL A 1 464 ? 11.975 30.445 3.298 1.00 57.52 456 VAL X N 1
ATOM 3245 C CA . VAL A 1 464 ? 12.758 29.212 3.284 1.00 55.84 456 VAL X CA 1
ATOM 3246 C C . VAL A 1 464 ? 13.449 29.081 4.628 1.00 54.06 456 VAL X C 1
ATOM 3247 O O . VAL A 1 464 ? 14.017 28.030 4.937 1.00 52.95 456 VAL X O 1
ATOM 3251 N N . GLN A 1 465 ? 13.344 30.136 5.446 1.00 51.30 457 GLN X N 1
ATOM 3252 C CA . GLN A 1 465 ? 13.805 30.057 6.826 1.00 50.95 457 GLN X CA 1
ATOM 3253 C C . GLN A 1 465 ? 12.730 30.493 7.818 1.00 51.32 457 GLN X C 1
ATOM 3254 O O . GLN A 1 465 ? 13.010 31.043 8.866 1.00 50.60 457 GLN X O 1
ATOM 3260 N N . ALA A 1 466 ? 11.489 30.158 7.472 1.00 52.09 458 ALA X N 1
ATOM 3261 C CA . ALA A 1 466 ? 10.297 30.356 8.294 1.00 51.71 458 ALA X CA 1
ATOM 3262 C C . ALA A 1 466 ? 10.588 30.949 9.669 1.00 51.54 458 ALA X C 1
ATOM 3263 O O . ALA A 1 466 ? 10.816 30.222 10.629 1.00 51.81 458 ALA X O 1
ATOM 3265 N N . PRO A 1 467 ? 10.563 32.271 9.783 1.00 51.69 459 PRO X N 1
ATOM 3266 C CA . PRO A 1 467 ? 10.946 32.840 11.049 1.00 50.61 459 PRO X CA 1
ATOM 3267 C C . PRO A 1 467 ? 10.212 32.360 12.302 1.00 50.35 459 PRO X C 1
ATOM 3268 O O . PRO A 1 467 ? 9.048 31.997 12.252 1.00 50.87 459 PRO X O 1
ATOM 3272 N N . VAL A 1 468 ? 10.937 32.379 13.416 1.00 49.76 460 VAL X N 1
ATOM 3273 C CA . VAL A 1 468 ? 10.415 32.178 14.749 1.00 49.70 460 VAL X CA 1
ATOM 3274 C C . VAL A 1 468 ? 10.630 33.458 15.594 1.00 49.76 460 VAL X C 1
ATOM 3275 O O . VAL A 1 468 ? 11.743 33.829 15.836 1.00 48.43 460 VAL X O 1
ATOM 3279 N N . LYS A 1 469 ? 9.540 34.073 16.053 1.00 50.20 461 LYS X N 1
ATOM 3280 C CA . LYS A 1 469 ? 9.550 35.068 17.131 1.00 51.54 461 LYS X CA 1
ATOM 3281 C C . LYS A 1 469 ? 10.002 34.536 18.522 1.00 50.69 461 LYS X C 1
ATOM 3282 O O . LYS A 1 469 ? 9.362 33.648 19.110 1.00 50.27 461 LYS X O 1
ATOM 3288 N N . LEU A 1 470 ? 11.101 35.094 19.024 1.00 48.84 462 LEU X N 1
ATOM 3289 C CA . LEU A 1 470 ? 11.559 34.860 20.387 1.00 49.01 462 LEU X CA 1
ATOM 3290 C C . LEU A 1 470 ? 11.176 36.055 21.272 1.00 49.08 462 LEU X C 1
ATOM 3291 O O . LEU A 1 470 ? 10.657 37.050 20.762 1.00 49.22 462 LEU X O 1
ATOM 3296 N N . TYR A 1 471 ? 11.402 35.933 22.582 1.00 49.74 463 TYR X N 1
ATOM 3297 C CA . TYR A 1 471 ? 11.126 37.019 23.577 1.00 49.86 463 TYR X CA 1
ATOM 3298 C C . TYR A 1 471 ? 12.398 37.658 24.082 1.00 49.58 463 TYR X C 1
ATOM 3299 O O . TYR A 1 471 ? 13.122 37.062 24.868 1.00 50.82 463 TYR X O 1
ATOM 3308 N N . SER A 1 472 ? 12.662 38.876 23.632 1.00 49.14 464 SER X N 1
ATOM 3309 C CA . SER A 1 472 ? 13.857 39.598 23.933 1.00 48.44 464 SER X CA 1
ATOM 3310 C C . SER A 1 472 ? 13.582 40.995 24.535 1.00 49.15 464 SER X C 1
ATOM 3311 O O . SER A 1 472 ? 14.510 41.731 24.819 1.00 48.59 464 SER X O 1
ATOM 3314 N N . ASP A 1 473 ? 12.313 41.375 24.671 1.00 49.40 465 ASP X N 1
ATOM 3315 C CA . ASP A 1 473 ? 11.960 42.747 25.031 1.00 49.82 465 ASP X CA 1
ATOM 3316 C C . ASP A 1 473 ? 12.270 43.077 26.484 1.00 49.34 465 ASP X C 1
ATOM 3317 O O . ASP A 1 473 ? 12.381 44.249 26.875 1.00 50.73 465 ASP X O 1
ATOM 3322 N N . TRP A 1 474 ? 12.388 42.031 27.275 1.00 48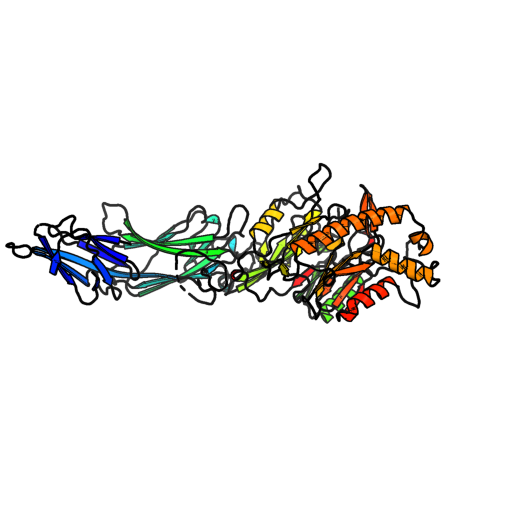.66 466 TRP X N 1
ATOM 3323 C CA . TRP A 1 474 ? 12.841 42.101 28.677 1.00 47.87 466 TRP X CA 1
ATOM 3324 C C . TRP A 1 474 ? 14.266 42.589 28.870 1.00 47.27 466 TRP X C 1
ATOM 3325 O O . TRP A 1 474 ? 14.632 42.934 29.978 1.00 46.89 466 TRP X O 1
ATOM 3336 N N . LEU A 1 475 ? 15.064 42.563 27.806 1.00 46.14 467 LEU X N 1
ATOM 3337 C CA . LEU A 1 475 ? 16.382 43.139 27.804 1.00 46.22 467 LEU X CA 1
ATOM 3338 C C . LEU A 1 475 ? 16.279 44.624 27.477 1.00 46.55 467 LEU X C 1
ATOM 3339 O O . LEU A 1 475 ? 15.520 45.027 26.628 1.00 45.65 467 LEU X O 1
ATOM 3344 N N . SER A 1 476 ? 17.094 45.419 28.132 1.00 48.45 468 SER X N 1
ATOM 3345 C CA . SER A 1 476 ? 17.145 46.837 27.862 1.00 50.19 468 SER X CA 1
ATOM 3346 C C . SER A 1 476 ? 17.379 47.077 26.385 1.00 50.84 468 SER X C 1
ATOM 3347 O O . SER A 1 476 ? 16.649 47.813 25.764 1.00 49.11 468 SER X O 1
ATOM 3350 N N . VAL A 1 477 ? 18.391 46.413 25.819 1.00 52.10 469 VAL X N 1
ATOM 3351 C CA . VAL A 1 477 ? 18.736 46.614 24.412 1.00 52.08 469 VAL X CA 1
ATOM 3352 C C . VAL A 1 477 ? 17.708 45.902 23.534 1.00 51.74 469 VAL X C 1
ATOM 3353 O O . VAL A 1 477 ? 17.195 46.459 22.561 1.00 51.11 469 VAL X O 1
ATOM 3357 N N . GLY A 1 478 ? 17.438 44.649 23.863 1.00 52.06 470 GLY X N 1
ATOM 3358 C CA . GLY A 1 478 ? 16.306 43.944 23.304 1.00 51.04 470 GLY X CA 1
ATOM 3359 C C . GLY A 1 478 ? 16.624 42.976 22.192 1.00 51.20 470 GLY X C 1
ATOM 3360 O O . GLY A 1 478 ? 15.787 42.774 21.299 1.00 52.77 470 GLY X O 1
ATOM 3361 N N . HIS A 1 479 ? 17.787 42.345 22.226 1.00 49.45 471 HIS X N 1
ATOM 3362 C CA . HIS A 1 479 ? 18.200 41.546 21.071 1.00 48.80 471 HIS X CA 1
ATOM 3363 C C . HIS A 1 479 ? 18.410 40.107 21.446 1.00 48.75 471 HIS X C 1
ATOM 3364 O O . HIS A 1 479 ? 18.932 39.831 22.522 1.00 48.10 471 HIS X O 1
ATOM 3371 N N . VAL A 1 480 ? 18.066 39.198 20.544 1.00 48.64 472 VAL X N 1
ATOM 3372 C CA . VAL A 1 480 ? 18.336 37.783 20.794 1.00 50.26 472 VAL X CA 1
ATOM 3373 C C . VAL A 1 480 ? 19.814 37.435 20.972 1.00 49.61 472 VAL X C 1
ATOM 3374 O O . VAL A 1 480 ? 20.090 36.404 21.555 1.00 50.80 472 VAL X O 1
ATOM 3378 N N . ASP A 1 481 ? 20.739 38.267 20.470 1.00 48.82 473 ASP X N 1
ATOM 3379 C CA . ASP A 1 481 ? 22.175 37.977 20.568 1.00 48.66 473 ASP X CA 1
ATOM 3380 C C . ASP A 1 481 ? 22.703 38.208 22.004 1.00 49.18 473 ASP X C 1
ATOM 3381 O O . ASP A 1 481 ? 23.777 37.751 22.365 1.00 48.85 473 ASP X O 1
ATOM 3386 N N . GLU A 1 482 ? 21.903 38.871 22.828 1.00 49.56 474 GLU X N 1
ATOM 3387 C CA . GLU A 1 482 ? 22.195 38.976 24.261 1.00 49.45 474 GLU X CA 1
ATOM 3388 C C . GLU A 1 482 ? 21.908 37.718 25.104 1.00 48.75 474 GLU X C 1
ATOM 3389 O O . GLU A 1 482 ? 22.325 37.636 26.241 1.00 48.74 474 GLU X O 1
ATOM 3395 N N . PHE A 1 483 ? 21.179 36.745 24.599 1.00 49.37 475 PHE X N 1
ATOM 3396 C CA . PHE A 1 483 ? 20.966 35.543 25.433 1.00 49.26 475 PHE X CA 1
ATOM 3397 C C . PHE A 1 483 ? 21.209 34.234 24.702 1.00 49.41 475 PHE X C 1
ATOM 3398 O O . PHE A 1 483 ? 21.168 33.144 25.329 1.00 49.16 475 PHE X O 1
ATOM 3406 N N . LEU A 1 484 ? 21.431 34.287 23.393 1.00 49.57 476 LEU X N 1
ATOM 3407 C CA . LEU A 1 484 ? 21.715 33.034 22.673 1.00 50.16 476 LEU X CA 1
ATOM 3408 C C . LEU A 1 484 ? 22.881 33.114 21.708 1.00 49.75 476 LEU X C 1
ATOM 3409 O O . LEU A 1 484 ? 23.232 34.194 21.230 1.00 48.52 476 LEU X O 1
ATOM 3414 N N . SER A 1 485 ? 23.496 31.953 21.447 1.00 50.46 477 SER X N 1
ATOM 3415 C CA . SER A 1 485 ? 24.423 31.805 20.318 1.00 51.36 477 SER X CA 1
ATOM 3416 C C . SER A 1 485 ? 24.426 30.369 19.874 1.00 52.94 477 SER X C 1
ATOM 3417 O O . SER A 1 485 ? 24.133 29.446 20.657 1.00 54.29 477 SER X O 1
ATOM 3420 N N . PHE A 1 486 ? 24.775 30.163 18.621 1.00 53.71 478 PHE X N 1
ATOM 3421 C CA . PHE A 1 486 ? 25.004 28.818 18.109 1.00 54.36 478 PHE X CA 1
ATOM 3422 C C . PHE A 1 486 ? 26.484 28.674 17.817 1.00 54.36 478 PHE X C 1
ATOM 3423 O O . PHE A 1 486 ? 27.131 29.621 17.384 1.00 54.83 478 PHE X O 1
ATOM 3431 N N . VAL A 1 487 ? 27.023 27.495 18.064 1.00 54.16 479 VAL X N 1
ATOM 3432 C CA . VAL A 1 487 ? 28.405 27.222 17.736 1.00 54.54 479 VAL X CA 1
ATOM 3433 C C . VAL A 1 487 ? 28.418 25.841 17.111 1.00 55.09 479 VAL X C 1
ATOM 3434 O O . VAL A 1 487 ? 27.531 25.051 17.392 1.00 55.29 479 VAL X O 1
ATOM 3438 N N . PRO A 1 488 ? 29.416 25.549 16.263 1.00 55.89 480 PRO X N 1
ATOM 3439 C CA . PRO A 1 488 ? 29.500 24.200 15.738 1.00 56.70 480 PRO X CA 1
ATOM 3440 C C . PRO A 1 488 ? 30.010 23.179 16.770 1.00 57.68 480 PRO X C 1
ATOM 3441 O O . PRO A 1 488 ? 30.619 23.535 17.789 1.00 57.58 480 PRO X O 1
ATOM 3445 N N . ALA A 1 489 ? 29.717 21.919 16.487 1.00 58.82 481 ALA X N 1
ATOM 3446 C CA . ALA A 1 489 ? 30.105 20.795 17.314 1.00 59.92 481 ALA X CA 1
ATOM 3447 C C . ALA A 1 489 ? 30.305 19.581 16.403 1.00 60.93 481 ALA X C 1
ATOM 3448 O O . ALA A 1 489 ? 29.597 19.428 15.409 1.00 61.35 481 ALA X O 1
ATOM 3450 N N . PRO A 1 490 ? 31.262 18.714 16.731 1.00 62.07 482 PRO X N 1
ATOM 3451 C CA . PRO A 1 490 ? 31.523 17.565 15.856 1.00 63.08 482 PRO X CA 1
ATOM 3452 C C . PRO A 1 490 ? 30.470 16.443 15.906 1.00 63.98 482 PRO X C 1
ATOM 3453 O O . PRO A 1 490 ? 30.500 15.546 15.073 1.00 64.37 482 PRO X O 1
ATOM 3457 N N . ASP A 1 491 ? 29.559 16.483 16.871 1.00 64.97 483 ASP X N 1
ATOM 3458 C CA . ASP A 1 491 ? 28.661 15.367 17.096 1.00 65.29 483 ASP X CA 1
ATOM 3459 C C . ASP A 1 491 ? 27.185 15.789 17.093 1.00 65.72 483 ASP X C 1
ATOM 3460 O O . ASP A 1 491 ? 26.824 16.880 16.630 1.00 65.53 483 ASP X O 1
ATOM 3465 N N . ARG A 1 492 ? 26.361 14.924 17.671 1.00 65.99 484 ARG X N 1
ATOM 3466 C CA . ARG A 1 492 ? 24.931 14.787 17.370 1.00 66.26 484 ARG X CA 1
ATOM 3467 C C . ARG A 1 492 ? 24.362 15.567 16.196 1.00 64.67 484 ARG X C 1
ATOM 3468 O O . ARG A 1 492 ? 24.303 15.017 15.099 1.00 65.06 484 ARG X O 1
ATOM 3476 N N . LYS A 1 493 ? 23.927 16.812 16.399 1.00 63.29 485 LYS X N 1
ATOM 3477 C CA . LYS A 1 493 ? 23.273 17.562 15.318 1.00 61.09 485 LYS X CA 1
ATOM 3478 C C . LYS A 1 493 ? 24.207 18.538 14.588 1.00 60.13 485 LYS X C 1
ATOM 3479 O O . LYS A 1 493 ? 23.792 19.199 13.640 1.00 60.38 485 LYS X O 1
ATOM 3485 N N . GLY A 1 494 ? 25.456 18.647 15.029 1.00 58.56 486 GLY X N 1
ATOM 3486 C CA . GLY A 1 494 ? 26.435 19.529 14.390 1.00 57.35 486 GLY X CA 1
ATOM 3487 C C . GLY A 1 494 ? 26.578 20.931 14.973 1.00 56.57 486 GLY X C 1
ATOM 3488 O O . GLY A 1 494 ? 27.329 21.748 14.442 1.00 56.06 486 GLY X O 1
ATOM 3489 N N . PHE A 1 495 ? 25.847 21.223 16.049 1.00 55.65 487 PHE X N 1
ATOM 3490 C CA . PHE A 1 495 ? 25.942 22.508 16.720 1.00 54.62 487 PHE X CA 1
ATOM 3491 C C . PHE A 1 495 ? 25.632 22.342 18.179 1.00 54.20 487 PHE X C 1
ATOM 3492 O O . PHE A 1 495 ? 25.091 21.318 18.608 1.00 53.94 487 PHE X O 1
ATOM 3500 N N . ARG A 1 496 ? 25.967 23.368 18.947 1.00 53.69 488 ARG X N 1
ATOM 3501 C CA . ARG A 1 496 ? 25.310 23.554 20.235 1.00 53.49 488 ARG X CA 1
ATOM 3502 C C . ARG A 1 496 ? 24.573 24.884 20.238 1.00 52.74 488 ARG X C 1
ATOM 3503 O O . ARG A 1 496 ? 25.026 25.870 19.647 1.00 52.02 488 ARG X O 1
ATOM 3511 N N . LEU A 1 497 ? 23.404 24.879 20.867 1.00 52.60 489 LEU X N 1
ATOM 3512 C CA . LEU A 1 497 ? 22.761 26.118 21.287 1.00 52.18 489 LEU X CA 1
ATOM 3513 C C . LEU A 1 497 ? 23.393 26.476 22.634 1.00 51.77 489 LEU X C 1
ATOM 3514 O O . LEU A 1 497 ? 23.436 25.662 23.549 1.00 50.79 489 LEU X O 1
ATOM 3519 N N . LEU A 1 498 ? 23.944 27.683 22.693 1.00 52.05 490 LEU X N 1
ATOM 3520 C CA . LEU A 1 498 ? 24.423 28.316 23.908 1.00 52.50 490 LEU X CA 1
ATOM 3521 C C . LEU A 1 498 ? 23.359 29.283 24.409 1.00 52.28 490 LEU X C 1
ATOM 3522 O O . LEU A 1 498 ? 22.821 30.078 23.632 1.00 52.46 490 LEU X O 1
ATOM 3527 N N . LEU A 1 499 ? 23.063 29.223 25.702 1.00 52.12 491 LEU X N 1
ATOM 3528 C CA . LEU A 1 499 ? 22.181 30.191 26.305 1.00 51.85 491 LEU X CA 1
ATOM 3529 C C . LEU A 1 499 ? 22.792 30.748 27.548 1.00 52.17 491 LEU X C 1
ATOM 3530 O O . LEU A 1 499 ? 23.248 29.994 28.385 1.00 52.28 491 LEU X O 1
ATOM 3535 N N . ALA A 1 500 ? 22.795 32.072 27.671 1.00 52.47 492 ALA X N 1
ATOM 3536 C CA . ALA A 1 500 ? 23.086 32.722 28.959 1.00 52.69 492 ALA X CA 1
ATOM 3537 C C . ALA A 1 500 ? 22.315 32.048 30.117 1.00 52.75 492 ALA X C 1
ATOM 3538 O O . ALA A 1 500 ? 21.168 31.579 29.936 1.00 52.79 492 ALA X O 1
ATOM 3540 N N . SER A 1 501 ? 22.951 31.978 31.294 1.00 52.65 493 SER X N 1
ATOM 3541 C CA . SER A 1 501 ? 22.407 31.168 32.399 1.00 52.41 493 SER X CA 1
ATOM 3542 C C . SER A 1 501 ? 22.827 31.677 33.756 1.00 52.59 493 SER X C 1
ATOM 3543 O O . SER A 1 501 ? 23.946 31.376 34.204 1.00 53.50 493 SER X O 1
ATOM 3546 N N . PRO A 1 502 ? 21.968 32.477 34.402 1.00 52.27 494 PRO X N 1
ATOM 3547 C CA . PRO A 1 502 ? 22.255 32.862 35.758 1.00 52.67 494 PRO X CA 1
ATOM 3548 C C . PRO A 1 502 ? 22.410 31.668 36.693 1.00 52.81 494 PRO X C 1
ATOM 3549 O O . PRO A 1 502 ? 23.295 31.672 37.527 1.00 51.83 494 PRO X O 1
ATOM 3553 N N . ARG A 1 503 ? 21.568 30.653 36.520 1.00 53.75 495 ARG X N 1
ATOM 3554 C CA . ARG A 1 503 ? 21.652 29.419 37.293 1.00 54.78 495 ARG X CA 1
ATOM 3555 C C . ARG A 1 503 ? 23.069 28.898 37.346 1.00 54.55 495 ARG X C 1
ATOM 3556 O O . ARG A 1 503 ? 23.564 28.515 38.404 1.00 54.52 495 ARG X O 1
ATOM 3564 N N . SER A 1 504 ? 23.702 28.858 36.181 1.00 54.33 496 SER X N 1
ATOM 3565 C CA . SER A 1 504 ? 25.024 28.250 36.053 1.00 54.42 496 SER X CA 1
ATOM 3566 C C . SER A 1 504 ? 26.105 29.053 36.805 1.00 54.13 496 SER X C 1
ATOM 3567 O O . SER A 1 504 ? 27.007 28.483 37.392 1.00 53.85 496 SER X O 1
ATOM 3570 N N . CYS A 1 505 ? 25.981 30.375 36.783 1.00 54.21 497 CYS X N 1
ATOM 3571 C CA . CYS A 1 505 ? 26.912 31.257 37.453 1.00 54.22 497 CYS X CA 1
ATOM 3572 C C . CYS A 1 505 ? 26.718 31.220 38.959 1.00 54.41 497 CYS X C 1
ATOM 3573 O O . CYS A 1 505 ? 27.688 31.257 39.699 1.00 54.70 497 CYS X O 1
ATOM 3576 N N . TYR A 1 506 ? 25.470 31.137 39.419 1.00 54.52 498 TYR X N 1
ATOM 3577 C CA . TYR A 1 506 ? 25.211 30.940 40.839 1.00 54.25 498 TYR X CA 1
ATOM 3578 C C . TYR A 1 506 ? 25.798 29.613 41.333 1.00 54.32 498 TYR X C 1
ATOM 3579 O O . TYR A 1 506 ? 26.382 29.550 42.416 1.00 54.60 498 TYR X O 1
ATOM 3588 N N . LYS A 1 507 ? 25.657 28.562 40.539 1.00 53.96 499 LYS X N 1
ATOM 3589 C CA . LYS A 1 507 ? 26.236 27.256 40.865 1.00 53.76 499 LYS X CA 1
ATOM 3590 C C . LYS A 1 507 ? 27.766 27.302 40.987 1.00 53.72 499 LYS X C 1
ATOM 3591 O O . LYS A 1 507 ? 28.331 26.785 41.968 1.00 53.79 499 LYS X O 1
ATOM 3597 N N . LEU A 1 508 ? 28.419 27.903 39.989 1.00 53.52 500 LEU X N 1
ATOM 3598 C CA . LEU A 1 508 ? 29.887 28.091 39.953 1.00 53.63 500 LEU X CA 1
ATOM 3599 C C . LEU A 1 508 ? 30.388 28.853 41.159 1.00 53.55 500 LEU X C 1
ATOM 3600 O O . LEU A 1 508 ? 31.371 28.478 41.796 1.00 53.97 500 LEU X O 1
ATOM 3605 N N . PHE A 1 509 ? 29.732 29.965 41.444 1.00 53.78 501 PHE X N 1
ATOM 3606 C CA . PHE A 1 509 ? 30.121 30.817 42.565 1.00 54.14 501 PHE X CA 1
ATOM 3607 C C . PHE A 1 509 ? 29.886 30.122 43.908 1.00 54.76 501 PHE X C 1
ATOM 3608 O O . PHE A 1 509 ? 30.751 30.138 44.780 1.00 55.59 501 PHE X O 1
ATOM 3616 N N . GLN A 1 510 ? 28.750 29.464 44.061 1.00 55.27 502 GLN X N 1
ATOM 3617 C CA . GLN A 1 510 ? 28.524 28.659 45.237 1.00 56.23 502 GLN X CA 1
ATOM 3618 C C . GLN A 1 510 ? 29.606 27.614 45.422 1.00 56.44 502 GLN X C 1
ATOM 3619 O O . GLN A 1 510 ? 30.097 27.435 46.531 1.00 56.91 502 GLN X O 1
ATOM 3625 N N . GLU A 1 511 ? 29.970 26.921 44.350 1.00 56.88 503 GLU X N 1
ATOM 3626 C CA . GLU A 1 511 ? 30.964 25.858 44.442 1.00 57.55 503 GLU X CA 1
ATOM 3627 C C . GLU A 1 511 ? 32.299 26.422 44.868 1.00 58.28 503 GLU X C 1
ATOM 3628 O O . GLU A 1 511 ? 32.933 25.889 45.768 1.00 58.94 503 GLU X O 1
ATOM 3634 N N . GLN A 1 512 ? 32.727 27.495 44.212 1.00 59.17 504 GLN X N 1
ATOM 3635 C CA . GLN A 1 512 ? 33.902 28.274 44.652 1.00 59.56 504 GLN X CA 1
ATOM 3636 C C . GLN A 1 512 ? 33.865 28.641 46.152 1.00 59.32 504 GLN X C 1
ATOM 3637 O O . GLN A 1 512 ? 34.840 28.427 46.859 1.00 59.94 504 GLN X O 1
ATOM 3643 N N . GLN A 1 513 ? 32.742 29.172 46.634 1.00 59.06 505 GLN X N 1
ATOM 3644 C CA . GLN A 1 513 ? 32.606 29.525 48.056 1.00 58.61 505 GLN X CA 1
ATOM 3645 C C . GLN A 1 513 ? 32.632 28.289 48.951 1.00 58.01 505 GLN X C 1
ATOM 3646 O O . GLN A 1 513 ? 33.209 28.331 50.018 1.00 57.64 505 GLN X O 1
ATOM 3652 N N . ASN A 1 514 ? 32.017 27.197 48.507 1.00 57.61 506 ASN X N 1
ATOM 3653 C CA . ASN A 1 514 ? 32.071 25.929 49.249 1.00 57.46 506 ASN X CA 1
ATOM 3654 C C . ASN A 1 514 ? 33.495 25.423 49.446 1.00 57.49 506 ASN X C 1
ATOM 3655 O O . ASN A 1 514 ? 33.783 24.721 50.426 1.00 56.79 506 ASN X O 1
ATOM 3660 N N . GLU A 1 515 ? 34.368 25.791 48.508 1.00 57.89 507 GLU X N 1
ATOM 3661 C CA . GLU A 1 515 ? 35.778 25.380 48.516 1.00 58.44 507 GLU X CA 1
ATOM 3662 C C . GLU A 1 515 ? 36.734 26.493 48.987 1.00 57.56 507 GLU X C 1
ATOM 3663 O O . GLU A 1 515 ? 37.945 26.400 48.814 1.00 57.41 507 GLU X O 1
ATOM 3669 N N . GLY A 1 516 ? 36.176 27.548 49.575 1.00 56.80 508 GLY X N 1
ATOM 3670 C CA . GLY A 1 516 ? 36.944 28.479 50.404 1.00 56.16 508 GLY X CA 1
ATOM 3671 C C . GLY A 1 516 ? 37.260 29.825 49.792 1.00 55.79 508 GLY X C 1
ATOM 3672 O O . GLY A 1 516 ? 38.060 30.595 50.360 1.00 54.94 508 GLY X O 1
ATOM 3673 N N . HIS A 1 517 ? 36.626 30.124 48.654 1.00 54.89 509 HIS X N 1
ATOM 3674 C CA . HIS A 1 517 ? 37.040 31.254 47.837 1.00 54.72 509 HIS X CA 1
ATOM 3675 C C . HIS A 1 517 ? 36.030 32.402 47.853 1.00 55.11 509 HIS X C 1
ATOM 3676 O O . HIS A 1 517 ? 36.009 33.231 46.938 1.00 55.27 509 HIS X O 1
ATOM 3683 N N . GLY A 1 518 ? 35.211 32.483 48.901 1.00 55.58 510 GLY X N 1
ATOM 3684 C CA . GLY A 1 518 ? 34.148 33.491 48.961 1.00 55.62 510 GLY X CA 1
ATOM 3685 C C . GLY A 1 518 ? 34.660 34.916 49.026 1.00 55.91 510 GLY X C 1
ATOM 3686 O O . GLY A 1 518 ? 33.899 35.871 48.908 1.00 55.44 510 GLY X O 1
ATOM 3687 N N . GLU A 1 519 ? 35.962 35.048 49.241 1.00 56.64 511 GLU X N 1
ATOM 3688 C CA . GLU A 1 519 ? 36.629 36.341 49.308 1.00 57.25 511 GLU X CA 1
ATOM 3689 C C . GLU A 1 519 ? 37.105 36.766 47.906 1.00 57.31 511 GLU X C 1
ATOM 3690 O O . GLU A 1 519 ? 37.461 37.917 47.686 1.00 57.46 511 GLU X O 1
ATOM 3696 N N . ALA A 1 520 ? 37.068 35.840 46.956 1.00 57.72 512 ALA X N 1
ATOM 3697 C CA . ALA A 1 520 ? 37.492 36.117 45.589 1.00 58.29 512 ALA X CA 1
ATOM 3698 C C . ALA A 1 520 ? 36.636 37.202 44.897 1.00 58.67 512 ALA X C 1
ATOM 3699 O O . ALA A 1 520 ? 35.406 37.214 45.005 1.00 58.15 512 ALA X O 1
ATOM 3701 N N . LEU A 1 521 ? 37.328 38.085 44.173 1.00 59.23 513 LEU X N 1
ATOM 3702 C CA . LEU A 1 521 ? 36.801 39.361 43.717 1.00 59.71 513 LEU X CA 1
ATOM 3703 C C . LEU A 1 521 ? 36.390 39.324 42.268 1.00 61.27 513 LEU X C 1
ATOM 3704 O O . LEU A 1 521 ? 37.182 38.990 41.384 1.00 60.60 513 LEU X O 1
ATOM 3709 N N . LEU A 1 522 ? 35.134 39.682 42.026 1.00 63.45 514 LEU X N 1
ATOM 3710 C CA . LEU A 1 522 ? 34.654 39.862 40.668 1.00 65.34 514 LEU X CA 1
ATOM 3711 C C . LEU A 1 522 ? 35.182 41.243 40.300 1.00 66.25 514 LEU X C 1
ATOM 3712 O O . LEU A 1 522 ? 35.254 42.122 41.164 1.00 66.86 514 LEU X O 1
ATOM 3717 N N . PHE A 1 523 ? 35.596 41.408 39.049 1.00 67.54 515 PHE X N 1
ATOM 3718 C CA . PHE A 1 523 ? 36.125 42.679 38.542 1.00 68.81 515 PHE X CA 1
ATOM 3719 C C . PHE A 1 523 ? 37.549 42.960 39.011 1.00 70.56 515 PHE X C 1
ATOM 3720 O O . PHE A 1 523 ? 37.916 44.118 39.205 1.00 70.89 515 PHE X O 1
ATOM 3728 N N . GLU A 1 524 ? 38.346 41.901 39.175 1.00 72.70 516 GLU X N 1
ATOM 3729 C CA . GLU A 1 524 ? 39.797 42.032 39.326 1.00 74.44 516 GLU X CA 1
ATOM 3730 C C . GLU A 1 524 ? 40.392 42.248 37.933 1.00 75.59 516 GLU X C 1
ATOM 3731 O O . GLU A 1 524 ? 39.964 41.617 36.961 1.00 75.62 516 GLU X O 1
ATOM 3737 N N . GLY A 1 525 ? 41.363 43.151 37.846 1.00 76.87 517 GLY X N 1
ATOM 3738 C CA . GLY A 1 525 ? 41.918 43.588 36.569 1.00 78.06 517 GLY X CA 1
ATOM 3739 C C . GLY A 1 525 ? 41.495 44.987 36.130 1.00 79.15 517 GLY X C 1
ATOM 3740 O O . GLY A 1 525 ? 42.152 45.572 35.268 1.00 79.40 517 GLY X O 1
ATOM 3741 N N . ILE A 1 526 ? 40.431 45.545 36.727 1.00 80.35 518 ILE X N 1
ATOM 3742 C CA . ILE A 1 526 ? 39.815 46.795 36.211 1.00 81.25 518 ILE X CA 1
ATOM 3743 C C . ILE A 1 526 ? 40.281 48.125 36.850 1.00 81.96 518 ILE X C 1
ATOM 3744 O O . ILE A 1 526 ? 40.285 48.274 38.083 1.00 81.69 518 ILE X O 1
ATOM 3749 N N . LYS A 1 527 ? 40.625 49.079 35.964 1.00 82.75 519 LYS X N 1
ATOM 3750 C CA . LYS A 1 527 ? 40.915 50.489 36.297 1.00 83.14 519 LYS X CA 1
ATOM 3751 C C . LYS A 1 527 ? 39.920 51.094 37.290 1.00 83.28 519 LYS X C 1
ATOM 3752 O O . LYS A 1 527 ? 40.258 51.305 38.466 1.00 83.12 519 LYS X O 1
ATOM 3758 N N . LYS A 1 528 ? 38.705 51.356 36.797 1.00 83.48 520 LYS X N 1
ATOM 3759 C CA . LYS A 1 528 ? 37.650 52.027 37.558 1.00 83.64 520 LYS X CA 1
ATOM 3760 C C . LYS A 1 528 ? 36.428 51.129 37.750 1.00 83.48 520 LYS X C 1
ATOM 3761 O O . LYS A 1 528 ? 35.456 51.194 36.971 1.00 83.15 520 LYS X O 1
ATOM 3767 N N . LYS A 1 529 ? 36.458 50.310 38.797 1.00 82.99 521 LYS X N 1
ATOM 3768 C CA . LYS A 1 529 ? 35.305 49.460 39.097 1.00 82.51 521 LYS X CA 1
ATOM 3769 C C . LYS A 1 529 ? 35.299 49.087 40.569 1.00 81.89 521 LYS X C 1
ATOM 3770 O O . LYS A 1 529 ? 36.363 48.883 41.167 1.00 81.85 521 LYS X O 1
ATOM 3776 N N . LYS A 1 530 ? 34.093 49.006 41.139 1.00 80.80 522 LYS X N 1
ATOM 3777 C CA . LYS A 1 530 ? 33.901 48.504 42.501 1.00 79.79 522 LYS X CA 1
ATOM 3778 C C . LYS A 1 530 ? 34.070 46.975 42.484 1.00 78.17 522 LYS X C 1
ATOM 3779 O O . LYS A 1 530 ? 33.187 46.257 41.972 1.00 78.15 522 LYS X O 1
ATOM 3785 N N . GLN A 1 531 ? 35.208 46.487 42.999 1.00 75.74 523 GLN X N 1
ATOM 3786 C CA . GLN A 1 531 ? 35.405 45.042 43.199 1.00 74.00 523 GLN X CA 1
ATOM 3787 C C . GLN A 1 531 ? 34.295 44.487 44.072 1.00 72.02 523 GLN X C 1
ATOM 3788 O O . GLN A 1 531 ? 33.807 45.179 44.975 1.00 71.86 523 GLN X O 1
ATOM 3794 N N . GLN A 1 532 ? 33.904 43.242 43.805 1.00 69.39 524 GLN X N 1
ATOM 3795 C CA . GLN A 1 532 ? 32.801 42.617 44.527 1.00 67.27 524 GLN X CA 1
ATOM 3796 C C . GLN A 1 532 ? 33.144 41.181 44.820 1.00 65.06 524 GLN X C 1
ATOM 3797 O O . GLN A 1 532 ? 33.611 40.473 43.940 1.00 64.04 524 GLN X O 1
ATOM 3803 N N . LYS A 1 533 ? 32.931 40.771 46.071 1.00 63.16 525 LYS X N 1
ATOM 3804 C CA . LYS A 1 533 ? 33.327 39.440 46.547 1.00 61.29 525 LYS X CA 1
ATOM 3805 C C . LYS A 1 533 ? 32.218 38.435 46.293 1.00 60.10 525 LYS X C 1
ATOM 3806 O O . LYS A 1 533 ? 31.031 38.737 46.473 1.00 59.01 525 LYS X O 1
ATOM 3812 N N . ILE A 1 534 ? 32.622 37.228 45.913 1.00 59.08 526 ILE X N 1
ATOM 3813 C CA . ILE A 1 534 ? 31.695 36.131 45.662 1.00 58.77 526 ILE X CA 1
ATOM 3814 C C . ILE A 1 534 ? 30.648 36.049 46.764 1.00 58.53 526 ILE X C 1
ATOM 3815 O O . ILE A 1 534 ? 29.465 35.899 46.479 1.00 58.57 526 ILE X O 1
ATOM 3820 N N . LYS A 1 535 ? 31.083 36.172 48.016 1.00 58.26 527 LYS X N 1
ATOM 3821 C CA . LYS A 1 535 ? 30.185 36.024 49.143 1.00 58.27 527 LYS X CA 1
ATOM 3822 C C . LYS A 1 535 ? 29.072 37.076 49.178 1.00 57.71 527 LYS X C 1
ATOM 3823 O O . LYS A 1 535 ? 27.951 36.765 49.579 1.00 56.53 527 LYS X O 1
ATOM 3829 N N . ASN A 1 536 ? 29.386 38.312 48.787 1.00 57.72 528 ASN X N 1
ATOM 3830 C CA . ASN A 1 536 ? 28.397 39.407 48.855 1.00 57.88 528 ASN X CA 1
ATOM 3831 C C . ASN A 1 536 ? 27.466 39.373 47.638 1.00 57.88 528 ASN X C 1
ATOM 3832 O O . ASN A 1 536 ? 26.338 39.855 47.711 1.00 58.08 528 ASN X O 1
ATOM 3837 N N . ILE A 1 537 ? 27.975 38.851 46.523 1.00 57.77 529 ILE X N 1
ATOM 3838 C CA . ILE A 1 537 ? 27.184 38.585 45.318 1.00 58.26 529 ILE X CA 1
ATOM 3839 C C . ILE A 1 537 ? 26.154 37.511 45.654 1.00 58.14 529 ILE X C 1
ATOM 3840 O O . ILE A 1 537 ? 24.975 37.703 45.425 1.00 58.16 529 ILE X O 1
ATOM 3845 N N . LEU A 1 538 ? 26.594 36.386 46.207 1.00 57.95 530 LEU X N 1
ATOM 3846 C CA . LEU A 1 538 ? 25.651 35.363 46.674 1.00 57.61 530 LEU X CA 1
ATOM 3847 C C . LEU A 1 538 ? 24.659 35.892 47.735 1.00 57.67 530 LEU X C 1
ATOM 3848 O O . LEU A 1 538 ? 23.468 35.673 47.639 1.00 58.10 530 LEU X O 1
ATOM 3853 N N . SER A 1 539 ? 25.140 36.607 48.738 1.00 57.62 531 SER X N 1
ATOM 3854 C CA . SER A 1 539 ? 24.252 37.106 49.789 1.00 57.60 531 SER X CA 1
ATOM 3855 C C . SER A 1 539 ? 23.263 38.181 49.296 1.00 57.72 531 SER X C 1
ATOM 3856 O O . SER A 1 539 ? 22.323 38.522 49.999 1.00 57.94 531 SER X O 1
ATOM 3859 N N . ASN A 1 540 ? 23.469 38.712 48.095 1.00 58.13 532 ASN X N 1
ATOM 3860 C CA . ASN A 1 540 ? 22.624 39.785 47.595 1.00 58.48 532 ASN X CA 1
ATOM 3861 C C . ASN A 1 540 ? 21.272 39.237 47.183 1.00 58.81 532 ASN X C 1
ATOM 3862 O O . ASN A 1 540 ? 21.187 38.475 46.223 1.00 59.40 532 ASN X O 1
ATOM 3867 N N . LYS A 1 541 ? 20.220 39.599 47.921 1.00 58.98 533 LYS X N 1
ATOM 3868 C CA . LYS A 1 541 ? 18.904 38.984 47.714 1.00 59.36 533 LYS X CA 1
ATOM 3869 C C . LYS A 1 541 ? 18.175 39.596 46.525 1.00 58.82 533 LYS X C 1
ATOM 3870 O O . LYS A 1 541 ? 17.441 38.905 45.854 1.00 58.12 533 LYS X O 1
ATOM 3876 N N . THR A 1 542 ? 18.392 40.889 46.293 1.00 58.47 534 THR X N 1
ATOM 3877 C CA . THR A 1 542 ? 17.803 41.617 45.185 1.00 58.53 534 THR X CA 1
ATOM 3878 C C . THR A 1 542 ? 18.420 41.209 43.870 1.00 58.63 534 THR X C 1
ATOM 3879 O O . THR A 1 542 ? 17.727 41.018 42.872 1.00 59.19 534 THR X O 1
ATOM 3883 N N . LEU A 1 543 ? 19.732 41.070 43.866 1.00 58.70 535 LEU X N 1
ATOM 3884 C CA . LEU A 1 543 ? 20.430 40.569 42.690 1.00 58.17 535 LEU X CA 1
ATOM 3885 C C . LEU A 1 543 ? 19.885 39.196 42.343 1.00 57.82 535 LEU X C 1
ATOM 3886 O O . LEU A 1 543 ? 19.606 38.912 41.170 1.00 57.25 535 LEU X O 1
ATOM 3891 N N . ARG A 1 544 ? 19.700 38.351 43.353 1.00 57.81 536 ARG X N 1
ATOM 3892 C CA . ARG A 1 544 ? 19.174 37.001 43.100 1.00 58.43 536 ARG X CA 1
ATOM 3893 C C . ARG A 1 544 ? 17.729 37.044 42.552 1.00 58.20 536 ARG X C 1
ATOM 3894 O O . ARG A 1 544 ? 17.345 36.204 41.739 1.00 57.50 536 ARG X O 1
ATOM 3902 N N . GLU A 1 545 ? 16.953 38.032 42.992 1.00 58.47 537 GLU X N 1
ATOM 3903 C CA . GLU A 1 545 ? 15.586 38.224 42.528 1.00 59.28 537 GLU X CA 1
ATOM 3904 C C . GLU A 1 545 ? 15.555 38.592 41.042 1.00 57.94 537 GLU X C 1
ATOM 3905 O O . GLU A 1 545 ? 14.847 37.977 40.246 1.00 58.00 537 GLU X O 1
ATOM 3911 N N . HIS A 1 546 ? 16.325 39.611 40.695 1.00 57.22 538 HIS X N 1
ATOM 3912 C CA . HIS A 1 546 ? 16.536 40.020 39.313 1.00 56.34 538 HIS X CA 1
ATOM 3913 C C . HIS A 1 546 ? 16.945 38.871 38.411 1.00 55.67 538 HIS X C 1
ATOM 3914 O O . HIS A 1 546 ? 16.359 38.655 37.371 1.00 56.12 538 HIS X O 1
ATOM 3921 N N . ASN A 1 547 ? 17.954 38.129 38.817 1.00 54.67 539 ASN X N 1
ATOM 3922 C CA . ASN A 1 547 ? 18.423 37.003 38.020 1.00 54.34 539 ASN X CA 1
ATOM 3923 C C . ASN A 1 547 ? 17.466 35.821 37.996 1.00 54.49 539 ASN X C 1
ATOM 3924 O O . ASN A 1 547 ? 17.537 35.004 37.077 1.00 55.15 539 ASN X O 1
ATOM 3929 N N . SER A 1 548 ? 16.581 35.706 38.981 1.00 53.45 540 SER X N 1
ATOM 3930 C CA . SER A 1 548 ? 15.530 34.709 38.879 1.00 53.48 540 SER X CA 1
ATOM 3931 C C . SER A 1 548 ? 14.509 35.124 37.834 1.00 52.50 540 SER X C 1
ATOM 3932 O O . SER A 1 548 ? 14.015 34.300 37.096 1.00 52.07 540 SER X O 1
ATOM 3935 N N . PHE A 1 549 ? 14.203 36.413 37.766 1.00 52.05 541 PHE X N 1
ATOM 3936 C CA . PHE A 1 549 ? 13.288 36.896 36.747 1.00 51.88 541 PHE X CA 1
ATOM 3937 C C . PHE A 1 549 ? 13.876 36.694 35.356 1.00 51.50 541 PHE X C 1
ATOM 3938 O O . PHE A 1 549 ? 13.193 36.253 34.458 1.00 51.01 541 PHE X O 1
ATOM 3946 N N . VAL A 1 550 ? 15.158 37.014 35.201 1.00 51.75 542 VAL X N 1
ATOM 3947 C CA . VAL A 1 550 ? 15.841 36.859 33.920 1.00 51.76 542 VAL X CA 1
ATOM 3948 C C . VAL A 1 550 ? 15.887 35.406 33.527 1.00 52.47 542 VAL X C 1
ATOM 3949 O O . VAL A 1 550 ? 15.519 35.063 32.399 1.00 52.56 542 VAL X O 1
ATOM 3953 N N . GLU A 1 551 ? 16.312 34.550 34.456 1.00 52.92 543 GLU X N 1
ATOM 3954 C CA . GLU A 1 551 ? 16.268 33.087 34.251 1.00 54.38 543 GLU X CA 1
ATOM 3955 C C . GLU A 1 551 ? 14.931 32.613 33.676 1.00 53.89 543 GLU X C 1
ATOM 3956 O O . GLU A 1 551 ? 14.881 31.801 32.774 1.00 53.82 543 GLU X O 1
ATOM 3962 N N . ARG A 1 552 ? 13.853 33.152 34.208 1.00 54.44 544 ARG X N 1
ATOM 3963 C CA . ARG A 1 552 ? 12.522 32.807 33.792 1.00 54.44 544 ARG X CA 1
ATOM 3964 C C . ARG A 1 552 ? 12.268 33.274 32.350 1.00 53.54 544 ARG X C 1
ATOM 3965 O O . ARG A 1 552 ? 11.659 32.560 31.554 1.00 52.89 544 ARG X O 1
ATOM 3973 N N . CYS A 1 553 ? 12.742 34.470 32.003 1.00 53.10 545 CYS X N 1
ATOM 3974 C CA . CYS A 1 553 ? 12.665 34.945 30.603 1.00 51.85 545 CYS X CA 1
ATOM 3975 C C . CYS A 1 553 ? 13.507 34.051 29.697 1.00 50.86 545 CYS X C 1
ATOM 3976 O O . CYS A 1 553 ? 13.092 33.655 28.612 1.00 50.71 545 CYS X O 1
ATOM 3979 N N . ILE A 1 554 ? 14.691 33.693 30.150 1.00 50.04 546 ILE X N 1
ATOM 3980 C CA . ILE A 1 554 ? 15.530 32.890 29.300 1.00 49.81 546 ILE X CA 1
ATOM 3981 C C . ILE A 1 554 ? 14.917 31.511 29.117 1.00 49.29 546 ILE X C 1
ATOM 3982 O O . ILE A 1 554 ? 14.859 31.032 27.987 1.00 48.71 546 ILE X O 1
ATOM 3987 N N . ASP A 1 555 ? 14.439 30.899 30.204 1.00 48.82 547 ASP X N 1
ATOM 3988 C CA . ASP A 1 555 ? 13.748 29.574 30.127 1.00 48.80 547 ASP X CA 1
ATOM 3989 C C . ASP A 1 555 ? 12.529 29.526 29.228 1.00 48.25 547 ASP X C 1
ATOM 3990 O O . ASP A 1 555 ? 12.252 28.491 28.644 1.00 47.58 547 ASP X O 1
ATOM 3995 N N . TRP A 1 556 ? 11.774 30.620 29.165 1.00 48.27 548 TRP X N 1
ATOM 3996 C CA . TRP A 1 556 ? 10.630 30.707 28.260 1.00 48.40 548 TRP X CA 1
ATOM 3997 C C . TRP A 1 556 ? 11.131 30.480 26.828 1.00 49.04 548 TRP X C 1
ATOM 3998 O O . TRP A 1 556 ? 10.608 29.655 26.128 1.00 50.43 548 TRP X O 1
ATOM 4009 N N . ASN A 1 557 ? 12.183 31.187 26.413 1.00 50.08 549 ASN X N 1
ATOM 4010 C CA . ASN A 1 557 ? 12.812 30.973 25.102 1.00 49.97 549 ASN X CA 1
ATOM 4011 C C . ASN A 1 557 ? 13.466 29.574 24.948 1.00 50.34 549 ASN X C 1
ATOM 4012 O O . ASN A 1 557 ? 13.431 29.006 23.878 1.00 49.65 549 ASN X O 1
ATOM 4017 N N . ARG A 1 558 ? 14.090 29.033 26.001 1.00 50.43 550 ARG X N 1
ATOM 4018 C CA . ARG A 1 558 ? 14.613 27.674 25.951 1.00 50.60 550 ARG X CA 1
ATOM 4019 C C . ARG A 1 558 ? 13.562 26.743 25.377 1.00 51.01 550 ARG X C 1
ATOM 4020 O O . ARG A 1 558 ? 13.826 25.969 24.477 1.00 51.42 550 ARG X O 1
ATOM 4028 N N . GLU A 1 559 ? 12.363 26.814 25.928 1.00 51.99 551 GLU X N 1
ATOM 4029 C CA . GLU A 1 559 ? 11.313 25.834 25.627 1.00 52.78 551 GLU X CA 1
ATOM 4030 C C . GLU A 1 559 ? 10.716 26.104 24.264 1.00 52.53 551 GLU X C 1
ATOM 4031 O O . GLU A 1 559 ? 10.326 25.204 23.525 1.00 52.82 551 GLU X O 1
ATOM 4037 N N . LEU A 1 560 ? 10.654 27.382 23.968 1.00 52.29 552 LEU X N 1
ATOM 4038 C CA . LEU A 1 560 ? 10.261 27.882 22.680 1.00 52.62 552 LEU X CA 1
ATOM 4039 C C . LEU A 1 560 ? 11.173 27.435 21.537 1.00 52.01 552 LEU X C 1
ATOM 4040 O O . LEU A 1 560 ? 10.699 27.045 20.470 1.00 53.08 552 LEU X O 1
ATOM 4045 N N . LEU A 1 561 ? 12.477 27.497 21.751 1.00 50.90 553 LEU X N 1
ATOM 4046 C CA . LEU A 1 561 ? 13.452 26.990 20.794 1.00 50.79 553 LEU X CA 1
ATOM 4047 C C . LEU A 1 561 ? 13.408 25.478 20.755 1.00 50.91 553 LEU X C 1
ATOM 4048 O O . LEU A 1 561 ? 13.508 24.902 19.694 1.00 49.89 553 LEU X O 1
ATOM 4053 N N . LYS A 1 562 ? 13.270 24.832 21.910 1.00 51.39 554 LYS X N 1
ATOM 4054 C CA . LYS A 1 562 ? 13.031 23.377 21.921 1.00 52.58 554 LYS X CA 1
ATOM 4055 C C . LYS A 1 562 ? 11.870 23.006 20.994 1.00 53.31 554 LYS X C 1
ATOM 4056 O O . LYS A 1 562 ? 12.048 22.221 20.053 1.00 53.05 554 LYS X O 1
ATOM 4062 N N . ARG A 1 563 ? 10.721 23.646 21.175 1.00 54.41 555 ARG X N 1
ATOM 4063 C CA . ARG A 1 563 ? 9.569 23.299 20.359 1.00 55.87 555 ARG X CA 1
ATOM 4064 C C . ARG A 1 563 ? 9.808 23.626 18.877 1.00 54.84 555 ARG X C 1
ATOM 4065 O O . ARG A 1 563 ? 9.728 22.756 18.007 1.00 55.70 555 ARG X O 1
ATOM 4073 N N . GLU A 1 564 ? 10.146 24.868 18.601 1.00 53.15 556 GLU X N 1
ATOM 4074 C CA . GLU A 1 564 ? 10.259 25.354 17.225 1.00 52.21 556 GLU X CA 1
ATOM 4075 C C . GLU A 1 564 ? 11.513 24.942 16.420 1.00 52.18 556 GLU X C 1
ATOM 4076 O O . GLU A 1 564 ? 11.545 25.199 15.216 1.00 51.93 556 GLU X O 1
ATOM 4082 N N . LEU A 1 565 ? 12.522 24.335 17.067 1.00 52.00 557 LEU X N 1
ATOM 4083 C CA . LEU A 1 565 ? 13.738 23.798 16.408 1.00 51.50 557 LEU X CA 1
ATOM 4084 C C . LEU A 1 565 ? 13.942 22.271 16.657 1.00 51.97 557 LEU X C 1
ATOM 4085 O O . LEU A 1 565 ? 14.862 21.652 16.080 1.00 50.96 557 LEU X O 1
ATOM 4090 N N . GLY A 1 566 ? 13.101 21.671 17.506 1.00 51.78 558 GLY X N 1
ATOM 4091 C CA . GLY A 1 566 ? 13.217 20.228 17.837 1.00 52.37 558 GLY X CA 1
ATOM 4092 C C . GLY A 1 566 ? 14.492 19.870 18.592 1.00 52.40 558 GLY X C 1
ATOM 4093 O O . GLY A 1 566 ? 15.154 18.873 18.295 1.00 53.00 558 GLY X O 1
ATOM 4094 N N . LEU A 1 567 ? 14.834 20.716 19.555 1.00 52.51 559 LEU X N 1
ATOM 4095 C CA . LEU A 1 567 ? 16.043 20.592 20.322 1.00 51.98 559 LEU X CA 1
ATOM 4096 C C . LEU A 1 567 ? 15.712 19.778 21.526 1.00 52.11 559 LEU X C 1
ATOM 4097 O O . LEU A 1 567 ? 14.589 19.811 22.032 1.00 51.98 559 LEU X O 1
ATOM 4102 N N . ALA A 1 568 ? 16.710 19.026 21.960 1.00 52.43 560 ALA X N 1
ATOM 4103 C CA . ALA A 1 568 ? 16.697 18.307 23.226 1.00 52.00 560 ALA X CA 1
ATOM 4104 C C . ALA A 1 568 ? 17.675 19.010 24.160 1.00 51.49 560 ALA X C 1
ATOM 4105 O O . ALA A 1 568 ? 18.467 19.865 23.736 1.00 51.80 560 ALA X O 1
ATOM 4107 N N . GLU A 1 569 ? 17.616 18.684 25.439 1.00 51.16 561 GLU X N 1
ATOM 4108 C CA . GLU A 1 569 ? 18.510 19.318 26.397 1.00 51.09 561 GLU X CA 1
ATOM 4109 C C . GLU A 1 569 ? 19.944 19.131 25.967 1.00 51.31 561 GLU X C 1
ATOM 4110 O O . GLU A 1 569 ? 20.790 20.002 26.177 1.00 51.50 561 GLU X O 1
ATOM 4116 N N . SER A 1 570 ? 20.202 17.986 25.345 1.00 51.89 562 SER X N 1
ATOM 4117 C CA . SER A 1 570 ? 21.537 17.596 24.905 1.00 51.85 562 SER X CA 1
ATOM 4118 C C . SER A 1 570 ? 22.035 18.413 23.720 1.00 51.42 562 SER X C 1
ATOM 4119 O O . SER A 1 570 ? 23.172 18.233 23.286 1.00 51.45 562 SER X O 1
ATOM 4122 N N . ASP A 1 571 ? 21.193 19.291 23.177 1.00 51.43 563 ASP X N 1
ATOM 4123 C CA . ASP A 1 571 ? 21.655 20.253 22.194 1.00 51.11 563 ASP X CA 1
ATOM 4124 C C . ASP A 1 571 ? 22.062 21.567 22.813 1.00 51.32 563 ASP X C 1
ATOM 4125 O O . ASP A 1 571 ? 22.509 22.473 22.108 1.00 51.26 563 ASP X O 1
ATOM 4130 N N . ILE A 1 572 ? 21.922 21.684 24.126 1.00 51.51 564 ILE X N 1
ATOM 4131 C CA . ILE A 1 572 ? 22.034 22.981 24.749 1.00 51.68 564 ILE X CA 1
ATOM 4132 C C . ILE A 1 572 ? 23.095 23.038 25.847 1.00 52.17 564 ILE X C 1
ATOM 4133 O O . ILE A 1 572 ? 23.157 22.176 26.713 1.00 51.99 564 ILE X O 1
ATOM 4138 N N . ILE A 1 573 ? 23.891 24.107 25.816 1.00 53.31 565 ILE X N 1
ATOM 4139 C CA . ILE A 1 573 ? 24.900 24.398 26.830 1.00 53.47 565 ILE X CA 1
ATOM 4140 C C . ILE A 1 573 ? 24.591 25.742 27.509 1.00 54.08 565 ILE X C 1
ATOM 4141 O O . ILE A 1 573 ? 24.472 26.773 26.851 1.00 54.32 565 ILE X O 1
ATOM 4146 N N . ASP A 1 574 ? 24.487 25.718 28.832 1.00 54.63 566 ASP X N 1
ATOM 4147 C CA . ASP A 1 574 ? 24.320 26.936 29.612 1.00 55.26 566 ASP X CA 1
ATOM 4148 C C . ASP A 1 574 ? 25.684 27.601 29.870 1.00 55.16 566 ASP X C 1
ATOM 4149 O O . ASP A 1 574 ? 26.672 26.958 30.235 1.00 54.93 566 ASP X O 1
ATOM 4154 N N . ILE A 1 575 ? 25.710 28.900 29.647 1.00 55.02 567 ILE X N 1
ATOM 4155 C CA . ILE A 1 575 ? 26.894 29.712 29.803 1.00 54.95 567 ILE X CA 1
ATOM 4156 C C . ILE A 1 575 ? 26.639 30.482 31.075 1.0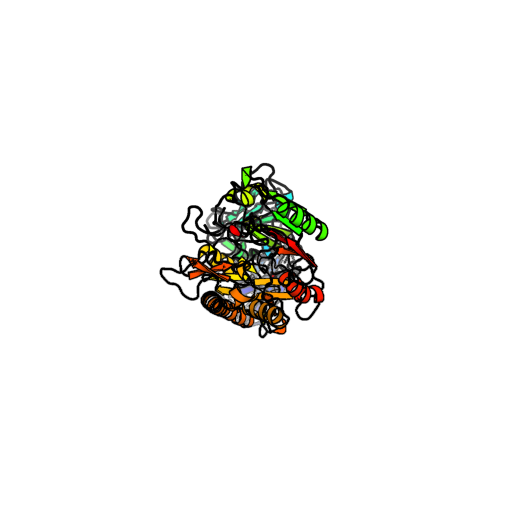0 54.59 567 ILE X C 1
ATOM 4157 O O . ILE A 1 575 ? 25.603 31.149 31.175 1.00 54.92 567 ILE X O 1
ATOM 4162 N N . PRO A 1 576 ? 27.549 30.377 32.067 1.00 53.88 568 PRO X N 1
ATOM 4163 C CA . PRO A 1 576 ? 27.322 31.144 33.284 1.00 53.93 568 PRO X CA 1
ATOM 4164 C C . PRO A 1 576 ? 27.291 32.643 32.990 1.00 53.60 568 PRO X C 1
ATOM 4165 O O . PRO A 1 576 ? 28.201 33.156 32.345 1.00 53.41 568 PRO X O 1
ATOM 4169 N N . GLN A 1 577 ? 26.239 33.323 33.444 1.00 53.80 569 GLN X N 1
ATOM 4170 C CA . GLN A 1 577 ? 26.031 34.725 33.118 1.00 54.01 569 GLN X CA 1
ATOM 4171 C C . GLN A 1 577 ? 25.059 35.363 34.083 1.00 54.29 569 GLN X C 1
ATOM 4172 O O . GLN A 1 577 ? 23.963 34.879 34.262 1.00 54.86 569 GLN X O 1
ATOM 4178 N N . LEU A 1 578 ? 25.466 36.483 34.670 1.00 55.11 570 LEU X N 1
ATOM 4179 C CA . LEU A 1 578 ? 24.630 37.259 35.586 1.00 55.43 570 LEU X CA 1
ATOM 4180 C C . LEU A 1 578 ? 24.122 38.534 34.930 1.00 55.03 570 LEU X C 1
ATOM 4181 O O . LEU A 1 578 ? 24.817 39.155 34.122 1.00 54.01 570 LEU X O 1
ATOM 4186 N N . PHE A 1 579 ? 22.922 38.935 35.340 1.00 55.04 571 PHE X N 1
ATOM 4187 C CA . PHE A 1 579 ? 22.298 40.124 34.828 1.00 55.57 571 PHE X CA 1
ATOM 4188 C C . PHE A 1 579 ? 21.927 41.019 35.987 1.00 56.37 571 PHE X C 1
ATOM 4189 O O . PHE A 1 579 ? 21.962 40.604 37.136 1.00 57.36 571 PHE X O 1
ATOM 4197 N N . LYS A 1 580 ? 21.586 42.252 35.658 1.00 57.35 572 LYS X N 1
ATOM 4198 C CA . LYS A 1 580 ? 20.969 43.193 36.577 1.00 58.65 572 LYS X CA 1
ATOM 4199 C C . LYS A 1 580 ? 19.826 43.915 35.846 1.00 58.74 572 LYS X C 1
ATOM 4200 O O . LYS A 1 580 ? 19.902 44.095 34.642 1.00 58.43 572 LYS X O 1
ATOM 4206 N N . LEU A 1 581 ? 18.763 44.275 36.564 1.00 59.59 573 LEU X N 1
ATOM 4207 C CA . LEU A 1 581 ? 17.696 45.140 36.033 1.00 60.32 573 LEU X CA 1
ATOM 4208 C C . LEU A 1 581 ? 17.972 46.588 36.373 1.00 61.60 573 LEU X C 1
ATOM 4209 O O . LEU A 1 581 ? 18.468 46.895 37.466 1.00 61.79 573 LEU X O 1
ATOM 4214 N N . LYS A 1 582 ? 17.636 47.473 35.437 1.00 62.86 574 LYS X N 1
ATOM 4215 C CA . LYS A 1 582 ? 17.928 48.900 35.565 1.00 63.92 574 LYS X CA 1
ATOM 4216 C C . LYS A 1 582 ? 16.667 49.674 35.217 1.00 64.47 574 LYS X C 1
ATOM 4217 O O . LYS A 1 582 ? 15.626 49.393 35.789 1.00 64.54 574 LYS X O 1
ATOM 4223 N N . GLU A 1 583 ? 16.742 50.618 34.278 1.00 65.53 575 GLU X N 1
ATOM 4224 C CA . GLU A 1 583 ? 15.614 51.495 33.984 1.00 66.40 575 GLU X CA 1
ATOM 4225 C C . GLU A 1 583 ? 14.526 50.654 33.401 1.00 65.84 575 GLU X C 1
ATOM 4226 O O . GLU A 1 583 ? 14.800 49.781 32.588 1.00 65.79 575 GLU X O 1
ATOM 4232 N N . PHE A 1 584 ? 13.297 50.935 33.821 1.00 65.69 576 PHE X N 1
ATOM 4233 C CA . PHE A 1 584 ? 12.112 50.210 33.378 1.00 65.24 576 PHE X CA 1
ATOM 4234 C C . PHE A 1 584 ? 12.185 48.715 33.718 1.00 63.44 576 PHE X C 1
ATOM 4235 O O . PHE A 1 584 ? 11.482 47.929 33.125 1.00 63.78 576 PHE X O 1
ATOM 4243 N N . SER A 1 585 ? 13.003 48.345 34.698 1.00 61.59 577 SER X N 1
ATOM 4244 C CA . SER A 1 585 ? 13.189 46.949 35.095 1.00 60.24 577 SER X CA 1
ATOM 4245 C C . SER A 1 585 ? 13.725 46.056 33.951 1.00 59.39 577 SER X C 1
ATOM 4246 O O . SER A 1 585 ? 13.452 44.851 33.895 1.00 58.99 577 SER X O 1
ATOM 4249 N N . LYS A 1 586 ? 14.525 46.664 33.078 1.00 58.42 578 LYS X N 1
ATOM 4250 C CA . LYS A 1 586 ? 15.062 46.021 31.883 1.00 57.44 578 LYS X CA 1
ATOM 4251 C C . LYS A 1 586 ? 16.457 45.515 32.159 1.00 56.84 578 LYS X C 1
ATOM 4252 O O . LYS A 1 586 ? 17.206 46.155 32.868 1.00 56.90 578 LYS X O 1
ATOM 4258 N N . ALA A 1 587 ? 16.802 44.394 31.535 1.00 56.43 579 ALA X N 1
ATOM 4259 C CA . ALA A 1 587 ? 17.966 43.607 31.879 1.00 56.20 579 ALA X CA 1
ATOM 4260 C C . ALA A 1 587 ? 19.208 43.945 31.061 1.00 56.66 579 ALA X C 1
ATOM 4261 O O . ALA A 1 587 ? 19.165 43.996 29.831 1.00 57.13 579 ALA X O 1
ATOM 4263 N N . GLU A 1 588 ? 20.305 44.146 31.789 1.00 56.59 580 GLU X N 1
ATOM 4264 C CA . GLU A 1 588 ? 21.627 44.409 31.261 1.00 57.32 580 GLU X CA 1
ATOM 4265 C C . GLU A 1 588 ? 22.556 43.378 31.867 1.00 56.87 580 GLU X C 1
ATOM 4266 O O . GLU A 1 588 ? 22.247 42.798 32.901 1.00 57.30 580 GLU X O 1
ATOM 4272 N N . ALA A 1 589 ? 23.692 43.162 31.229 1.00 56.45 581 ALA X N 1
ATOM 4273 C CA . ALA A 1 589 ? 24.673 42.224 31.716 1.00 56.43 581 ALA X CA 1
ATOM 4274 C C . ALA A 1 589 ? 25.425 42.770 32.962 1.00 56.75 581 ALA X C 1
ATOM 4275 O O . ALA A 1 589 ? 25.833 43.948 33.008 1.00 56.36 581 ALA X O 1
ATOM 4277 N N . PHE A 1 590 ? 25.583 41.910 33.971 1.00 56.92 582 PHE X N 1
ATOM 4278 C CA . PHE A 1 590 ? 26.255 42.267 35.229 1.00 57.05 582 PHE X CA 1
ATOM 4279 C C . PHE A 1 590 ? 27.766 42.309 35.037 1.00 56.94 582 PHE X C 1
ATOM 4280 O O . PHE A 1 590 ? 28.459 43.169 35.612 1.00 57.10 582 PHE X O 1
ATOM 4288 N N . PHE A 1 591 ? 28.269 41.340 34.270 1.00 56.35 583 PHE X N 1
ATOM 4289 C CA . PHE A 1 591 ? 29.646 41.340 33.773 1.00 55.77 583 PHE X CA 1
ATOM 4290 C C . PHE A 1 591 ? 29.623 41.014 32.283 1.00 55.44 583 PHE X C 1
ATOM 4291 O O . PHE A 1 591 ? 28.629 40.507 31.778 1.00 56.13 583 PHE X O 1
ATOM 4299 N N . PRO A 1 592 ? 30.725 41.287 31.571 1.00 54.85 584 PRO X N 1
ATOM 4300 C CA . PRO A 1 592 ? 30.685 41.107 30.125 1.00 54.14 584 PRO X CA 1
ATOM 4301 C C . PRO A 1 592 ? 29.934 39.870 29.692 1.00 52.99 584 PRO X C 1
ATOM 4302 O O . PRO A 1 592 ? 30.276 38.788 30.102 1.00 51.44 584 PRO X O 1
ATOM 4306 N N . ASN A 1 593 ? 28.898 40.089 28.870 1.00 53.04 585 ASN X N 1
ATOM 4307 C CA . ASN A 1 593 ? 27.949 39.054 28.376 1.00 52.31 585 ASN X CA 1
ATOM 4308 C C . ASN A 1 593 ? 28.584 38.052 27.420 1.00 51.60 585 ASN X C 1
ATOM 4309 O O . ASN A 1 593 ? 28.666 38.280 26.223 1.00 52.00 585 ASN X O 1
ATOM 4314 N N . MET A 1 594 ? 29.019 36.924 27.947 1.00 52.03 586 MET X N 1
ATOM 4315 C CA . MET A 1 594 ? 29.893 36.009 27.188 1.00 52.17 586 MET X CA 1
ATOM 4316 C C . MET A 1 594 ? 29.215 35.280 26.032 1.00 51.91 586 MET X C 1
ATOM 4317 O O . MET A 1 594 ? 29.886 34.804 25.101 1.00 51.24 586 MET X O 1
ATOM 4322 N N . VAL A 1 595 ? 27.898 35.159 26.085 1.00 52.45 587 VAL X N 1
ATOM 4323 C CA . VAL A 1 595 ? 27.196 34.478 24.999 1.00 52.83 587 VAL X CA 1
ATOM 4324 C C . VAL A 1 595 ? 27.196 35.332 23.728 1.00 53.17 587 VAL X C 1
ATOM 4325 O O . VAL A 1 595 ? 27.019 34.811 22.621 1.00 52.96 587 VAL X O 1
ATOM 4329 N N . ASN A 1 596 ? 27.413 36.640 23.917 1.00 53.40 588 ASN X N 1
ATOM 4330 C CA . ASN A 1 596 ? 27.513 37.630 22.843 1.00 53.25 588 ASN X CA 1
ATOM 4331 C C . ASN A 1 596 ? 28.922 37.606 22.269 1.00 52.68 588 ASN X C 1
ATOM 4332 O O . ASN A 1 596 ? 29.678 38.602 22.313 1.00 52.57 588 ASN X O 1
ATOM 4337 N N . MET A 1 597 ? 29.243 36.447 21.696 1.00 52.20 589 MET X N 1
ATOM 4338 C CA . MET A 1 597 ? 30.565 36.112 21.178 1.00 51.32 589 MET X CA 1
ATOM 4339 C C . MET A 1 597 ? 30.635 36.125 19.646 1.00 51.15 589 MET X C 1
ATOM 4340 O O . MET A 1 597 ? 29.631 36.120 18.953 1.00 50.12 589 MET X O 1
ATOM 4345 N N . LEU A 1 598 ? 31.863 36.110 19.141 1.00 51.09 590 LEU X N 1
ATOM 4346 C CA . LEU A 1 598 ? 32.118 36.023 17.722 1.00 51.42 590 LEU X CA 1
ATOM 4347 C C . LEU A 1 598 ? 32.577 34.607 17.351 1.00 50.79 590 LEU X C 1
ATOM 4348 O O . LEU A 1 598 ? 33.551 34.086 17.880 1.00 49.83 590 LEU X O 1
ATOM 4353 N N . VAL A 1 599 ? 31.856 33.994 16.434 1.00 50.96 591 VAL X N 1
ATOM 4354 C CA . VAL A 1 599 ? 32.039 32.586 16.152 1.00 51.01 591 VAL X CA 1
ATOM 4355 C C . VAL A 1 599 ? 32.663 32.478 14.784 1.00 51.12 591 VAL X C 1
ATOM 4356 O O . VAL A 1 599 ? 32.000 32.706 13.777 1.00 49.93 591 VAL X O 1
ATOM 4360 N N . LEU A 1 600 ? 33.949 32.148 14.764 1.00 51.00 592 LEU X N 1
ATOM 4361 C CA . LEU A 1 600 ? 34.708 32.047 13.521 1.00 51.90 592 LEU X CA 1
ATOM 4362 C C . LEU A 1 600 ? 35.187 30.610 13.354 1.00 52.28 592 LEU X C 1
ATOM 4363 O O . LEU A 1 600 ? 36.389 30.314 13.400 1.00 52.55 592 LEU X O 1
ATOM 4368 N N . GLY A 1 601 ? 34.230 29.716 13.154 1.00 53.01 593 GLY X N 1
ATOM 4369 C CA . GLY A 1 601 ? 34.515 28.290 13.082 1.00 53.33 593 GLY X CA 1
ATOM 4370 C C . GLY A 1 601 ? 34.798 27.770 14.478 1.00 53.86 593 GLY X C 1
ATOM 4371 O O . GLY A 1 601 ? 34.109 28.118 15.430 1.00 53.66 593 GLY X O 1
ATOM 4372 N N . LYS A 1 602 ? 35.834 26.952 14.608 1.00 54.23 594 LYS X N 1
ATOM 4373 C CA . LYS A 1 602 ? 36.261 26.478 15.916 1.00 54.78 594 LYS X CA 1
ATOM 4374 C C . LYS A 1 602 ? 36.858 27.584 16.809 1.00 54.21 594 LYS X C 1
ATOM 4375 O O . LYS A 1 602 ? 37.154 27.337 17.977 1.00 53.49 594 LYS X O 1
ATOM 4381 N N . HIS A 1 603 ? 36.993 28.800 16.275 1.00 53.71 595 HIS X N 1
ATOM 4382 C CA . HIS A 1 603 ? 37.602 29.931 17.000 1.00 53.50 595 HIS X CA 1
ATOM 4383 C C . HIS A 1 603 ? 36.576 30.923 17.526 1.00 52.92 595 HIS X C 1
ATOM 4384 O O . HIS A 1 603 ? 35.899 31.600 16.749 1.00 52.48 595 HIS X O 1
ATOM 4391 N N . LEU A 1 604 ? 36.493 31.043 18.844 1.00 52.36 596 LEU X N 1
ATOM 4392 C CA . LEU A 1 604 ? 35.527 31.922 19.481 1.00 52.05 596 LEU X CA 1
ATOM 4393 C C . LEU A 1 604 ? 36.196 33.191 20.007 1.00 52.24 596 LEU X C 1
ATOM 4394 O O . LEU A 1 604 ? 37.255 33.132 20.630 1.00 53.36 596 LEU X O 1
ATOM 4399 N N . GLY A 1 605 ? 35.587 34.341 19.743 1.00 52.04 597 GLY X N 1
ATOM 4400 C CA . GLY A 1 605 ? 35.960 35.614 20.394 1.00 51.62 597 GLY X CA 1
ATOM 4401 C C . GLY A 1 605 ? 34.966 35.987 21.482 1.00 50.94 597 GLY X C 1
ATOM 4402 O O . GLY A 1 605 ? 33.887 36.512 21.212 1.00 50.84 597 GLY X O 1
ATOM 4403 N N . ILE A 1 606 ? 35.349 35.733 22.724 1.00 50.93 598 ILE X N 1
ATOM 4404 C CA . ILE A 1 606 ? 34.439 35.809 23.858 1.00 50.53 598 ILE X CA 1
ATOM 4405 C C . ILE A 1 606 ? 34.797 37.004 24.727 1.00 51.11 598 ILE X C 1
ATOM 4406 O O . ILE A 1 606 ? 35.967 37.199 25.038 1.00 51.95 598 ILE X O 1
ATOM 4411 N N . PRO A 1 607 ? 33.803 37.833 25.104 1.00 51.25 599 PRO X N 1
ATOM 4412 C CA . PRO A 1 607 ? 34.121 38.962 25.984 1.00 51.13 599 PRO X CA 1
ATOM 4413 C C . PRO A 1 607 ? 34.741 38.481 27.277 1.00 51.02 599 PRO X C 1
ATOM 4414 O O . PRO A 1 607 ? 34.216 37.566 27.903 1.00 50.91 599 PRO X O 1
ATOM 4418 N N . LYS A 1 608 ? 35.849 39.090 27.672 1.00 51.57 600 LYS X N 1
ATOM 4419 C CA . LYS A 1 608 ? 36.532 38.739 28.917 1.00 51.47 600 LYS X CA 1
ATOM 4420 C C . LYS A 1 608 ? 35.668 39.140 30.121 1.00 51.42 600 LYS X C 1
ATOM 4421 O O . LYS A 1 608 ? 35.407 40.324 30.336 1.00 50.58 600 LYS X O 1
ATOM 4427 N N . PRO A 1 609 ? 35.210 38.147 30.913 1.00 51.85 601 PRO X N 1
ATOM 4428 C CA . PRO A 1 609 ? 34.285 38.506 31.993 1.00 51.98 601 PRO X CA 1
ATOM 4429 C C . PRO A 1 609 ? 34.978 39.212 33.169 1.00 52.48 601 PRO X C 1
ATOM 4430 O O . PRO A 1 609 ? 34.309 39.907 33.957 1.00 53.45 601 PRO X O 1
ATOM 4434 N N . PHE A 1 610 ? 36.306 39.079 33.277 1.00 52.38 602 PHE X N 1
ATOM 4435 C CA . PHE A 1 610 ? 37.030 39.595 34.420 1.00 52.04 602 PHE X CA 1
ATOM 4436 C C . PHE A 1 610 ? 36.387 39.078 35.714 1.00 52.56 602 PHE X C 1
ATOM 4437 O O . PHE A 1 610 ? 36.022 39.855 36.615 1.00 52.61 602 PHE X O 1
ATOM 4445 N N . GLY A 1 611 ? 36.278 37.750 35.787 1.00 52.93 603 GLY X N 1
ATOM 4446 C CA . GLY A 1 611 ? 35.683 37.055 36.908 1.00 53.37 603 GLY X CA 1
ATOM 4447 C C . GLY A 1 611 ? 36.656 36.767 38.039 1.00 54.24 603 GLY X C 1
ATOM 4448 O O . GLY A 1 611 ? 37.858 37.060 37.937 1.00 53.72 603 GLY X O 1
ATOM 4449 N N . PRO A 1 612 ? 36.133 36.198 39.147 1.00 55.39 604 PRO X N 1
ATOM 4450 C CA . PRO A 1 612 ? 36.970 35.869 40.313 1.00 55.96 604 PRO X CA 1
ATOM 4451 C C . PRO A 1 612 ? 38.149 34.967 39.970 1.00 56.60 604 PRO X C 1
ATOM 4452 O O . PRO A 1 612 ? 37.950 33.868 39.431 1.00 57.00 604 PRO X O 1
ATOM 4456 N N . VAL A 1 613 ? 39.353 35.461 40.284 1.00 57.15 605 VAL X N 1
ATOM 4457 C CA . VAL A 1 613 ? 40.619 34.800 39.980 1.00 57.38 605 VAL X CA 1
ATOM 4458 C C . VAL A 1 613 ? 40.962 33.787 41.077 1.00 57.48 605 VAL X C 1
ATOM 4459 O O . VAL A 1 613 ? 41.175 34.152 42.240 1.00 57.32 605 VAL X O 1
ATOM 4463 N N . ILE A 1 614 ? 41.043 32.522 40.678 1.00 57.55 606 ILE X N 1
ATOM 4464 C CA . ILE A 1 614 ? 41.177 31.403 41.586 1.00 57.71 606 ILE X CA 1
ATOM 4465 C C . ILE A 1 614 ? 42.175 30.450 40.954 1.00 58.74 606 ILE X C 1
ATOM 4466 O O . ILE A 1 614 ? 41.977 30.008 39.829 1.00 59.34 606 ILE X O 1
ATOM 4471 N N . ASN A 1 615 ? 43.267 30.145 41.649 1.00 59.51 607 ASN X N 1
ATOM 4472 C CA . ASN A 1 615 ? 44.362 29.393 41.028 1.00 60.26 607 ASN X CA 1
ATOM 4473 C C . ASN A 1 615 ? 44.911 30.063 39.760 1.00 60.24 607 ASN X C 1
ATOM 4474 O O . ASN A 1 615 ? 45.180 29.399 38.749 1.00 60.77 607 ASN X O 1
ATOM 4479 N N . GLY A 1 616 ? 45.081 31.381 39.823 1.00 60.04 608 GLY X N 1
ATOM 4480 C CA . GLY A 1 616 ? 45.709 32.135 38.737 1.00 59.86 608 GLY X CA 1
ATOM 4481 C C . GLY A 1 616 ? 44.845 32.233 37.494 1.00 59.50 608 GLY X C 1
ATOM 4482 O O . GLY A 1 616 ? 45.351 32.476 36.403 1.00 59.78 608 GLY X O 1
ATOM 4483 N N . ARG A 1 617 ? 43.538 32.072 37.677 1.00 59.04 609 ARG X N 1
ATOM 4484 C CA . ARG A 1 617 ? 42.599 31.937 36.574 1.00 58.63 609 ARG X CA 1
ATOM 4485 C C . ARG A 1 617 ? 41.191 32.406 36.945 1.00 57.64 609 ARG X C 1
ATOM 4486 O O . ARG A 1 617 ? 40.627 31.957 37.948 1.00 57.11 609 ARG X O 1
ATOM 4494 N N . CYS A 1 618 ? 40.621 33.282 36.113 1.00 56.91 610 CYS X N 1
ATOM 4495 C CA . CYS A 1 618 ? 39.172 33.559 36.126 1.00 56.13 610 CYS X CA 1
ATOM 4496 C C . CYS A 1 618 ? 38.381 32.251 36.048 1.00 55.41 610 CYS X C 1
ATOM 4497 O O . CYS A 1 618 ? 38.578 31.455 35.130 1.00 55.53 610 CYS X O 1
ATOM 4500 N N . CYS A 1 619 ? 37.514 32.016 37.029 1.00 54.73 611 CYS X N 1
ATOM 4501 C CA . CYS A 1 619 ? 36.754 30.767 37.089 1.00 54.06 611 CYS X CA 1
ATOM 4502 C C . CYS A 1 619 ? 35.633 30.727 36.055 1.00 53.35 611 CYS X C 1
ATOM 4503 O O . CYS A 1 619 ? 35.202 29.645 35.659 1.00 53.69 611 CYS X O 1
ATOM 4506 N N . LEU A 1 620 ? 35.178 31.897 35.607 1.00 52.60 612 LEU X N 1
ATOM 4507 C CA . LEU A 1 620 ? 34.212 31.994 34.496 1.00 51.42 612 LEU X CA 1
ATOM 4508 C C . LEU A 1 620 ? 34.811 31.502 33.189 1.00 51.82 612 LEU X C 1
ATOM 4509 O O . LEU A 1 620 ? 34.253 30.616 32.521 1.00 51.83 612 LEU X O 1
ATOM 4514 N N . GLU A 1 621 ? 35.953 32.087 32.826 1.00 52.60 613 GLU X N 1
ATOM 4515 C CA . GLU A 1 621 ? 36.764 31.620 31.704 1.00 52.32 613 GLU X CA 1
ATOM 4516 C C . GLU A 1 621 ? 36.980 30.121 31.796 1.00 52.56 613 GLU X C 1
ATOM 4517 O O . GLU A 1 621 ? 36.691 29.376 30.867 1.00 52.95 613 GLU X O 1
ATOM 4523 N N . GLU A 1 622 ? 37.512 29.694 32.927 1.00 52.90 614 GLU X N 1
ATOM 4524 C CA . GLU A 1 622 ? 37.651 28.277 33.256 1.00 53.63 614 GLU X CA 1
ATOM 4525 C C . GLU A 1 622 ? 36.401 27.415 32.952 1.00 53.33 614 GLU X C 1
ATOM 4526 O O . GLU A 1 622 ? 36.476 26.455 32.195 1.00 52.92 614 GLU X O 1
ATOM 4532 N N . LYS A 1 623 ? 35.277 27.751 33.579 1.00 53.28 615 LYS X N 1
ATOM 4533 C CA . LYS A 1 623 ? 34.000 27.066 33.348 1.00 53.84 615 LYS X CA 1
ATOM 4534 C C . LYS A 1 623 ? 33.631 27.008 31.853 1.00 53.53 615 LYS X C 1
ATOM 4535 O O . LYS A 1 623 ? 33.322 25.949 31.311 1.00 53.82 615 LYS X O 1
ATOM 4541 N N . VAL A 1 624 ? 33.698 28.146 31.185 1.00 53.09 616 VAL X N 1
ATOM 4542 C CA . VAL A 1 624 ? 33.347 28.226 29.770 1.00 52.84 616 VAL X CA 1
ATOM 4543 C C . VAL A 1 624 ? 34.214 27.328 28.918 1.00 52.78 616 VAL X C 1
ATOM 4544 O O . VAL A 1 624 ? 33.715 26.613 28.060 1.00 52.41 616 VAL X O 1
ATOM 4548 N N . CYS A 1 625 ? 35.522 27.393 29.151 1.00 53.34 617 CYS X N 1
ATOM 4549 C CA . CYS A 1 625 ? 36.491 26.529 28.474 1.00 53.33 617 CYS X CA 1
ATOM 4550 C C . CYS A 1 625 ? 36.171 25.055 28.699 1.00 53.16 617 CYS X C 1
ATOM 4551 O O . CYS A 1 625 ? 36.171 24.290 27.756 1.00 53.14 617 CYS X O 1
ATOM 4554 N N . SER A 1 626 ? 35.873 24.673 29.944 1.00 52.88 618 SER X N 1
ATOM 4555 C CA . SER A 1 626 ? 35.482 23.283 30.262 1.00 52.67 618 SER X CA 1
ATOM 4556 C C . SER A 1 626 ? 34.226 22.833 29.532 1.00 52.12 618 SER X C 1
ATOM 4557 O O . SER A 1 626 ? 34.060 21.656 29.261 1.00 51.40 618 SER X O 1
ATOM 4560 N N . LEU A 1 627 ? 33.350 23.782 29.217 1.00 52.10 619 LEU X N 1
ATOM 4561 C CA . LEU A 1 627 ? 32.091 23.500 28.521 1.00 51.93 619 LEU X CA 1
ATOM 4562 C C . LEU A 1 627 ? 32.253 23.427 27.012 1.00 52.36 619 LEU X C 1
ATOM 4563 O O . LEU A 1 627 ? 31.503 22.712 26.349 1.00 52.87 619 LEU X O 1
ATOM 4568 N N . LEU A 1 628 ? 33.193 24.191 26.456 1.00 52.54 620 LEU X N 1
ATOM 4569 C CA . LEU A 1 628 ? 33.298 24.323 25.001 1.00 52.07 620 LEU X CA 1
ATOM 4570 C C . LEU A 1 628 ? 34.510 23.597 24.388 1.00 52.06 620 LEU X C 1
ATOM 4571 O O . LEU A 1 628 ? 34.432 23.108 23.268 1.00 51.67 620 LEU X O 1
ATOM 4576 N N . GLU A 1 629 ? 35.608 23.498 25.120 1.00 52.06 621 GLU X N 1
ATOM 4577 C CA . GLU A 1 629 ? 36.802 22.863 24.585 1.00 52.84 621 GLU X CA 1
ATOM 4578 C C . GLU A 1 629 ? 36.615 21.389 24.236 1.00 52.82 621 GLU X C 1
ATOM 4579 O O . GLU A 1 629 ? 37.178 20.931 23.252 1.00 52.84 621 GLU X O 1
ATOM 4585 N N . PRO A 1 630 ? 35.812 20.646 25.021 1.00 53.24 622 PRO X N 1
ATOM 4586 C CA . PRO A 1 630 ? 35.396 19.278 24.631 1.00 53.44 622 PRO X CA 1
ATOM 4587 C C . PRO A 1 630 ? 34.631 19.151 23.308 1.00 53.68 622 PRO X C 1
ATOM 4588 O O . PRO A 1 630 ? 34.390 18.037 22.850 1.00 54.19 622 PRO X O 1
ATOM 4592 N N . LEU A 1 631 ? 34.226 20.271 22.722 1.00 53.82 623 LEU X N 1
ATOM 4593 C CA . LEU A 1 631 ? 33.711 20.297 21.360 1.00 53.92 623 LEU X CA 1
ATOM 4594 C C . LEU A 1 631 ? 34.784 20.745 20.372 1.00 53.88 623 LEU X C 1
ATOM 4595 O O . LEU A 1 631 ? 34.501 20.951 19.199 1.00 54.29 623 LEU X O 1
ATOM 4600 N N . GLY A 1 632 ? 36.015 20.922 20.842 1.00 54.20 624 GLY X N 1
ATOM 4601 C CA . GLY A 1 632 ? 37.105 21.399 19.981 1.00 54.11 624 GLY X CA 1
ATOM 4602 C C . GLY A 1 632 ? 36.982 22.854 19.547 1.00 53.85 624 GLY X C 1
ATOM 4603 O O . GLY A 1 632 ? 37.452 23.240 18.478 1.00 53.79 624 GLY X O 1
ATOM 4604 N N . LEU A 1 633 ? 36.339 23.648 20.382 1.00 53.32 625 LEU X N 1
ATOM 4605 C CA . LEU A 1 633 ? 36.266 25.071 20.198 1.00 53.59 625 LEU X CA 1
ATOM 4606 C C . LEU A 1 633 ? 37.432 25.729 20.954 1.00 53.74 625 LEU X C 1
ATOM 4607 O O . LEU A 1 633 ? 37.808 25.284 22.054 1.00 53.36 625 LEU X O 1
ATOM 4612 N N . GLN A 1 634 ? 37.977 26.805 20.389 1.00 54.31 626 GLN X N 1
ATOM 4613 C CA . GLN A 1 634 ? 39.106 27.536 20.996 1.00 55.62 626 GLN X CA 1
ATOM 4614 C C . GLN A 1 634 ? 38.639 28.897 21.466 1.00 55.35 626 GLN X C 1
ATOM 4615 O O . GLN A 1 634 ? 38.274 29.733 20.647 1.00 55.70 626 GLN X O 1
ATOM 4621 N N . CYS A 1 635 ? 38.691 29.118 22.777 1.00 54.81 627 CYS X N 1
ATOM 4622 C CA . CYS A 1 635 ? 38.176 30.325 23.419 1.00 54.58 627 CYS X CA 1
ATOM 4623 C C . CYS A 1 635 ? 39.233 31.391 23.659 1.00 54.15 627 CYS X C 1
ATOM 4624 O O . CYS A 1 635 ? 40.168 31.191 24.444 1.00 54.56 627 CYS X O 1
ATOM 4627 N N . THR A 1 636 ? 39.069 32.523 22.994 1.00 53.47 628 THR X N 1
ATOM 4628 C CA . THR A 1 636 ? 39.858 33.712 23.242 1.00 53.04 628 THR X CA 1
ATOM 4629 C C . THR A 1 636 ? 38.984 34.700 24.006 1.00 52.80 628 THR X C 1
ATOM 4630 O O . THR A 1 636 ? 37.847 34.976 23.598 1.00 52.80 628 THR X O 1
ATOM 4634 N N . PHE A 1 637 ? 39.505 35.231 25.111 1.00 52.45 629 PHE X N 1
ATOM 4635 C CA . PHE A 1 637 ? 38.770 36.223 25.900 1.00 52.06 629 PHE X CA 1
ATOM 4636 C C . PHE A 1 637 ? 39.268 37.631 25.614 1.00 52.11 629 PHE X C 1
ATOM 4637 O O . PHE A 1 637 ? 40.373 37.993 25.964 1.00 51.84 629 PHE X O 1
ATOM 4645 N N . ILE A 1 638 ? 38.432 38.395 24.921 1.00 52.44 630 ILE X N 1
ATOM 4646 C CA . ILE A 1 638 ? 38.780 39.716 24.423 1.00 52.68 630 ILE X CA 1
ATOM 4647 C C . ILE A 1 638 ? 38.287 40.794 25.406 1.00 53.47 630 ILE X C 1
ATOM 4648 O O . ILE A 1 638 ? 37.115 40.843 25.754 1.00 53.10 630 ILE X O 1
ATOM 4653 N N . ASN A 1 639 ? 39.206 41.641 25.863 1.00 54.72 631 ASN X N 1
ATOM 4654 C CA . ASN A 1 639 ? 38.865 42.772 26.735 1.00 55.38 631 ASN X CA 1
ATOM 4655 C C . ASN A 1 639 ? 38.045 43.780 25.937 1.00 55.31 631 ASN X C 1
ATOM 4656 O O . ASN A 1 639 ? 38.576 44.501 25.086 1.00 55.32 631 ASN X O 1
ATOM 4661 N N . ASP A 1 640 ? 36.752 43.824 26.222 1.00 55.40 632 ASP X N 1
ATOM 4662 C CA . ASP A 1 640 ? 35.865 44.746 25.540 1.00 55.19 632 ASP X CA 1
ATOM 4663 C C . ASP A 1 640 ? 35.286 45.722 26.541 1.00 55.59 632 ASP X C 1
ATOM 4664 O O . ASP A 1 640 ? 34.283 46.367 26.258 1.00 55.12 632 ASP X O 1
ATOM 4669 N N . PHE A 1 641 ? 35.923 45.823 27.710 1.00 56.28 633 PHE X N 1
ATOM 4670 C CA . PHE A 1 641 ? 35.228 46.312 28.896 1.00 57.52 633 PHE X CA 1
ATOM 4671 C C . PHE A 1 641 ? 34.791 47.776 28.847 1.00 58.37 633 PHE X C 1
ATOM 4672 O O . PHE A 1 641 ? 33.622 48.077 29.074 1.00 57.11 633 PHE X O 1
ATOM 4680 N N . PHE A 1 642 ? 35.740 48.686 28.623 1.00 60.40 634 PHE X N 1
ATOM 4681 C CA . PHE A 1 642 ? 35.444 50.135 28.639 1.00 61.83 634 PHE X CA 1
ATOM 4682 C C . PHE A 1 642 ? 34.938 50.614 27.270 1.00 62.41 634 PHE X C 1
ATOM 4683 O O . PHE A 1 642 ? 34.107 51.529 27.167 1.00 62.75 634 PHE X O 1
ATOM 4691 N N . THR A 1 643 ? 35.386 49.912 26.240 1.00 62.67 635 THR X N 1
ATOM 4692 C CA . THR A 1 643 ? 35.002 50.164 24.860 1.00 62.70 635 THR X CA 1
ATOM 4693 C C . THR A 1 643 ? 33.581 49.688 24.444 1.00 62.75 635 THR X C 1
ATOM 4694 O O . THR A 1 643 ? 32.853 50.424 23.770 1.00 62.43 635 THR X O 1
ATOM 4698 N N . TYR A 1 644 ? 33.196 48.470 24.843 1.00 62.25 636 TYR X N 1
ATOM 4699 C CA . TYR A 1 644 ? 31.929 47.881 24.441 1.00 62.10 636 TYR X CA 1
ATOM 4700 C C . TYR A 1 644 ? 31.036 47.611 25.623 1.00 61.88 636 TYR X C 1
ATOM 4701 O O . TYR A 1 644 ? 29.902 48.099 25.654 1.00 62.23 636 TYR X O 1
ATOM 4710 N N . HIS A 1 645 ? 31.528 46.827 26.584 1.00 61.42 637 HIS X N 1
ATOM 4711 C CA . HIS A 1 645 ? 30.675 46.312 27.645 1.00 60.82 637 HIS X CA 1
ATOM 4712 C C . HIS A 1 645 ? 29.901 47.442 28.313 1.00 60.80 637 HIS X C 1
ATOM 4713 O O . HIS A 1 645 ? 28.665 47.423 28.363 1.00 60.91 637 HIS X O 1
ATOM 4720 N N . ILE A 1 646 ? 30.614 48.452 28.793 1.00 60.80 638 ILE X N 1
ATOM 4721 C CA . ILE A 1 646 ? 29.963 49.509 29.571 1.00 60.85 638 ILE X CA 1
ATOM 4722 C C . ILE A 1 646 ? 29.057 50.418 28.706 1.00 60.75 638 ILE X C 1
ATOM 4723 O O . ILE A 1 646 ? 28.327 51.250 29.249 1.00 60.73 638 ILE X O 1
ATOM 4728 N N . ARG A 1 647 ? 29.119 50.261 27.379 1.00 60.87 639 ARG X N 1
ATOM 4729 C CA . ARG A 1 647 ? 28.107 50.830 26.455 1.00 61.08 639 ARG X CA 1
ATOM 4730 C C . ARG A 1 647 ? 27.022 49.821 25.971 1.00 60.11 639 ARG X C 1
ATOM 4731 O O . ARG A 1 647 ? 26.339 50.046 24.948 1.00 59.88 639 ARG X O 1
ATOM 4739 N N . HIS A 1 648 ? 26.874 48.720 26.715 1.00 59.22 640 HIS X N 1
ATOM 4740 C CA . HIS A 1 648 ? 25.710 47.808 26.606 1.00 58.42 640 HIS X CA 1
ATOM 4741 C C . HIS A 1 648 ? 25.694 46.846 25.409 1.00 57.08 640 HIS X C 1
ATOM 4742 O O . HIS A 1 648 ? 24.631 46.441 24.934 1.00 55.54 640 HIS X O 1
ATOM 4749 N N . GLY A 1 649 ? 26.880 46.458 24.950 1.00 56.41 641 GLY X N 1
ATOM 4750 C CA . GLY A 1 649 ? 27.010 45.376 23.969 1.00 55.83 641 GLY X CA 1
ATOM 4751 C C . GLY A 1 649 ? 28.371 44.745 24.125 1.00 55.61 641 GLY X C 1
ATOM 4752 O O . GLY A 1 649 ? 29.189 45.251 24.883 1.00 55.93 641 GLY X O 1
ATOM 4753 N N . GLU A 1 650 ? 28.635 43.643 23.426 1.00 54.96 642 GLU X N 1
ATOM 4754 C CA . GLU A 1 650 ? 29.931 42.975 23.572 1.00 54.29 642 GLU X CA 1
ATOM 4755 C C . GLU A 1 650 ? 30.587 42.678 22.205 1.00 54.16 642 GLU X C 1
ATOM 4756 O O . GLU A 1 650 ? 30.503 43.499 21.288 1.00 54.36 642 GLU X O 1
ATOM 4762 N N . VAL A 1 651 ? 31.258 41.534 22.084 1.00 53.56 643 VAL X N 1
ATOM 4763 C CA . VAL A 1 651 ? 32.091 41.220 20.908 1.00 53.54 643 VAL X CA 1
ATOM 4764 C C . VAL A 1 651 ? 31.254 40.955 19.650 1.00 52.95 643 VAL X C 1
ATOM 4765 O O . VAL A 1 651 ? 31.604 41.449 18.583 1.00 53.94 643 VAL X O 1
ATOM 4769 N N . HIS A 1 652 ? 30.198 40.148 19.767 1.00 52.64 644 HIS X N 1
ATOM 4770 C CA . HIS A 1 652 ? 29.234 39.921 18.664 1.00 51.82 644 HIS X CA 1
ATOM 4771 C C . HIS A 1 652 ? 28.645 41.264 18.224 1.00 51.61 644 HIS X C 1
ATOM 4772 O O . HIS A 1 652 ? 28.682 41.617 17.058 1.00 50.91 644 HIS X O 1
ATOM 4779 N N . ALA A 1 653 ? 28.138 42.021 19.188 1.00 51.40 645 ALA X N 1
ATOM 4780 C CA . ALA A 1 653 ? 27.572 43.348 18.942 1.00 52.04 645 ALA X CA 1
ATOM 4781 C C . ALA A 1 653 ? 28.490 44.346 18.189 1.00 52.31 645 ALA X C 1
ATOM 4782 O O . ALA A 1 653 ? 28.000 45.183 17.414 1.00 51.76 645 ALA X O 1
ATOM 4784 N N . GLY A 1 654 ? 29.799 44.267 18.434 1.00 52.89 646 GLY X N 1
ATOM 4785 C CA . GLY A 1 654 ? 30.781 45.123 17.764 1.00 53.26 646 GLY X CA 1
ATOM 4786 C C . GLY A 1 654 ? 31.338 44.616 16.423 1.00 53.60 646 GLY X C 1
ATOM 4787 O O . GLY A 1 654 ? 32.192 45.288 15.803 1.00 54.36 646 GLY X O 1
ATOM 4788 N N . THR A 1 655 ? 30.886 43.440 15.977 1.00 53.49 647 THR X N 1
ATOM 4789 C CA . THR A 1 655 ? 31.436 42.794 14.761 1.00 53.15 647 THR X CA 1
ATOM 4790 C C . THR A 1 655 ? 30.325 42.219 13.886 1.00 52.62 647 THR X C 1
ATOM 4791 O O . THR A 1 655 ? 29.172 42.199 14.275 1.00 52.59 647 THR X O 1
ATOM 4795 N N . ASN A 1 656 ? 30.689 41.775 12.687 1.00 52.45 648 ASN X N 1
ATOM 4796 C CA . ASN A 1 656 ? 29.734 41.117 11.791 1.00 51.88 648 ASN X CA 1
ATOM 4797 C C . ASN A 1 656 ? 30.491 40.145 10.890 1.00 52.01 648 ASN X C 1
ATOM 4798 O O . ASN A 1 656 ? 31.685 40.318 10.669 1.00 51.66 648 ASN X O 1
ATOM 4803 N N . VAL A 1 657 ? 29.811 39.100 10.422 1.00 52.03 649 VAL X N 1
ATOM 4804 C CA . VAL A 1 657 ? 30.455 38.084 9.585 1.00 52.23 649 VAL X CA 1
ATOM 4805 C C . VAL A 1 657 ? 29.656 37.725 8.343 1.00 52.49 649 VAL X C 1
ATOM 4806 O O . VAL A 1 657 ? 28.445 37.477 8.402 1.00 53.54 649 VAL X O 1
ATOM 4810 N N . ARG A 1 658 ? 30.358 37.680 7.225 1.00 52.39 650 ARG X N 1
ATOM 4811 C CA . ARG A 1 658 ? 29.858 37.117 5.986 1.00 52.22 650 ARG X CA 1
ATOM 4812 C C . ARG A 1 658 ? 30.238 35.640 5.966 1.00 52.00 650 ARG X C 1
ATOM 4813 O O . ARG A 1 658 ? 31.381 35.306 6.198 1.00 52.59 650 ARG X O 1
ATOM 4821 N N . ARG A 1 659 ? 29.301 34.753 5.687 1.00 52.26 651 ARG X N 1
ATOM 4822 C CA . ARG A 1 659 ? 29.573 33.319 5.767 1.00 52.15 651 ARG X CA 1
ATOM 4823 C C . ARG A 1 659 ? 29.202 32.669 4.457 1.00 53.25 651 ARG X C 1
ATOM 4824 O O . ARG A 1 659 ? 28.423 33.231 3.673 1.00 51.21 651 ARG X O 1
ATOM 4832 N N . LYS A 1 660 ? 29.750 31.472 4.242 1.00 54.51 652 LYS X N 1
ATOM 4833 C CA . LYS A 1 660 ? 29.499 30.719 3.015 1.00 56.07 652 LYS X CA 1
ATOM 4834 C C . LYS A 1 660 ? 28.040 30.289 2.937 1.00 55.31 652 LYS X C 1
ATOM 4835 O O . LYS A 1 660 ? 27.554 29.654 3.871 1.00 56.00 652 LYS X O 1
ATOM 4841 N N . PRO A 1 661 ? 27.342 30.615 1.821 1.00 54.84 653 PRO X N 1
ATOM 4842 C CA . PRO A 1 661 ? 26.003 30.082 1.507 1.00 54.28 653 PRO X CA 1
ATOM 4843 C C . PRO A 1 661 ? 25.850 28.566 1.701 1.00 53.70 653 PRO X C 1
ATOM 4844 O O . PRO A 1 661 ? 26.781 27.824 1.486 1.00 53.70 653 PRO X O 1
ATOM 4848 N N . PHE A 1 662 ? 24.665 28.109 2.066 1.00 53.47 654 PHE X N 1
ATOM 4849 C CA . PHE A 1 662 ? 24.431 26.668 2.147 1.00 53.05 654 PHE X CA 1
ATOM 4850 C C . PHE A 1 662 ? 24.635 25.995 0.800 1.00 53.32 654 PHE X C 1
ATOM 4851 O O . PHE A 1 662 ? 24.276 26.550 -0.220 1.00 52.90 654 PHE X O 1
ATOM 4859 N N . SER A 1 663 ? 25.210 24.794 0.803 1.00 54.58 655 SER X N 1
ATOM 4860 C CA . SER A 1 663 ? 25.291 23.993 -0.420 1.00 55.50 655 SER X CA 1
ATOM 4861 C C . SER A 1 663 ? 23.899 23.637 -0.919 1.00 56.05 655 SER X C 1
ATOM 4862 O O . SER A 1 663 ? 23.660 23.616 -2.120 1.00 56.56 655 SER X O 1
ATOM 4865 N N . PHE A 1 664 ? 22.992 23.338 0.013 1.00 56.97 656 PHE X N 1
ATOM 4866 C CA . PHE A 1 664 ? 21.626 22.876 -0.312 1.00 57.07 656 PHE X CA 1
ATOM 4867 C C . PHE A 1 664 ? 20.915 23.994 -1.019 1.00 57.34 656 PHE X C 1
ATOM 4868 O O . PHE A 1 664 ? 20.926 25.125 -0.536 1.00 57.93 656 PHE X O 1
ATOM 4876 N N . LYS A 1 665 ? 20.286 23.688 -2.154 1.00 57.61 657 LYS X N 1
ATOM 4877 C CA . LYS A 1 665 ? 19.628 24.716 -2.993 1.00 57.09 657 LYS X CA 1
ATOM 4878 C C . LYS A 1 665 ? 18.233 25.022 -2.495 1.00 56.74 657 LYS X C 1
ATOM 4879 O O . LYS A 1 665 ? 17.411 24.137 -2.367 1.00 56.38 657 LYS X O 1
ATOM 4885 N N . TRP A 1 666 ? 17.942 26.289 -2.245 1.00 57.03 658 TRP X N 1
ATOM 4886 C CA . TRP A 1 666 ? 16.702 26.641 -1.555 1.00 57.22 658 TRP X CA 1
ATOM 4887 C C . TRP A 1 666 ? 15.460 26.049 -2.254 1.00 56.60 658 TRP X C 1
ATOM 4888 O O . TRP A 1 666 ? 14.500 25.635 -1.600 1.00 54.82 658 TRP X O 1
ATOM 4899 N N . TRP A 1 667 ? 15.518 25.984 -3.587 1.00 56.38 659 TRP X N 1
ATOM 4900 C CA . TRP A 1 667 ? 14.375 25.549 -4.393 1.00 56.12 659 TRP X CA 1
ATOM 4901 C C . TRP A 1 667 ? 14.043 24.099 -4.204 1.00 56.46 659 TRP X C 1
ATOM 4902 O O . TRP A 1 667 ? 12.959 23.687 -4.565 1.00 56.82 659 TRP X O 1
ATOM 4913 N N . ASN A 1 668 ? 14.974 23.316 -3.667 1.00 57.19 660 ASN X N 1
ATOM 4914 C CA . ASN A 1 668 ? 14.694 21.914 -3.367 1.00 57.80 660 ASN X CA 1
ATOM 4915 C C . ASN A 1 668 ? 13.979 21.709 -2.031 1.00 58.69 660 ASN X C 1
ATOM 4916 O O . ASN A 1 668 ? 13.770 20.594 -1.596 1.00 58.08 660 ASN X O 1
ATOM 4921 N N . MET A 1 669 ? 13.609 22.795 -1.376 1.00 60.43 661 MET X N 1
ATOM 4922 C CA . MET A 1 669 ? 12.882 22.711 -0.122 1.00 61.89 661 MET X CA 1
ATOM 4923 C C . MET A 1 669 ? 11.420 22.606 -0.481 1.00 62.89 661 MET X C 1
ATOM 4924 O O . MET A 1 669 ? 11.049 22.932 -1.588 1.00 62.95 661 MET X O 1
ATOM 4929 N N . VAL A 1 670 ? 10.607 22.107 0.439 1.00 64.97 662 VAL X N 1
ATOM 4930 C CA . VAL A 1 670 ? 9.146 22.135 0.299 1.00 66.80 662 VAL X CA 1
ATOM 4931 C C . VAL A 1 670 ? 8.552 22.884 1.501 1.00 67.86 662 VAL X C 1
ATOM 4932 O O . VAL A 1 670 ? 8.103 22.263 2.449 1.00 67.84 662 VAL X O 1
ATOM 4936 N N . PRO A 1 671 ? 8.616 24.241 1.486 1.00 69.31 663 PRO X N 1
ATOM 4937 C CA . PRO A 1 671 ? 8.222 25.030 2.662 1.00 70.51 663 PRO X CA 1
ATOM 4938 C C . PRO A 1 671 ? 6.720 24.893 3.061 1.00 71.52 663 PRO X C 1
ATOM 4939 O O . PRO A 1 671 ? 6.380 24.957 4.263 1.00 71.53 663 PRO X O 1
ATOM 4947 N N . SER B 2 2 ? 29.321 55.124 22.069 1.00 64.52 1 SER A N 1
ATOM 4948 C CA . SER B 2 2 ? 27.907 55.150 21.735 1.00 64.25 1 SER A CA 1
ATOM 4949 C C . SER B 2 2 ? 27.196 53.991 22.446 1.00 63.43 1 SER A C 1
ATOM 4950 O O . SER B 2 2 ? 27.671 52.859 22.426 1.00 63.01 1 SER A O 1
ATOM 4953 N N . GLY B 2 3 ? 26.072 54.294 23.085 1.00 62.73 2 GLY A N 1
ATOM 4954 C CA . GLY B 2 3 ? 25.218 53.270 23.676 1.00 62.32 2 GLY A CA 1
ATOM 4955 C C . GLY B 2 3 ? 24.562 52.404 22.615 1.00 61.77 2 GLY A C 1
ATOM 4956 O O . GLY B 2 3 ? 23.938 52.931 21.676 1.00 61.46 2 GLY A O 1
ATOM 4957 N N . ARG B 2 4 ? 24.689 51.081 22.755 1.00 61.34 3 ARG A N 1
ATOM 4958 C CA . ARG B 2 4 ? 24.132 50.145 21.750 1.00 60.72 3 ARG A CA 1
ATOM 4959 C C . ARG B 2 4 ? 22.655 50.331 21.521 1.00 61.65 3 ARG A C 1
ATOM 4960 O O . ARG B 2 4 ? 22.196 50.273 20.400 1.00 60.54 3 ARG A O 1
ATOM 4968 N N . GLY B 2 5 ? 21.927 50.552 22.604 1.00 63.75 4 GLY A N 1
ATOM 4969 C CA . GLY B 2 5 ? 20.482 50.559 22.590 1.00 65.69 4 GLY A CA 1
ATOM 4970 C C . GLY B 2 5 ? 19.865 51.846 22.117 1.00 67.53 4 GLY A C 1
ATOM 4971 O O . GLY B 2 5 ? 18.809 51.827 21.481 1.00 68.58 4 GLY A O 1
ATOM 4972 N N . LYS B 2 6 ? 20.516 52.961 22.415 1.00 69.45 5 LYS A N 1
ATOM 4973 C CA . LYS B 2 6 ? 19.964 54.269 22.107 1.00 71.38 5 LYS A CA 1
ATOM 4974 C C . LYS B 2 6 ? 21.049 55.238 21.586 1.00 71.96 5 LYS A C 1
ATOM 4975 O O . LYS B 2 6 ? 21.329 56.304 22.159 1.00 72.97 5 LYS A O 1
#

Foldseek 3Di:
DEEDEWALVDEAEEEAEAPDKYWYDDQPHDDAFAKDKDWDPQKDWDWVGTNDRVTTTIIHGPDFDQDWLPIKMKMWHDDPPDDTRIIIYRYGYKYKDKDFPFQQADDVQDFDFANPTTAAAAEAQFFAQDPPDQHGCPPDQDDPDPCSLLRWTKIKIKMAHHQCVVVFKWKKKFWDQLCQAFKWKAKPCGGTQTHHVRGMHIDDDGHGIDMIMMTMHTNDAQFPSHLFKTKMKMWMWGRRDPPDDIDTRDMDIGIYGYWFWAAAALLFFFAEKEFAPQDPDDLLVVVVVVLCVVLVYHYYYHHCVQLVLVLQAQFQWGWTWTDGNSDIAIEIEGFLPCDSNNCCCSPPQGHDRYGYDYWDDNPDPFALQSTRLQKHFDDWFAAPHATQHSGAIEGEFAPDDDPPTDDGDPRVVRSRCSSPRRHYDYAHQRLAPSRHPLLFWGWAAFPDDPGIAIEGEAQPVQLVLLVVCVVVPQQQFWAQPPDDDDDTDGSVVCNVDPQQVVLRVVVNVSRVVRVVVCCNVRVDDVVRYDYQNFGWAADPVRGIAGPFQRFSSWRRNHLEIEGAARSAGQDPNDHVSQVVVCVRRVVRVRDYDHRHCDPPARVVGHHSNRSMHTDGDDDPDDSSNHDD/DDPPD

Solvent-accessible surface area: 27181 Å² total; per-residue (Å²): 96,62,109,14,148,0,18,36,141,113,67,30,125,24,31,4,7,54,91,42,84,6,42,9,23,4,31,80,37,33,79,49,79,26,0,32,35,98,33,32,123,16,11,64,43,90,72,116,99,81,31,77,112,62,31,114,1,28,3,70,17,140,62,22,6,64,62,85,14,60,37,76,0,60,0,20,0,68,17,117,194,53,111,91,61,114,1,36,0,62,0,8,0,0,55,8,35,12,51,10,12,66,87,19,103,59,100,177,136,79,17,56,58,2,106,132,21,48,3,2,5,0,2,6,3,1,1,33,13,36,137,190,39,92,42,40,16,7,107,48,85,96,31,99,26,89,92,5,42,100,4,5,4,40,0,25,3,23,4,94,6,2,192,76,7,45,102,60,21,30,1,18,0,43,6,56,180,81,33,19,84,28,0,16,0,1,41,28,176,76,71,50,2,0,1,51,177,135,30,56,46,114,6,140,17,75,21,7,154,58,95,8,51,0,44,0,3,0,39,29,8,5,16,105,109,7,102,0,58,0,44,0,16,0,3,0,5,46,45,46,83,169,158,109,118,84,52,90,54,33,86,47,12,9,16,0,21,1,0,4,0,0,1,7,2,15,29,21,71,18,60,11,0,3,0,0,1,68,23,157,12,116,99,4,35,127,35,0,57,74,2,2,132,84,14,157,12,142,57,38,45,0,38,85,126,49,0,113,90,7,0,0,2,7,0,3,2,18,4,4,2,0,3,4,42,63,34,61,3,30,0,0,0,8,0,3,14,51,65,13,2,76,75,9,0,61,109,133,9,7,4,95,58,27,0,22,10,45,56,21,49,76,142,42,70,58,32,19,0,1,3,0,0,0,0,19,6,0,4,55,12,81,10,191,66,78,98,18,13,0,0,22,0,0,5,0,11,20,74,155,121,54,160,127,34,53,82,0,56,89,32,0,14,45,0,1,65,20,5,66,1,4,35,28,10,115,3,42,0,7,8,0,45,6,0,1,0,3,15,0,7,6,4,0,17,8,104,74,119,90,32,1,26,0,0,0,1,5,4,116,2,0,30,110,12,1,74,70,23,61,107,118,65,64,10,93,17,54,0,2,83,68,22,203,175,83,155,78,43,65,0,84,76,2,11,79,60,169,77,9,100,122,48,2,61,85,0,63,182,4,5,61,154,0,32,89,25,0,44,121,40,1,26,13,43,87,59,0,17,22,22,0,0,0,1,1,57,30,105,127,175,75,42,1,24,17,25,0,0,6,0,1,2,1,2,1,2,21,81,36,0,0,0,0,65,0,28,1,0,81,20,150,73,92,12,7,0,13,81,46,0,8,65,47,0,94,102,14,49,5,93,22,42,28,2,81,0,3,83,22,0,19,86,72,82,6,4,0,18,0,0,0,7,10,47,26,82,30,12,83,72,80,0,9,45,8,98,76,52,29,2,24,228

Sequence (633 aa):
GTLIRVTPEQPTHAVCVLGTLTQLDICSSAPCTSFSINASPGVVVDITWPLDPGVEVTLTMKAASGSTGDQKVQISYYGPKTPPVKALLYLTAVEISLCADITRTGKQRTWTWGPCGQGAILLVNCDRDNLESSAMDCEDDEVLDSEDLQDMSLMTLSTKTPKDFFTNHTLVLHVARSEMDKVRVFQATCSVVLGPKWPSHYLMVPGGKHNMDFYVEALAFPDTDFPGLITLTISLLDTSNLELPEAVVFQDSVVFRVAPWIMTPNTQPPQEVYACSIFENEDFLKSVTTLAMKAKCKLTICPEEENMDDQWMQDEMEIGYIQAPHKTLPVVFDSPRNRGLKEFPIKRVMGPDFGYVTRGPQTGGISGLDSFGNLEVSPPVTVRGKEYPLGRILFGDSCYPSNDSRQMHQALQDFLSAQQVQAPVKLYSDWLSVGHVDEFLSFVPAPDRKGFRLLLASPRSCYKLFQEQQNEGHGEALLFEGIKKKKQQKIKNILSNKTLREHNSFVERCIDWNRELLKRELGLAESDIIDIPQLFKLKEFSKAEAFFPNMVNMLVLGKHLGIPKPFGPVINGRCCLEEKVCSLLEPLGLQCTFINDFFTYHIRHGEVHAGTNVRRKPFSFKWWNMVPSGRGK

B-factor: mean 59.04, std 8.63, range [36.44, 123.38]

Secondary structure (DSSP, 8-state):
--S--/-EEEEP-SSS-EEEEEETTS-EEEE-STT----EEEEEE-TTEEEE--EE--TT---EEEESS--SSTT-EEEEEEEE-SSS--EEEEEEEEEEEEEEE--TTSS--------STT---EEE-B--S--STT--S-GGGSSS---GGGGGTSEEEEEEEEE-TTGGGSEEEEEEE-TTTGGGEEEEEE--EEEEBTTB-EEEE---SEEEEEEEEEEE-S--BTTB-SEEEEEEEEEE---TTS--EEEEEEEEEEEEPPPB---TTSPEEEEEE---SS--HHHHHHHHHHHHTT-EEEE--HHHHTT---TTTSEEEEEEEETTEEEEEEEE-TT-STTTTHIIIIISBTTBEEEE-S-SSS---GGGSGGGEEEPPPEEETTEEETT--EEEEE-SS--SS-----HHHHHHHHHT-SS--EEEE-TTBSS--GGGTEEEEE-SSTTSEEEEEEEHHHHHHHHHHHHHTT-TTPEETTT-SS---EEHHHHHH-HHHHHHHHHHHHHHHHHHHHHHHHHT--GGGEEEEE--EEE-GGG-EEESS--TTS-EEETTEEEEE-----B-SSSBHHHHHHHHHHGGGT-EEEEE--TTTTGGGT--TTTTEEEEEPPPSS-GGG---

Nearest PDB structures (foldseek):
  2dew-assembly1_X  TM=1.001E+00  e=0.000E+00  Homo sapiens
  2dex-assembly1_X  TM=1.001E+00  e=0.000E+00  Homo sapiens
  1wda-assembly1_A  TM=1.001E+00  e=0.000E+00  Homo sapiens
  3b1u-assembly1_A  TM=9.995E-01  e=0.000E+00  Homo sapiens
  5n0y-assembly1_A  TM=9.968E-01  e=0.000E+00  Homo sapiens